Protein AF-0000000085904882 (afdb_homodimer)

Secondary structure (DSSP, 8-state):
-------------------S-SS--HHHHHHHHHHHHHHH--B-TTS-B---EEEEEE-GGGGSTT----TTTSSTTTTS-HHHHHHHHH-TTT-EEE-SSEEEE-PEE-SS-EEPHHHHHH-STTSSHHHHHHHH-TTSEEEEEEEEPPPTTTTT-TTSTT--HHHHHHHHT-SSEEEEEEEE--GGGS---HHHHHHHHHTTS-EEEEEETTEEEE-B--TTPPBPGGGS---------/-------------------S-SS--HHHHHHHHHHHHHHH--B-TTS-B---EEEEEE-GGGGSTT----TTTSS-TTTS-HHHHHHHHH-TTT-EEE-SSEEEE-PEE-SS-EEPHHHHHH-STTSSHHHHHHHH-TTSEEEEEEEEPPPTTTTT-TTSTT--HHHHHHHHT-SSEEEEEEEE--GGGS---HHHHHHHHHTTS-EEEE-SSS-EEE-B--TTPPBPGGGS---------

InterPro domains:
  IPR040958 Secreted Novel AID/APOBEC-like Deaminase 1 [PF18744] (28-234)

Structure (mmCIF, N/CA/C/O backbone):
data_AF-0000000085904882-model_v1
#
loop_
_entity.id
_entity.type
_entity.pdbx_description
1 polymer 'Uncharacterized protein'
#
loop_
_atom_site.group_PDB
_atom_site.id
_atom_site.type_symbol
_atom_site.label_atom_id
_atom_site.label_alt_id
_atom_site.label_comp_id
_atom_site.label_asym_id
_atom_site.label_entity_id
_atom_site.label_seq_id
_atom_site.pdbx_PDB_ins_code
_atom_site.Cartn_x
_atom_site.Cartn_y
_atom_site.Cartn_z
_atom_site.occupancy
_atom_site.B_iso_or_equiv
_atom_site.auth_seq_id
_atom_site.auth_comp_id
_atom_site.auth_asym_id
_atom_site.auth_atom_id
_atom_site.pdbx_PDB_model_num
ATOM 1 N N . MET A 1 1 ? -34.344 18.734 68.438 1 32.81 1 MET A N 1
ATOM 2 C CA . MET A 1 1 ? -34.344 19.5 67.188 1 32.81 1 MET A CA 1
ATOM 3 C C . MET A 1 1 ? -33.031 19.359 66.438 1 32.81 1 MET A C 1
ATOM 5 O O . MET A 1 1 ? -32 19.906 66.875 1 32.81 1 MET A O 1
ATOM 9 N N . PHE A 1 2 ? -32.719 18.141 65.875 1 43.81 2 PHE A N 1
ATOM 10 C CA . PHE A 1 2 ? -31.531 17.703 65.188 1 43.81 2 PHE A CA 1
ATOM 11 C C . PHE A 1 2 ? -31.406 18.422 63.844 1 43.81 2 PHE A C 1
ATOM 13 O O . PHE A 1 2 ? -32.312 18.344 63 1 43.81 2 PHE A O 1
ATOM 20 N N . LEU A 1 3 ? -30.672 19.578 63.812 1 42.5 3 LEU A N 1
ATOM 21 C CA . LEU A 1 3 ? -30.328 20.344 62.625 1 42.5 3 LEU A CA 1
ATOM 22 C C . LEU A 1 3 ? -29.531 19.5 61.625 1 42.5 3 LEU A C 1
ATOM 24 O O . LEU A 1 3 ? -28.438 19.031 61.938 1 42.5 3 LEU A O 1
ATOM 28 N N . SER A 1 4 ? -30.203 18.766 60.75 1 45.84 4 SER A N 1
ATOM 29 C CA . SER A 1 4 ? -29.625 18.062 59.594 1 45.84 4 SER A CA 1
ATOM 30 C C . SER A 1 4 ? -28.922 19.047 58.656 1 45.84 4 SER A C 1
ATOM 32 O O . SER A 1 4 ? -29.547 19.922 58.094 1 45.84 4 SER A O 1
ATOM 34 N N . GLY A 1 5 ? -27.672 19.359 58.938 1 40.5 5 GLY A N 1
ATOM 35 C CA . GLY A 1 5 ? -26.844 20.141 58.031 1 40.5 5 GLY A CA 1
ATOM 36 C C . GLY A 1 5 ? -26.781 19.547 56.625 1 40.5 5 GLY A C 1
ATOM 37 O O . GLY A 1 5 ? -26.344 18.406 56.469 1 40.5 5 GLY A O 1
ATOM 38 N N . LEU A 1 6 ? -27.703 19.953 55.719 1 40.66 6 LEU A N 1
ATOM 39 C CA . LEU A 1 6 ? -27.625 19.656 54.281 1 40.66 6 LEU A CA 1
ATOM 40 C C . LEU A 1 6 ? -26.312 20.141 53.688 1 40.66 6 LEU A C 1
ATOM 42 O O . LEU A 1 6 ? -26.031 21.344 53.656 1 40.66 6 LEU A O 1
ATOM 46 N N . LEU A 1 7 ? -25.234 19.328 53.781 1 40.03 7 LEU A N 1
ATOM 47 C CA . LEU A 1 7 ? -24.031 19.594 53.031 1 40.03 7 LEU A CA 1
ATOM 48 C C . LEU A 1 7 ? -24.312 19.656 51.531 1 40.03 7 LEU A C 1
ATOM 50 O O . LEU A 1 7 ? -24.641 18.625 50.906 1 40.03 7 LEU A O 1
ATOM 54 N N . LEU A 1 8 ? -24.844 20.797 51.062 1 36.75 8 LEU A N 1
ATOM 55 C CA . LEU A 1 8 ? -24.891 21.031 49.594 1 36.75 8 LEU A CA 1
ATOM 56 C C . LEU A 1 8 ? -23.516 20.906 48.969 1 36.75 8 LEU A C 1
ATOM 58 O O . LEU A 1 8 ? -22.641 21.734 49.219 1 36.75 8 LEU A O 1
ATOM 62 N N . LEU A 1 9 ? -23.078 19.719 48.688 1 37 9 LEU A N 1
ATOM 63 C CA . LEU A 1 9 ? -21.922 19.484 47.844 1 37 9 LEU A CA 1
ATOM 64 C C . LEU A 1 9 ? -22.094 20.203 46.5 1 37 9 LEU A C 1
ATOM 66 O O . LEU A 1 9 ? -22.953 19.844 45.688 1 37 9 LEU A O 1
ATOM 70 N N . PHE A 1 10 ? -21.781 21.531 46.531 1 35.31 10 PHE A N 1
ATOM 71 C CA . PHE A 1 10 ? -21.578 22.234 45.25 1 35.31 10 PHE A CA 1
ATOM 72 C C . PHE A 1 10 ? -20.625 21.438 44.344 1 35.31 10 PHE A C 1
ATOM 74 O O . PHE A 1 10 ? -19.453 21.281 44.688 1 35.31 10 PHE A O 1
ATOM 81 N N . LEU A 1 11 ? -21.109 20.531 43.594 1 33.56 11 LEU A N 1
ATOM 82 C CA . LEU A 1 11 ? -20.406 20.016 42.406 1 33.56 11 LEU A CA 1
ATOM 83 C C . LEU A 1 11 ? -19.859 21.156 41.562 1 33.56 11 LEU A C 1
ATOM 85 O O . LEU A 1 11 ? -20.625 21.891 40.938 1 33.56 11 LEU A O 1
ATOM 89 N N . LEU A 1 12 ? -18.812 21.812 42.031 1 34.06 12 LEU A N 1
ATOM 90 C CA . LEU A 1 12 ? -18.125 22.656 41.062 1 34.06 12 LEU A CA 1
ATOM 91 C C . LEU A 1 12 ? -17.891 21.938 39.75 1 34.06 12 LEU A C 1
ATOM 93 O O . LEU A 1 12 ? -17.375 20.828 39.719 1 34.06 12 LEU A O 1
ATOM 97 N N . PRO A 1 13 ? -18.734 22.203 38.719 1 36.75 13 PRO A N 1
ATOM 98 C CA . PRO A 1 13 ? -18.328 21.688 37.406 1 36.75 13 PRO A CA 1
ATOM 99 C C . PRO A 1 13 ? -16.828 21.906 37.156 1 36.75 13 PRO A C 1
ATOM 101 O O . PRO A 1 13 ? -16.266 22.922 37.562 1 36.75 13 PRO A O 1
ATOM 104 N N . ASP A 1 14 ? -16.047 20.938 37.25 1 34.53 14 ASP A N 1
ATOM 105 C CA . ASP A 1 14 ? -14.695 20.953 36.719 1 34.53 14 ASP A CA 1
ATOM 106 C C . ASP A 1 14 ? -14.664 21.672 35.375 1 34.53 14 ASP A C 1
ATOM 108 O O . ASP A 1 14 ? -14.93 21.078 34.312 1 34.53 14 ASP A O 1
ATOM 112 N N . TRP A 1 15 ? -15.164 22.953 35.25 1 34.31 15 TRP A N 1
ATOM 113 C CA . TRP A 1 15 ? -14.688 23.797 34.156 1 34.31 15 TRP A CA 1
ATOM 114 C C . TRP A 1 15 ? -13.172 23.688 34 1 34.31 15 TRP A C 1
ATOM 116 O O . TRP A 1 15 ? -12.414 24.312 34.75 1 34.31 15 TRP A O 1
ATOM 126 N N . THR A 1 16 ? -12.633 22.578 33.844 1 34.38 16 THR A N 1
ATOM 127 C CA . THR A 1 16 ? -11.312 22.688 33.219 1 34.38 16 THR A CA 1
ATOM 128 C C . THR A 1 16 ? -11.344 23.688 32.062 1 34.38 16 THR A C 1
ATOM 130 O O . THR A 1 16 ? -11.805 23.359 30.969 1 34.38 16 THR A O 1
ATOM 133 N N . GLU A 1 17 ? -11.812 24.875 32.25 1 36 17 GLU A N 1
ATOM 134 C CA . GLU A 1 17 ? -11.398 25.938 31.328 1 36 17 GLU A CA 1
ATOM 135 C C . GLU A 1 17 ? -10.031 25.641 30.734 1 36 17 GLU A C 1
ATOM 137 O O . GLU A 1 17 ? -9.07 25.375 31.453 1 36 17 GLU A O 1
ATOM 142 N N . GLY A 1 18 ? -9.906 24.984 29.594 1 37.38 18 GLY A N 1
ATOM 143 C CA . GLY A 1 18 ? -8.633 25.062 28.891 1 37.38 18 GLY A CA 1
ATOM 144 C C . GLY A 1 18 ? -7.922 26.391 29.094 1 37.38 18 GLY A C 1
ATOM 145 O O . GLY A 1 18 ? -8.445 27.438 28.719 1 37.38 18 GLY A O 1
ATOM 146 N N . ILE A 1 19 ? -7.457 26.766 30.172 1 37 19 ILE A N 1
ATOM 147 C CA . ILE A 1 19 ? -6.488 27.859 30.203 1 37 19 ILE A CA 1
ATOM 148 C C . ILE A 1 19 ? -5.922 28.094 28.812 1 37 19 ILE A C 1
ATOM 150 O O . ILE A 1 19 ? -5.738 27.141 28.047 1 37 19 ILE A O 1
ATOM 154 N N . GLY A 1 20 ? -6.082 29.219 28 1 48.78 20 GLY A N 1
ATOM 155 C CA . GLY A 1 20 ? -5.57 29.719 26.734 1 48.78 20 GLY A CA 1
ATOM 156 C C . GLY A 1 20 ? -4.254 29.094 26.344 1 48.78 20 GLY A C 1
ATOM 157 O O . GLY A 1 20 ? -3.184 29.641 26.594 1 48.78 20 GLY A O 1
ATOM 158 N N . GLY A 1 21 ? -3.904 27.797 26.625 1 58.31 21 GLY A N 1
ATOM 159 C CA . GLY A 1 21 ? -2.678 27.016 26.672 1 58.31 21 GLY A CA 1
ATOM 160 C C . GLY A 1 21 ? -2.018 26.859 25.312 1 58.31 21 GLY A C 1
ATOM 161 O O . GLY A 1 21 ? -2.539 27.344 24.297 1 58.31 21 GLY A O 1
ATOM 162 N N . ASP A 1 22 ? -0.684 26.484 25.359 1 80.06 22 ASP A N 1
ATOM 163 C CA . ASP A 1 22 ? 0.313 26.203 24.328 1 80.06 22 ASP A CA 1
ATOM 164 C C . ASP A 1 22 ? -0.14 25.062 23.422 1 80.06 22 ASP A C 1
ATOM 166 O O . ASP A 1 22 ? 0.683 24.406 22.781 1 80.06 22 ASP A O 1
ATOM 170 N N . THR A 1 23 ? -1.699 24.922 23.5 1 87.88 23 THR A N 1
ATOM 171 C CA . THR A 1 23 ? -2.25 23.891 22.609 1 87.88 23 THR A CA 1
ATOM 172 C C . THR A 1 23 ? -3.422 24.453 21.812 1 87.88 23 THR A C 1
ATOM 174 O O . THR A 1 23 ? -3.998 25.484 22.172 1 87.88 23 THR A O 1
ATOM 177 N N . VAL A 1 24 ? -3.801 23.781 20.781 1 94.56 24 VAL A N 1
ATOM 178 C CA . VAL A 1 24 ? -4.895 24.203 19.906 1 94.56 24 VAL A CA 1
ATOM 179 C C . VAL A 1 24 ? -6.234 23.891 20.562 1 94.56 24 VAL A C 1
ATOM 181 O O . VAL A 1 24 ? -6.375 22.859 21.25 1 94.56 24 VAL A O 1
ATOM 184 N N . ASP A 1 25 ? -7.195 24.875 20.469 1 94.69 25 ASP A N 1
ATOM 185 C CA . ASP A 1 25 ? -8.562 24.531 20.844 1 94.69 25 ASP A CA 1
ATOM 186 C C . ASP A 1 25 ? -9.188 23.562 19.844 1 94.69 25 ASP A C 1
ATOM 188 O O . ASP A 1 25 ? -9.266 23.859 18.656 1 94.69 25 ASP A O 1
ATOM 192 N N . ILE A 1 26 ? -9.703 22.453 20.328 1 93.56 26 ILE A N 1
ATOM 193 C CA . ILE A 1 26 ? -10.102 21.344 19.484 1 93.56 26 ILE A CA 1
ATOM 194 C C . ILE A 1 26 ? -11.289 21.75 18.609 1 93.56 26 ILE A C 1
ATOM 196 O O . ILE A 1 26 ? -11.383 21.359 17.453 1 93.56 26 ILE A O 1
ATOM 200 N N . ASN A 1 27 ? -12.211 22.516 19.141 1 92.62 27 ASN A N 1
ATOM 201 C CA . ASN A 1 27 ? -13.352 22.984 18.359 1 92.62 27 ASN A CA 1
ATOM 202 C C . ASN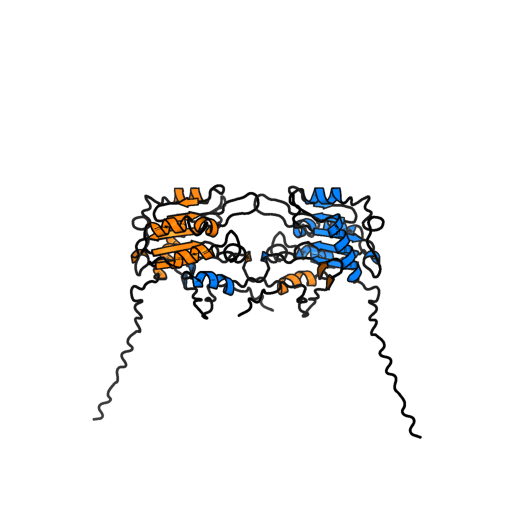 A 1 27 ? -12.914 23.953 17.266 1 92.62 27 ASN A C 1
ATOM 204 O O . ASN A 1 27 ? -13.398 23.891 16.141 1 92.62 27 ASN A O 1
ATOM 208 N N . THR A 1 28 ? -12.031 24.797 17.656 1 95.06 28 THR A N 1
ATOM 209 C CA . THR A 1 28 ? -11.477 25.734 16.672 1 95.06 28 THR A CA 1
ATOM 210 C C . THR A 1 28 ? -10.711 24.984 15.586 1 95.06 28 THR A C 1
ATOM 212 O O . THR A 1 28 ? -10.828 25.312 14.406 1 95.06 28 THR A O 1
ATOM 215 N N . LEU A 1 29 ? -9.984 23.938 16 1 96.31 29 LEU A N 1
ATOM 216 C CA . LEU A 1 29 ? -9.266 23.109 15.039 1 96.31 29 LEU A CA 1
ATOM 217 C C . LEU A 1 29 ? -10.227 22.484 14.023 1 96.31 29 LEU A C 1
ATOM 219 O O . LEU A 1 29 ? -9.953 22.5 12.82 1 96.31 29 LEU A O 1
ATOM 223 N N . ALA A 1 30 ? -11.328 21.969 14.492 1 95.12 30 ALA A N 1
ATOM 224 C CA . ALA A 1 30 ? -12.336 21.375 13.602 1 95.12 30 ALA A CA 1
ATOM 225 C C . ALA A 1 30 ? -12.82 22.406 12.586 1 95.12 30 ALA A C 1
ATOM 227 O O . ALA A 1 30 ? -12.961 22.094 11.398 1 95.12 30 ALA A O 1
ATOM 228 N N . ARG A 1 31 ? -13.031 23.656 13.031 1 94.88 31 ARG A N 1
ATOM 229 C CA . ARG A 1 31 ? -13.492 24.719 12.133 1 94.88 31 ARG A CA 1
ATOM 230 C C . ARG A 1 31 ? -12.422 25.094 11.117 1 94.88 31 ARG A C 1
ATOM 232 O O . ARG A 1 31 ? -12.727 25.359 9.953 1 94.88 31 ARG A O 1
ATOM 239 N N . ILE A 1 32 ? -11.18 25.141 11.586 1 95.81 32 ILE A N 1
ATOM 240 C CA . ILE A 1 32 ? -10.07 25.438 10.688 1 95.81 32 ILE A CA 1
ATOM 241 C C . ILE A 1 32 ? -9.992 24.375 9.594 1 95.81 32 ILE A C 1
ATOM 243 O O . ILE A 1 32 ? -9.867 24.688 8.414 1 95.81 32 ILE A O 1
ATOM 247 N N . ILE A 1 33 ? -10.094 23.062 9.977 1 96.88 33 ILE A N 1
ATOM 248 C CA . ILE A 1 33 ? -9.984 21.969 9.008 1 96.88 33 ILE A CA 1
ATOM 249 C C . ILE A 1 33 ? -11.172 22.016 8.047 1 96.88 33 ILE A C 1
ATOM 251 O O . ILE A 1 33 ? -11.016 21.781 6.848 1 96.88 33 ILE A O 1
ATOM 255 N N . ASP A 1 34 ? -12.312 22.312 8.523 1 94.56 34 ASP A N 1
ATOM 256 C CA . ASP A 1 34 ? -13.477 22.469 7.66 1 94.56 34 ASP A CA 1
ATOM 257 C C . ASP A 1 34 ? -13.25 23.594 6.637 1 94.56 34 ASP A C 1
ATOM 259 O O . ASP A 1 34 ? -13.562 23.422 5.457 1 94.56 34 ASP A O 1
ATOM 263 N N . PHE A 1 35 ? -12.758 24.719 7.105 1 94.31 35 PHE A N 1
ATOM 264 C CA . PHE A 1 35 ? -12.43 25.828 6.207 1 94.31 35 PHE A CA 1
ATOM 265 C C . PHE A 1 35 ? -11.461 25.359 5.121 1 94.31 35 PHE A C 1
ATOM 267 O O . PHE A 1 35 ? -11.656 25.672 3.941 1 94.31 35 PHE A O 1
ATOM 274 N N . VAL A 1 36 ? -10.414 24.641 5.508 1 95.69 36 VAL A N 1
ATOM 275 C CA . VAL A 1 36 ? -9.414 24.141 4.582 1 95.69 36 VAL A CA 1
ATOM 276 C C . VAL A 1 36 ? -10.078 23.234 3.543 1 95.69 36 VAL A C 1
ATOM 278 O O . VAL A 1 36 ? -9.836 23.375 2.342 1 95.69 36 VAL A O 1
ATOM 281 N N . GLU A 1 37 ? -10.914 22.344 3.951 1 95.88 37 GLU A N 1
ATOM 282 C CA . GLU A 1 37 ? -11.555 21.391 3.043 1 95.88 37 GLU A CA 1
ATOM 283 C C . GLU A 1 37 ? -12.5 22.109 2.082 1 95.88 37 GLU A C 1
ATOM 285 O O . GLU A 1 37 ? -12.547 21.781 0.893 1 95.88 37 GLU A O 1
ATOM 290 N N . GLN A 1 38 ? -13.211 23.109 2.551 1 93.56 38 GLN A N 1
ATOM 291 C CA . GLN A 1 38 ? -14.164 23.844 1.715 1 93.56 38 GLN A CA 1
ATOM 292 C C . GLN A 1 38 ? -13.445 24.641 0.638 1 93.56 38 GLN A C 1
ATOM 294 O O . GLN A 1 38 ? -13.961 24.812 -0.47 1 93.56 38 GLN A O 1
ATOM 299 N N . ASN A 1 39 ? -12.297 25.031 0.984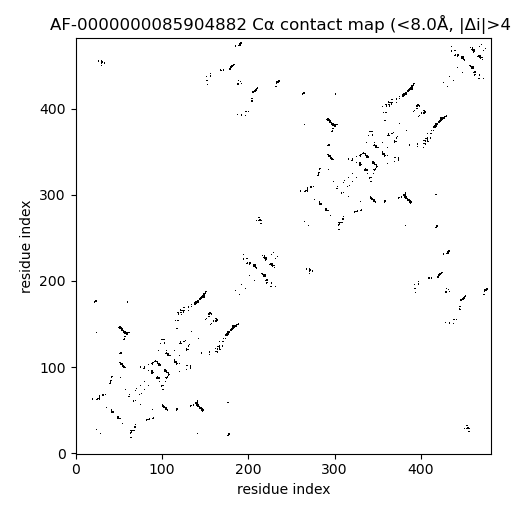 1 94 39 ASN A N 1
ATOM 300 C CA . ASN A 1 39 ? -11.664 26 0.086 1 94 39 ASN A CA 1
ATOM 301 C C . ASN A 1 39 ? -10.562 25.344 -0.744 1 94 39 ASN A C 1
ATOM 303 O O . ASN A 1 39 ? -10.289 25.781 -1.863 1 94 39 ASN A O 1
ATOM 307 N N . TYR A 1 40 ? -9.938 24.266 -0.2 1 95.12 40 TYR A N 1
ATOM 308 C CA . TYR A 1 40 ? -8.703 23.859 -0.851 1 95.12 40 TYR A CA 1
ATOM 309 C C . TYR A 1 40 ? -8.727 22.375 -1.167 1 95.12 40 TYR A C 1
ATOM 311 O O . TYR A 1 40 ? -7.727 21.812 -1.638 1 95.12 40 TYR A O 1
ATOM 319 N N . LYS A 1 41 ? -9.812 21.703 -0.948 1 96.5 41 LYS A N 1
ATOM 320 C CA . LYS A 1 41 ? -9.914 20.281 -1.223 1 96.5 41 LYS A CA 1
ATOM 321 C C . LYS A 1 41 ? -9.547 19.969 -2.672 1 96.5 41 LYS A C 1
ATOM 323 O O . LYS A 1 41 ? -10.016 20.641 -3.592 1 96.5 41 LYS A O 1
ATOM 328 N N . ARG A 1 42 ? -8.719 19 -2.82 1 96.38 42 ARG A N 1
ATOM 329 C CA . ARG A 1 42 ? -8.336 18.531 -4.145 1 96.38 42 ARG A CA 1
ATOM 330 C C . ARG A 1 42 ? -9.297 17.453 -4.645 1 96.38 42 ARG A C 1
ATOM 332 O O . ARG A 1 42 ? -9.586 16.5 -3.928 1 96.38 42 ARG A O 1
ATOM 339 N N . VAL A 1 43 ? -9.789 17.672 -5.879 1 93.75 43 VAL A N 1
ATOM 340 C CA . VAL A 1 43 ? -10.688 16.688 -6.477 1 93.75 43 VAL A CA 1
ATOM 341 C C . VAL A 1 43 ? -10.25 16.391 -7.91 1 93.75 43 VAL A C 1
ATOM 343 O O . VAL A 1 43 ? -9.586 17.219 -8.547 1 93.75 43 VAL A O 1
ATOM 346 N N . ASP A 1 44 ? -10.594 15.266 -8.391 1 87.19 44 ASP A N 1
ATOM 347 C CA . ASP A 1 44 ? -10.32 14.961 -9.789 1 87.19 44 ASP A CA 1
ATOM 348 C C . ASP A 1 44 ? -11.445 15.461 -10.695 1 87.19 44 ASP A C 1
ATOM 350 O O . ASP A 1 44 ? -12.32 16.203 -10.242 1 87.19 44 ASP A O 1
ATOM 354 N N . LYS A 1 45 ? -11.383 15.062 -12.008 1 85.12 45 LYS A N 1
ATOM 355 C CA . LYS A 1 45 ? -12.312 15.562 -13.008 1 85.12 45 LYS A CA 1
ATOM 356 C C . LYS A 1 45 ? -13.742 15.094 -12.719 1 85.12 45 LYS A C 1
ATOM 358 O O . LYS A 1 45 ? -14.703 15.758 -13.102 1 85.12 45 LYS A O 1
ATOM 363 N N . ASP A 1 46 ? -13.852 13.898 -12 1 86.44 46 ASP A N 1
ATOM 364 C CA . ASP A 1 46 ? -15.164 13.328 -11.688 1 86.44 46 ASP A CA 1
ATOM 365 C C . ASP A 1 46 ? -15.656 13.805 -10.328 1 86.44 46 ASP A C 1
ATOM 367 O O . ASP A 1 46 ? -16.688 13.336 -9.836 1 86.44 46 ASP A O 1
ATOM 371 N N . GLY A 1 47 ? -14.891 14.625 -9.633 1 88.44 47 GLY A N 1
ATOM 372 C CA . GLY A 1 47 ? -15.305 15.195 -8.359 1 88.44 47 GLY A CA 1
ATOM 373 C C . GLY A 1 47 ? -14.891 14.352 -7.168 1 88.44 47 GLY A C 1
ATOM 374 O O . GLY A 1 47 ? -15.305 14.617 -6.039 1 88.44 47 GLY A O 1
ATOM 375 N N . HIS A 1 48 ? -14.086 13.336 -7.348 1 88.62 48 HIS A N 1
ATOM 376 C CA . HIS A 1 48 ? -13.648 12.492 -6.246 1 88.62 48 HIS A CA 1
ATOM 377 C C . HIS A 1 48 ? -12.461 13.125 -5.512 1 88.62 48 HIS A C 1
ATOM 379 O O . HIS A 1 48 ? -11.523 13.609 -6.145 1 88.62 48 HIS A O 1
ATOM 385 N N . PRO A 1 49 ? -12.594 13.047 -4.227 1 91.44 49 PRO A N 1
ATOM 386 C CA . PRO A 1 49 ? -11.484 13.594 -3.441 1 91.44 49 PRO A CA 1
ATOM 387 C C . PRO A 1 49 ? -10.156 12.883 -3.721 1 91.44 49 PRO A C 1
ATOM 389 O O . PRO A 1 49 ? -10.141 11.664 -3.922 1 91.44 49 PRO A O 1
ATOM 392 N N . ARG A 1 50 ? -9.07 13.648 -3.721 1 92.31 50 ARG A N 1
ATOM 393 C CA . ARG A 1 50 ? -7.703 13.156 -3.896 1 92.31 50 ARG A CA 1
ATOM 394 C C . ARG A 1 50 ? -6.797 13.641 -2.77 1 92.31 50 ARG A C 1
ATOM 396 O O . ARG A 1 50 ? -7.082 14.656 -2.129 1 92.31 50 ARG A O 1
ATOM 403 N N . GLN A 1 51 ? -5.762 12.922 -2.6 1 94.81 51 GLN A N 1
ATOM 404 C CA . GLN A 1 51 ? -4.797 13.227 -1.548 1 94.81 51 GLN A CA 1
ATOM 405 C C . GLN A 1 51 ? -4.25 14.648 -1.696 1 94.81 51 GLN A C 1
ATOM 407 O O . GLN A 1 51 ? -3.914 15.078 -2.803 1 94.81 51 GLN A O 1
ATOM 412 N N . TYR A 1 52 ? -4.199 15.414 -0.574 1 97.81 52 TYR A N 1
ATOM 413 C CA . TYR A 1 52 ? -3.551 16.719 -0.479 1 97.81 52 TYR A CA 1
ATOM 414 C C . TYR A 1 52 ? -3.197 17.047 0.967 1 97.81 52 TYR A C 1
ATOM 416 O O . TYR A 1 52 ? -3.666 16.375 1.894 1 97.81 52 TYR A O 1
ATOM 424 N N . ALA A 1 53 ? -2.277 17.953 1.122 1 98.56 53 ALA A N 1
ATOM 425 C CA . ALA A 1 53 ? -1.903 18.469 2.438 1 98.56 53 ALA A CA 1
ATOM 426 C C . ALA A 1 53 ? -1.821 20 2.428 1 98.56 53 ALA A C 1
ATOM 428 O O . ALA A 1 53 ? -1.519 20.594 1.397 1 98.56 53 ALA A O 1
ATOM 429 N N . VAL A 1 54 ? -2.15 20.531 3.521 1 98.25 54 VAL A N 1
ATOM 430 C CA 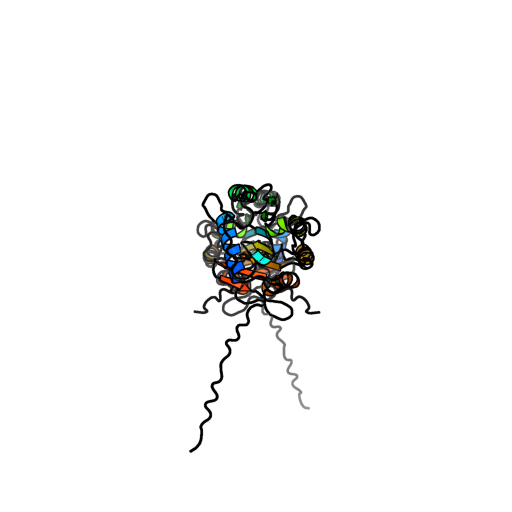. VAL A 1 54 ? -2.104 21.984 3.73 1 98.25 54 VAL A CA 1
ATOM 431 C C . VAL A 1 54 ? -1.462 22.281 5.082 1 98.25 54 VAL A C 1
ATOM 433 O O . VAL A 1 54 ? -1.755 21.625 6.078 1 98.25 54 VAL A O 1
ATOM 436 N N . ALA A 1 55 ? -0.559 23.25 5.051 1 98.56 55 ALA A N 1
ATOM 437 C CA . ALA A 1 55 ? -0.047 23.766 6.316 1 98.56 55 ALA A CA 1
ATOM 438 C C . ALA A 1 55 ? -0.272 25.266 6.422 1 98.56 55 ALA A C 1
ATOM 440 O O . ALA A 1 55 ? -0.111 26 5.441 1 98.56 55 ALA A O 1
ATOM 441 N N . ILE A 1 56 ? -0.636 25.719 7.594 1 97.69 56 ILE A N 1
ATOM 442 C CA . ILE A 1 56 ? -0.832 27.141 7.836 1 97.69 56 ILE A CA 1
ATOM 443 C C . ILE A 1 56 ? 0.003 27.578 9.039 1 97.69 56 ILE A C 1
ATOM 445 O O . ILE A 1 56 ? 0.361 26.766 9.883 1 97.69 56 ILE A O 1
ATOM 449 N N . ASN A 1 57 ? 0.383 28.781 9.062 1 97.12 57 ASN A N 1
ATOM 450 C CA . ASN A 1 57 ? 1.016 29.469 10.172 1 97.12 57 ASN A CA 1
ATOM 451 C C . ASN A 1 57 ? 0.399 30.859 10.391 1 97.12 57 ASN A C 1
ATOM 453 O O . ASN A 1 57 ? 0.718 31.797 9.672 1 97.12 57 ASN A O 1
ATOM 457 N N . VAL A 1 58 ? -0.459 30.922 11.445 1 96.25 58 VAL A N 1
ATOM 458 C CA . VAL A 1 58 ? -1.306 32.094 11.672 1 96.25 58 VAL A CA 1
ATOM 459 C C . VAL A 1 58 ? -1.075 32.625 13.086 1 96.25 58 VAL A C 1
ATOM 461 O O . VAL A 1 58 ? -0.336 32.031 13.867 1 96.25 58 VAL A O 1
ATOM 464 N N . PRO A 1 59 ? -1.633 33.812 13.32 1 95.31 59 PRO A N 1
ATOM 465 C CA . PRO A 1 59 ? -1.505 34.312 14.695 1 95.31 59 PRO A CA 1
ATOM 466 C C . PRO A 1 59 ? -2.053 33.312 15.734 1 95.31 59 PRO A C 1
ATOM 468 O O . PRO A 1 59 ? -3.062 32.656 15.484 1 95.31 59 PRO A O 1
ATOM 471 N N . LYS A 1 60 ? -1.447 33.312 16.844 1 95.31 60 LYS A N 1
ATOM 472 C CA . LYS A 1 60 ? -1.713 32.344 17.906 1 95.31 60 LYS A CA 1
ATOM 473 C C . LYS A 1 60 ? -3.186 32.375 18.312 1 95.31 60 LYS A C 1
ATOM 475 O O . LYS A 1 60 ? -3.779 31.312 18.547 1 95.31 60 LYS A O 1
ATOM 480 N N . ASP A 1 61 ? -3.783 33.469 18.375 1 94.44 61 ASP A N 1
ATOM 481 C CA . ASP A 1 61 ? -5.152 33.625 18.859 1 94.44 61 ASP A CA 1
ATOM 482 C C . ASP A 1 61 ? -6.148 33 17.891 1 94.44 61 ASP A C 1
ATOM 484 O O . ASP A 1 61 ? -7.277 32.688 18.266 1 94.44 61 ASP A O 1
ATOM 488 N N . GLN A 1 62 ? -5.684 32.688 16.703 1 95.56 62 GLN A N 1
ATOM 489 C CA . GLN A 1 62 ? -6.57 32.125 15.703 1 95.56 62 GLN A CA 1
ATOM 490 C C . GLN A 1 62 ? -6.68 30.594 15.875 1 95.56 62 GLN A C 1
ATOM 492 O O . GLN A 1 62 ? -7.438 29.938 15.156 1 95.56 62 GLN A O 1
ATOM 497 N N . CYS A 1 63 ? -6.012 30.078 16.828 1 96.5 63 CYS A N 1
ATOM 498 C CA . CYS A 1 63 ? -6.133 28.672 17.172 1 96.5 63 CYS A CA 1
ATOM 499 C C . CYS A 1 63 ? -6.734 28.484 18.562 1 96.5 63 CYS A C 1
ATOM 501 O O . CYS A 1 63 ? -6.727 27.375 19.109 1 96.5 63 CYS A O 1
ATOM 503 N N . GLN A 1 64 ? -7.16 29.547 19.109 1 95.38 64 GLN A N 1
ATOM 504 C CA . GLN A 1 64 ? -7.699 29.516 20.469 1 95.38 64 GLN A CA 1
ATOM 505 C C . GLN A 1 64 ? -9.227 29.547 20.453 1 95.38 64 GLN A C 1
ATOM 507 O O . GLN A 1 64 ? -9.844 29.578 19.391 1 95.38 64 GLN A O 1
ATOM 512 N N . GLN A 1 65 ? -9.734 29.469 21.641 1 93.69 65 GLN A N 1
ATOM 513 C CA . GLN A 1 65 ? -11.18 29.312 21.797 1 93.69 65 GLN A CA 1
ATOM 514 C C . GLN A 1 65 ? -11.93 30.453 21.125 1 93.69 65 GLN A C 1
ATOM 516 O O . GLN A 1 65 ? -11.492 31.609 21.172 1 93.69 65 GLN A O 1
ATOM 521 N N . ASN A 1 66 ? -13.031 30.141 20.438 1 91.94 66 ASN A N 1
ATOM 522 C CA . ASN A 1 66 ? -14.055 31.047 19.938 1 91.94 66 ASN A CA 1
ATOM 523 C C . ASN A 1 66 ? -13.633 31.703 18.609 1 91.94 66 ASN A C 1
ATOM 525 O O . ASN A 1 66 ? -14.305 32.594 18.125 1 91.94 66 ASN A O 1
ATOM 529 N N . PHE A 1 67 ? -12.5 31.328 18.094 1 94.06 67 PHE A N 1
ATOM 530 C CA . PHE A 1 67 ? -12.188 31.797 16.75 1 94.06 67 PHE A CA 1
ATOM 531 C C . PHE A 1 67 ? -12.992 31.047 15.703 1 94.06 67 PHE A C 1
ATOM 533 O O . PHE A 1 67 ? -13.125 29.812 15.773 1 94.06 67 PHE A O 1
ATOM 540 N N . ASN A 1 68 ? -13.555 31.797 14.719 1 93.5 68 ASN A N 1
ATOM 541 C CA . ASN A 1 68 ? -14.281 31.234 13.578 1 93.5 68 ASN A CA 1
ATOM 542 C C . ASN A 1 68 ? -13.664 31.672 12.258 1 93.5 68 ASN A C 1
ATOM 544 O O . ASN A 1 68 ? -13.82 32.812 11.844 1 93.5 68 ASN A O 1
ATOM 548 N N . PRO A 1 69 ? -12.953 30.719 11.633 1 92.62 69 PRO A N 1
ATOM 549 C CA . PRO A 1 69 ? -12.336 31.094 10.352 1 92.62 69 PRO A CA 1
ATOM 550 C C . PRO A 1 69 ? -13.359 31.453 9.281 1 92.62 69 PRO A C 1
ATOM 552 O O . PRO A 1 69 ? -14.352 30.734 9.109 1 92.62 69 PRO A O 1
ATOM 555 N N . ALA A 1 70 ? -13.172 32.5 8.609 1 89.31 70 ALA A N 1
ATOM 556 C CA . ALA A 1 70 ? -13.977 32.969 7.484 1 89.31 70 ALA A CA 1
ATOM 557 C C . ALA A 1 70 ? -13.102 33.594 6.406 1 89.31 70 ALA A C 1
ATOM 559 O O . ALA A 1 70 ? -11.93 33.906 6.648 1 89.31 70 ALA A O 1
ATOM 560 N N . GLN A 1 71 ? -13.672 33.812 5.207 1 82.81 71 GLN A N 1
ATOM 561 C CA . GLN A 1 71 ? -12.922 34.312 4.055 1 82.81 71 GLN A CA 1
ATOM 562 C C . GLN A 1 71 ? -12.336 35.688 4.324 1 82.81 71 GLN A C 1
ATOM 564 O O . GLN A 1 71 ? -11.258 36.031 3.826 1 82.81 71 GLN A O 1
ATOM 569 N N . ASN A 1 72 ? -12.961 36.406 5.117 1 79.88 72 ASN A N 1
ATOM 570 C CA . ASN A 1 72 ? -12.57 37.781 5.305 1 79.88 72 ASN A CA 1
ATOM 571 C C . ASN A 1 72 ? -11.633 37.938 6.504 1 79.88 72 ASN A C 1
ATOM 573 O O . ASN A 1 72 ? -11.078 39.031 6.715 1 79.88 72 ASN A O 1
ATOM 577 N N . ASN A 1 73 ? -11.375 36.938 7.254 1 84.19 73 ASN A N 1
ATOM 578 C CA . ASN A 1 73 ? -10.594 37.125 8.469 1 84.19 73 ASN A CA 1
ATOM 579 C C . ASN A 1 73 ? -9.531 36.062 8.648 1 84.19 73 ASN A C 1
ATOM 581 O O . ASN A 1 73 ? -8.75 36.125 9.602 1 84.19 73 ASN A O 1
ATOM 585 N N . PHE A 1 74 ? -9.594 35.125 7.816 1 90.25 74 PHE A N 1
ATOM 586 C CA . PHE A 1 74 ? -8.688 33.969 7.945 1 90.25 74 PHE A CA 1
ATOM 587 C C . PHE A 1 74 ? -7.883 33.781 6.668 1 90.25 74 PHE A C 1
ATOM 589 O O . PHE A 1 74 ? -8.453 33.719 5.574 1 90.25 74 PHE A O 1
ATOM 596 N N . LEU A 1 75 ? -6.547 33.594 6.758 1 89.56 75 LEU A N 1
ATOM 597 C CA . LEU A 1 75 ? -5.605 33.375 5.664 1 89.56 75 LEU A CA 1
ATOM 598 C C . LEU A 1 75 ? -5.715 34.5 4.641 1 89.56 75 LEU A C 1
ATOM 600 O O . LEU A 1 75 ? -5.285 34.344 3.494 1 89.56 75 LEU A O 1
ATOM 604 N N . ARG A 1 76 ? -5.645 35.719 5.016 1 69.62 76 ARG A N 1
ATOM 605 C CA . ARG A 1 76 ? -5.828 36.844 4.117 1 69.62 76 ARG A CA 1
ATOM 606 C C . ARG A 1 76 ? -6.055 36.375 2.686 1 69.62 76 ARG A C 1
ATOM 608 O O . ARG A 1 76 ? -5.102 36.125 1.943 1 69.62 76 ARG A O 1
ATOM 615 N N . ILE A 1 77 ? -7.309 35.969 2.311 1 57.12 77 ILE A N 1
ATOM 616 C CA . ILE A 1 77 ? -7.793 35.344 1.075 1 57.12 77 ILE A CA 1
ATOM 617 C C . ILE A 1 77 ? -7.148 36.031 -0.126 1 57.12 77 ILE A C 1
ATOM 619 O O . ILE A 1 77 ? -6.832 35.375 -1.125 1 57.12 77 ILE A O 1
ATOM 623 N N . SER A 1 78 ? -6.992 37.375 -0.032 1 56.03 78 SER A N 1
ATOM 624 C CA . SER A 1 78 ? -6.379 38.062 -1.162 1 56.03 78 SER A CA 1
ATOM 625 C C . SER A 1 78 ? -5 37.5 -1.479 1 56.03 78 SER A C 1
ATOM 627 O O . SER A 1 78 ? -4.551 37.562 -2.627 1 56.03 78 SER A O 1
ATOM 629 N N . GLN A 1 79 ? -4.527 36.781 -0.554 1 62.53 79 GLN A N 1
ATOM 630 C CA . GLN A 1 79 ? -3.174 36.25 -0.756 1 62.53 79 GLN A CA 1
ATOM 631 C C . GLN A 1 79 ? -3.188 34.75 -1.038 1 62.53 79 GLN A C 1
ATOM 633 O O . GLN A 1 79 ? -2.43 34.281 -1.878 1 62.53 79 GLN A O 1
ATOM 638 N N . GLU A 1 80 ? -4.152 34.188 -0.421 1 74.94 80 GLU A N 1
ATOM 639 C CA . GLU A 1 80 ? -4.242 32.719 -0.6 1 74.94 80 GLU A CA 1
ATOM 640 C C . GLU A 1 80 ? -5.504 32.344 -1.364 1 74.94 80 GLU A C 1
ATOM 642 O O . GLU A 1 80 ? -6.348 31.609 -0.851 1 74.94 80 GLU A O 1
ATOM 647 N N . ASN A 1 81 ? -5.605 32.812 -2.645 1 86.12 81 ASN A N 1
ATOM 648 C CA . ASN A 1 81 ? -6.762 32.562 -3.496 1 86.12 81 ASN A CA 1
ATOM 649 C C . ASN A 1 81 ? -7.008 31.062 -3.668 1 86.12 81 ASN A C 1
ATOM 651 O O . ASN A 1 81 ? -6.121 30.328 -4.109 1 86.12 81 ASN A O 1
ATOM 655 N N . ALA A 1 82 ? -8.258 30.672 -3.352 1 91.12 82 ALA A N 1
ATOM 656 C CA . ALA A 1 82 ? -8.617 29.25 -3.322 1 91.12 82 ALA A CA 1
ATOM 657 C C . ALA A 1 82 ? -8.398 28.609 -4.688 1 91.12 82 ALA A C 1
ATOM 659 O O . ALA A 1 82 ? -7.895 27.484 -4.773 1 91.12 82 ALA A O 1
ATOM 660 N N . MET A 1 83 ? -8.773 29.281 -5.723 1 92.06 83 MET A N 1
ATOM 661 C CA . MET A 1 83 ? -8.641 28.734 -7.066 1 92.06 83 MET A CA 1
ATOM 662 C C . MET A 1 83 ? -7.168 28.547 -7.438 1 92.06 83 MET A C 1
ATOM 664 O O . MET A 1 83 ? -6.797 27.547 -8.039 1 92.06 83 MET A O 1
ATOM 668 N N . ASN A 1 84 ? -6.352 29.5 -7.051 1 93.62 84 ASN A N 1
ATOM 669 C CA . ASN A 1 84 ? -4.922 29.406 -7.32 1 93.62 84 ASN A CA 1
ATOM 670 C C . ASN A 1 84 ? -4.289 28.234 -6.582 1 93.62 84 ASN A C 1
ATOM 672 O O . ASN A 1 84 ? -3.479 27.5 -7.152 1 93.62 84 ASN A O 1
ATOM 676 N N . VAL A 1 85 ? -4.652 28.078 -5.371 1 95.75 85 VAL A N 1
ATOM 677 C CA . VAL A 1 85 ? -4.121 27 -4.562 1 95.75 85 VAL A CA 1
ATOM 678 C C . VAL A 1 85 ? -4.535 25.656 -5.164 1 95.75 85 VAL A C 1
ATOM 680 O O . VAL A 1 85 ? -3.691 24.781 -5.402 1 95.75 85 VAL A O 1
ATOM 683 N N . LYS A 1 86 ? -5.789 25.5 -5.492 1 95.94 86 LYS A N 1
ATOM 684 C CA . LYS A 1 86 ? -6.309 24.25 -6.031 1 95.94 86 LYS A CA 1
ATOM 685 C C . LYS A 1 86 ? -5.648 23.922 -7.363 1 95.94 86 LYS A C 1
ATOM 687 O O . LYS A 1 86 ? -5.281 22.766 -7.605 1 95.94 86 LYS A O 1
ATOM 692 N N . ASN A 1 87 ? -5.516 24.938 -8.18 1 95.31 87 ASN A N 1
ATOM 693 C CA . ASN A 1 87 ? -4.863 24.703 -9.469 1 95.31 87 ASN A CA 1
ATOM 694 C C . ASN A 1 87 ? -3.426 24.234 -9.297 1 95.31 87 ASN A C 1
ATOM 696 O O . ASN A 1 87 ? -2.982 23.312 -9.992 1 95.31 87 ASN A O 1
ATOM 700 N N . ALA A 1 88 ? -2.744 24.797 -8.383 1 96.31 88 ALA A N 1
ATOM 701 C CA . ALA A 1 88 ? -1.34 24.469 -8.156 1 96.31 88 ALA A CA 1
ATOM 702 C C . ALA A 1 88 ? -1.188 23.031 -7.672 1 96.31 88 ALA A C 1
ATOM 704 O O . ALA A 1 88 ? -0.291 22.297 -8.117 1 96.31 88 ALA A O 1
ATOM 705 N N . ILE A 1 89 ? -2.096 22.562 -6.84 1 97.25 89 ILE A N 1
ATOM 706 C CA . ILE A 1 89 ? -1.865 21.266 -6.219 1 97.25 89 ILE A CA 1
ATOM 707 C C . ILE A 1 89 ? -2.486 20.156 -7.074 1 97.25 89 ILE A C 1
ATOM 709 O O . ILE A 1 89 ? -2.23 18.969 -6.855 1 97.25 89 ILE A O 1
ATOM 713 N N . THR A 1 90 ? -3.275 20.562 -8.031 1 95 90 THR A N 1
ATOM 714 C CA . THR A 1 90 ? -3.848 19.594 -8.961 1 95 90 THR A CA 1
ATOM 715 C C . THR A 1 90 ? -2.875 19.297 -10.102 1 95 90 THR A C 1
ATOM 717 O O . THR A 1 90 ? -2.91 18.219 -10.688 1 95 90 THR A O 1
ATOM 720 N N . ASP A 1 91 ? -2.027 20.297 -10.367 1 93.31 91 ASP A N 1
ATOM 721 C CA . ASP A 1 91 ? -0.955 20.062 -11.328 1 93.31 91 ASP A CA 1
ATOM 722 C C . ASP A 1 91 ? 0.011 19 -10.828 1 93.31 91 ASP A C 1
ATOM 724 O O . ASP A 1 91 ? 0.771 19.234 -9.891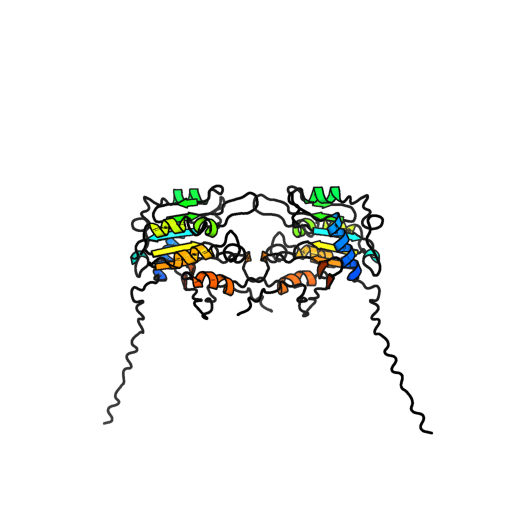 1 93.31 91 ASP A O 1
ATOM 728 N N . GLU A 1 92 ? 0.07 17.906 -11.469 1 91.62 92 GLU A N 1
ATOM 729 C CA . GLU A 1 92 ? 0.824 16.766 -10.961 1 91.62 92 GLU A CA 1
ATOM 730 C C . GLU A 1 92 ? 2.312 16.906 -11.273 1 91.62 92 GLU A C 1
ATOM 732 O O . GLU A 1 92 ? 3.125 16.094 -10.812 1 91.62 92 GLU A O 1
ATOM 737 N N . THR A 1 93 ? 2.699 17.859 -12.016 1 92.94 93 THR A N 1
ATOM 738 C CA . THR A 1 93 ? 4.102 18.078 -12.336 1 92.94 93 THR A CA 1
ATOM 739 C C . THR A 1 93 ? 4.816 18.781 -11.188 1 92.94 93 THR A C 1
ATOM 741 O O . THR A 1 93 ? 5.844 18.297 -10.703 1 92.94 93 THR A O 1
ATOM 744 N N . ASN A 1 94 ? 4.27 19.844 -10.688 1 94.62 94 ASN A N 1
ATOM 745 C CA . ASN A 1 94 ? 4.855 20.562 -9.562 1 94.62 94 ASN A CA 1
ATOM 746 C C . ASN A 1 94 ? 4.152 20.203 -8.25 1 94.62 94 ASN A C 1
ATOM 748 O O . ASN A 1 94 ? 4.801 19.859 -7.266 1 94.62 94 ASN A O 1
ATOM 752 N N . ALA A 1 95 ? 2.869 20.359 -8.219 1 97.56 95 ALA A N 1
ATOM 753 C CA . ALA A 1 95 ? 1.945 19.953 -7.16 1 97.56 95 ALA A CA 1
ATOM 754 C C . ALA A 1 95 ? 2.215 20.719 -5.867 1 97.56 95 ALA A C 1
ATOM 756 O O . ALA A 1 95 ? 2.133 20.156 -4.773 1 97.56 95 ALA A O 1
ATOM 757 N N . LEU A 1 96 ? 2.566 22 -6.023 1 98 96 LEU A N 1
ATOM 758 C CA . LEU A 1 96 ? 3.012 22.75 -4.852 1 98 96 LEU A CA 1
ATOM 759 C C . LEU A 1 96 ? 2.553 24.203 -4.922 1 98 96 LEU A C 1
ATOM 761 O O . LEU A 1 96 ? 2.641 24.828 -5.977 1 98 96 LEU A O 1
ATOM 765 N N . TYR A 1 97 ? 1.99 24.641 -3.84 1 97.5 97 TYR A N 1
ATOM 766 C CA . TYR A 1 97 ? 1.681 26.047 -3.629 1 97.5 97 TYR A CA 1
ATOM 767 C C . TYR A 1 97 ? 2.395 26.594 -2.395 1 97.5 97 TYR A C 1
ATOM 769 O O . TYR A 1 97 ? 2.326 25.984 -1.319 1 97.5 97 TYR A O 1
ATOM 777 N N . GLN A 1 98 ? 3.068 27.703 -2.57 1 96.38 98 GLN A N 1
ATOM 778 C CA . GLN A 1 98 ? 3.752 28.344 -1.455 1 96.38 98 GLN A CA 1
ATOM 779 C C . GLN A 1 98 ? 3.328 29.797 -1.319 1 96.38 98 GLN A C 1
ATOM 781 O O . GLN A 1 98 ? 3.795 30.672 -2.068 1 96.38 98 GLN A O 1
ATOM 786 N N . GLY A 1 99 ? 2.523 30 -0.355 1 94.56 99 GLY A N 1
ATOM 787 C CA . GLY A 1 99 ? 2.057 31.344 -0.062 1 94.56 99 GLY A CA 1
ATOM 788 C C . GLY A 1 99 ? 2.691 31.938 1.181 1 94.56 99 GLY A C 1
ATOM 789 O O . GLY A 1 99 ? 3.785 31.531 1.581 1 94.56 99 GLY A O 1
ATOM 790 N N . THR A 1 100 ? 2.023 32.906 1.778 1 93 100 THR A N 1
ATOM 791 C CA . THR A 1 100 ? 2.566 33.625 2.922 1 93 100 THR A CA 1
ATOM 792 C C . THR A 1 100 ? 2.219 32.938 4.227 1 93 100 THR A C 1
ATOM 794 O O . THR A 1 100 ? 3.08 32.75 5.09 1 93 100 THR A O 1
ATOM 797 N N . GLU A 1 101 ? 0.978 32.531 4.379 1 95.81 101 GLU A N 1
ATOM 798 C CA . GLU A 1 101 ? 0.533 31.906 5.613 1 95.81 101 GLU A CA 1
ATOM 799 C C . GLU A 1 101 ? 0.087 30.469 5.363 1 95.81 101 GLU A C 1
ATOM 801 O O . GLU A 1 101 ? -0.269 29.75 6.301 1 95.81 101 GLU A O 1
ATOM 806 N N . LEU A 1 102 ? 0.103 30.125 4.09 1 97 102 LEU A N 1
ATOM 807 C CA . LEU A 1 102 ? -0.401 28.812 3.691 1 97 102 LEU A CA 1
ATOM 808 C C . LEU A 1 102 ? 0.504 28.188 2.641 1 97 102 LEU A C 1
ATOM 810 O O . LEU A 1 102 ? 0.948 28.859 1.709 1 97 102 LEU A O 1
ATOM 814 N N . ILE A 1 103 ? 0.825 26.938 2.859 1 97.94 103 ILE A N 1
ATOM 815 C CA . ILE A 1 103 ? 1.423 26.094 1.823 1 97.94 103 ILE A CA 1
ATOM 816 C C . ILE A 1 103 ? 0.556 24.859 1.595 1 97.94 103 ILE A C 1
ATOM 818 O O . ILE A 1 103 ? -0.171 24.422 2.492 1 97.94 103 ILE A O 1
ATOM 822 N N . ALA A 1 104 ? 0.588 24.375 0.385 1 98.5 104 ALA A N 1
ATOM 823 C CA . ALA A 1 104 ? -0.224 23.203 0.036 1 98.5 104 ALA A CA 1
ATOM 824 C C . ALA A 1 104 ? 0.467 22.359 -1.022 1 98.5 104 ALA A C 1
ATOM 826 O O . ALA A 1 104 ? 1.302 22.844 -1.782 1 98.5 104 ALA A O 1
ATOM 827 N N . ALA A 1 105 ? 0.146 21.078 -0.987 1 98.62 105 ALA A N 1
ATOM 828 C CA . ALA A 1 105 ? 0.708 20.156 -1.974 1 98.62 105 ALA A CA 1
ATOM 829 C C . ALA A 1 105 ? -0.293 19.078 -2.338 1 98.62 105 ALA A C 1
ATOM 831 O O . ALA A 1 105 ? -1.065 18.625 -1.489 1 98.62 105 ALA A O 1
ATOM 832 N N . GLY A 1 106 ? -0.294 18.703 -3.576 1 97.62 106 GLY A N 1
ATOM 833 C CA . GLY A 1 106 ? -0.906 17.469 -4.027 1 97.62 106 GLY A CA 1
ATOM 834 C C . GLY A 1 106 ? 0.084 16.328 -4.152 1 97.62 106 GLY A C 1
ATOM 835 O O . GLY A 1 106 ? 1.013 16.219 -3.348 1 97.62 106 GLY A O 1
ATOM 836 N N . THR A 1 107 ? -0.175 15.469 -5.051 1 94.5 107 THR A N 1
ATOM 837 C CA . THR A 1 107 ? 0.745 14.383 -5.355 1 94.5 107 THR A CA 1
ATOM 838 C C . THR A 1 107 ? 1.553 14.695 -6.609 1 94.5 107 THR A C 1
ATOM 840 O O . THR A 1 107 ? 0.987 15.047 -7.648 1 94.5 107 THR A O 1
ATOM 843 N N . ARG A 1 108 ? 2.891 14.586 -6.488 1 93.5 108 ARG A N 1
ATOM 844 C CA . ARG A 1 108 ? 3.75 14.82 -7.645 1 93.5 108 ARG A CA 1
ATOM 845 C C . ARG A 1 108 ? 4.113 13.508 -8.328 1 93.5 108 ARG A C 1
ATOM 847 O O . ARG A 1 108 ? 4.688 12.617 -7.703 1 93.5 108 ARG A O 1
ATOM 854 N N . LYS A 1 109 ? 3.836 13.5 -9.57 1 87.19 109 LYS A N 1
ATOM 855 C CA . LYS A 1 109 ? 4.148 12.305 -10.344 1 87.19 109 LYS A CA 1
ATOM 856 C C . LYS A 1 109 ? 5.605 12.305 -10.797 1 87.19 109 LYS A C 1
ATOM 858 O O . LYS A 1 109 ? 6.066 13.266 -11.422 1 87.19 109 LYS A O 1
ATOM 863 N N . LYS A 1 110 ? 6.289 11.266 -10.383 1 79.44 110 LYS A N 1
ATOM 864 C CA . LYS A 1 110 ? 7.641 11.016 -10.867 1 79.44 110 LYS A CA 1
ATOM 865 C C . LYS A 1 110 ? 7.695 9.758 -11.727 1 79.44 110 LYS A C 1
ATOM 867 O O . LYS A 1 110 ? 6.691 9.055 -11.875 1 79.44 110 LYS A O 1
ATOM 872 N N . LYS A 1 111 ? 8.781 9.477 -12.406 1 66 111 LYS A N 1
ATOM 873 C CA . LYS A 1 111 ? 8.922 8.352 -13.328 1 66 111 LYS A CA 1
ATOM 874 C C . LYS A 1 111 ? 8.727 7.02 -12.602 1 66 111 LYS A C 1
ATOM 876 O O . LYS A 1 111 ? 8.031 6.133 -13.102 1 66 111 LYS A O 1
ATOM 881 N N . LYS A 1 112 ? 9.195 6.945 -11.289 1 59.88 112 LYS A N 1
ATOM 882 C CA . LYS A 1 112 ? 9.25 5.645 -10.633 1 59.88 112 LYS A CA 1
ATOM 883 C C . LYS A 1 112 ? 8.305 5.59 -9.438 1 59.88 112 LYS A C 1
ATOM 885 O O . LYS A 1 112 ? 7.953 4.504 -8.969 1 59.88 112 LYS A O 1
ATOM 890 N N . TYR A 1 113 ? 8 6.75 -8.984 1 67.5 113 TYR A N 1
ATOM 891 C CA . TYR A 1 113 ? 7.145 6.797 -7.801 1 67.5 113 TYR A CA 1
ATOM 892 C C . TYR A 1 113 ? 6.41 8.133 -7.711 1 67.5 113 TYR A C 1
ATOM 894 O O . TYR A 1 113 ? 6.773 9.094 -8.391 1 67.5 113 TYR A O 1
ATOM 902 N N . ASN A 1 114 ? 5.379 8.133 -7 1 81.44 114 ASN A N 1
ATOM 903 C CA . ASN A 1 114 ? 4.695 9.383 -6.676 1 81.44 114 ASN A CA 1
ATOM 904 C C . ASN A 1 114 ? 5.199 9.977 -5.367 1 81.44 114 ASN A C 1
ATOM 906 O O . ASN A 1 114 ? 5.312 9.273 -4.363 1 81.44 114 ASN A O 1
ATOM 910 N N . MET A 1 115 ? 5.559 11.234 -5.449 1 89.69 115 MET A N 1
ATOM 911 C CA . MET A 1 115 ? 5.895 11.938 -4.211 1 89.69 115 MET A CA 1
ATOM 912 C C . MET A 1 115 ? 4.637 12.359 -3.467 1 89.69 115 MET A C 1
ATOM 914 O O . MET A 1 115 ? 3.771 13.031 -4.035 1 89.69 115 MET A O 1
ATOM 918 N N . HIS A 1 116 ? 4.535 11.938 -2.223 1 93.38 116 HIS A N 1
ATOM 919 C CA . HIS A 1 116 ? 3.34 12.195 -1.427 1 93.38 116 HIS A CA 1
ATOM 920 C C . HIS A 1 116 ? 3.303 13.641 -0.946 1 93.38 116 HIS A C 1
ATOM 922 O O . HIS A 1 116 ? 4.348 14.273 -0.777 1 93.38 116 HIS A O 1
ATOM 928 N N . SER A 1 117 ? 2.129 14.125 -0.696 1 97.19 117 SER A N 1
ATOM 929 C CA . SER A 1 117 ? 1.9 15.516 -0.342 1 97.19 117 SER A CA 1
ATOM 930 C C . SER A 1 117 ? 2.67 15.906 0.917 1 97.19 117 SER A C 1
ATOM 932 O O . SER A 1 117 ? 3.295 16.969 0.968 1 97.19 117 SER A O 1
ATOM 934 N N . GLU A 1 118 ? 2.654 15.016 1.93 1 97.31 118 GLU A N 1
ATOM 935 C CA . GLU A 1 118 ? 3.361 15.297 3.174 1 97.31 118 GLU A CA 1
ATOM 936 C C . GLU A 1 118 ? 4.863 15.414 2.939 1 97.31 118 GLU A C 1
ATOM 938 O O . GLU A 1 118 ? 5.516 16.312 3.48 1 97.31 118 GLU A O 1
ATOM 943 N N . SER A 1 119 ? 5.344 14.578 2.129 1 95.62 119 SER A N 1
ATOM 944 C CA . SER A 1 119 ? 6.773 14.586 1.829 1 95.62 119 SER A CA 1
ATOM 945 C C . SER A 1 119 ? 7.168 15.859 1.082 1 95.62 119 SER A C 1
ATOM 947 O O . SER A 1 119 ? 8.211 16.453 1.367 1 95.62 119 SER A O 1
ATOM 949 N N . LEU A 1 120 ? 6.379 16.297 0.193 1 97.31 120 LEU A N 1
ATOM 950 C CA . LEU A 1 120 ? 6.66 17.484 -0.593 1 97.31 120 LEU A CA 1
ATOM 951 C C . LEU A 1 120 ? 6.75 18.719 0.304 1 97.31 120 LEU A C 1
ATOM 953 O O . LEU A 1 120 ? 7.586 19.594 0.08 1 97.31 120 LEU A O 1
ATOM 957 N N . LEU A 1 121 ? 5.91 18.781 1.33 1 98.56 121 LEU A N 1
ATOM 958 C CA . LEU A 1 121 ? 5.836 19.984 2.168 1 98.56 121 LEU A CA 1
ATOM 959 C C . LEU A 1 121 ? 6.906 19.953 3.254 1 98.56 121 LEU A C 1
ATOM 961 O O . LEU A 1 121 ? 7.328 21 3.748 1 98.56 121 LEU A O 1
ATOM 965 N N . LEU A 1 122 ? 7.41 18.734 3.535 1 98.5 122 LEU A N 1
ATOM 966 C CA . LEU A 1 122 ? 8.219 18.609 4.742 1 98.5 122 LEU A CA 1
ATOM 967 C C . LEU A 1 122 ? 9.664 18.25 4.395 1 98.5 122 LEU A C 1
ATOM 969 O O . LEU A 1 122 ? 10.523 18.203 5.277 1 98.5 122 LEU A O 1
ATOM 973 N N . ASN A 1 123 ? 9.945 18.094 3.029 1 95.94 123 ASN A N 1
ATOM 974 C CA . ASN A 1 123 ? 11.305 17.781 2.617 1 95.94 123 ASN A CA 1
ATOM 975 C C . ASN A 1 123 ? 11.859 18.828 1.652 1 95.94 123 ASN A C 1
ATOM 977 O O . ASN A 1 123 ? 11.102 19.438 0.902 1 95.94 123 ASN A O 1
ATOM 981 N N . PRO A 1 124 ? 13.172 19.062 1.595 1 96.38 124 PRO A N 1
ATOM 982 C CA . PRO A 1 124 ? 14.109 18.531 2.594 1 96.38 124 PRO A CA 1
ATOM 983 C C . PRO A 1 124 ? 13.93 19.188 3.967 1 96.38 124 PRO A C 1
ATOM 985 O O . PRO A 1 124 ? 13.586 20.359 4.055 1 96.38 124 PRO A O 1
ATOM 988 N N . ALA A 1 125 ? 14.211 18.469 5.074 1 95 125 ALA A N 1
ATOM 989 C CA . ALA A 1 125 ? 13.828 18.859 6.43 1 95 125 ALA A CA 1
ATOM 990 C C . ALA A 1 125 ? 14.359 20.25 6.773 1 95 125 ALA A C 1
ATOM 992 O O . ALA A 1 125 ? 13.664 21.047 7.422 1 95 125 ALA A O 1
ATOM 993 N N . ASP A 1 126 ? 15.508 20.578 6.301 1 94.94 126 ASP A N 1
ATOM 994 C CA . ASP A 1 126 ? 16.172 21.812 6.746 1 94.94 126 ASP A CA 1
ATOM 995 C C . ASP A 1 126 ? 15.844 22.969 5.816 1 94.94 126 ASP A C 1
ATOM 997 O O . ASP A 1 126 ? 16.188 24.125 6.109 1 94.94 126 ASP A O 1
ATOM 1001 N N . ASN A 1 127 ? 15.227 22.703 4.656 1 96.75 127 ASN A N 1
ATOM 1002 C CA . ASN A 1 127 ? 14.875 23.75 3.705 1 96.75 127 ASN A CA 1
ATOM 1003 C C . ASN A 1 127 ? 13.57 23.438 2.988 1 96.75 127 ASN A C 1
ATOM 1005 O O . ASN A 1 127 ? 13.469 23.609 1.771 1 96.75 127 ASN A O 1
ATOM 1009 N N . SER A 1 128 ? 12.625 23 3.684 1 97.75 128 SER A N 1
ATOM 1010 C CA . SER A 1 128 ? 11.328 22.625 3.133 1 97.75 128 SER A CA 1
ATOM 1011 C C . SER A 1 128 ? 10.383 23.812 3.072 1 97.75 128 SER A C 1
ATOM 1013 O O . SER A 1 128 ? 10.625 24.844 3.713 1 97.75 128 SER A O 1
ATOM 1015 N N . PRO A 1 129 ? 9.305 23.641 2.314 1 98.19 129 PRO A N 1
ATOM 1016 C CA . PRO A 1 129 ? 8.242 24.641 2.389 1 98.19 129 PRO A CA 1
ATOM 1017 C C . PRO A 1 129 ? 7.754 24.891 3.814 1 98.19 129 PRO A C 1
ATOM 1019 O O . PRO A 1 129 ? 7.5 26.031 4.199 1 98.19 129 PRO A O 1
ATOM 1022 N N . MET A 1 130 ? 7.711 23.844 4.609 1 98.38 130 MET A N 1
ATOM 1023 C CA . MET A 1 130 ? 7.266 23.953 5.996 1 98.38 130 MET A CA 1
ATOM 1024 C C . MET A 1 130 ? 8.25 24.781 6.816 1 98.38 130 MET A C 1
ATOM 1026 O O . MET A 1 130 ? 7.84 25.656 7.594 1 98.38 130 MET A O 1
ATOM 1030 N N . THR A 1 131 ? 9.508 24.5 6.594 1 97.44 131 THR A N 1
ATOM 1031 C CA . THR A 1 131 ? 10.508 25.281 7.309 1 97.44 131 THR A CA 1
ATOM 1032 C C . THR A 1 131 ? 10.375 26.766 6.984 1 97.44 131 THR A C 1
ATOM 1034 O O . THR A 1 131 ? 10.43 27.609 7.879 1 97.44 131 THR A O 1
ATOM 1037 N N . LYS A 1 132 ? 10.188 27.094 5.777 1 97.44 132 LYS A N 1
ATOM 1038 C CA . LYS A 1 132 ? 10.039 28.484 5.344 1 97.44 132 LYS A CA 1
ATOM 1039 C C . LYS A 1 132 ? 8.766 29.109 5.918 1 97.44 132 LYS A C 1
ATOM 1041 O O . LYS A 1 132 ? 8.773 30.266 6.34 1 97.44 132 LYS A O 1
ATOM 1046 N N . LEU A 1 133 ? 7.742 28.359 5.934 1 97.38 133 LEU A N 1
ATOM 1047 C CA . LEU A 1 133 ? 6.48 28.828 6.504 1 97.38 133 LEU A CA 1
ATOM 1048 C C . LEU A 1 133 ? 6.645 29.156 7.984 1 97.38 133 LEU A C 1
ATOM 1050 O O . LEU A 1 133 ? 6.203 30.219 8.438 1 97.38 133 LEU A O 1
ATOM 1054 N N . LEU A 1 134 ? 7.285 28.328 8.719 1 97.5 134 LEU A N 1
ATOM 1055 C CA . LEU A 1 134 ? 7.461 28.484 10.164 1 97.5 134 LEU A CA 1
ATOM 1056 C C . LEU A 1 134 ? 8.32 29.703 10.469 1 97.5 134 LEU A C 1
ATOM 1058 O O . LEU A 1 134 ? 8.125 30.375 11.492 1 97.5 134 LEU A O 1
ATOM 1062 N N . ASN A 1 135 ? 9.227 29.953 9.586 1 95.94 135 ASN A N 1
ATOM 1063 C CA . ASN A 1 135 ? 10.148 31.062 9.789 1 95.94 135 ASN A CA 1
ATOM 1064 C C . ASN A 1 135 ? 9.453 32.406 9.609 1 95.94 135 ASN A C 1
ATOM 1066 O O . ASN A 1 135 ? 9.961 33.438 10.07 1 95.94 135 ASN A O 1
ATOM 1070 N N . ARG A 1 136 ? 8.352 32.469 9.016 1 94.19 136 ARG A N 1
ATOM 1071 C CA . ARG A 1 136 ? 7.637 33.719 8.781 1 94.19 136 ARG A CA 1
ATOM 1072 C C . ARG A 1 136 ? 7.02 34.219 10.078 1 94.19 136 ARG A C 1
ATOM 1074 O O . ARG A 1 136 ? 6.832 35.438 10.234 1 94.19 136 ARG A O 1
ATOM 1081 N N . ARG A 1 137 ? 6.664 33.312 10.898 1 93.88 137 ARG A N 1
ATOM 1082 C CA . ARG A 1 137 ? 6.137 33.625 12.227 1 93.88 137 ARG A CA 1
ATOM 1083 C C . ARG A 1 137 ? 6.598 32.562 13.242 1 93.88 137 ARG A C 1
ATOM 1085 O O . ARG A 1 137 ? 6.133 31.438 13.227 1 93.88 137 ARG A O 1
ATOM 1092 N N . ARG A 1 138 ? 7.336 32.938 14.148 1 93.5 138 ARG A N 1
ATOM 1093 C CA . ARG A 1 138 ? 8.039 31.969 15 1 93.5 138 ARG A CA 1
ATOM 1094 C C . ARG A 1 138 ? 7.184 31.547 16.188 1 93.5 138 ARG A C 1
ATOM 1096 O O . ARG A 1 138 ? 7.445 30.531 16.812 1 93.5 138 ARG A O 1
ATOM 1103 N N . ASP A 1 139 ? 6.199 32.375 16.516 1 94 139 ASP A N 1
ATOM 1104 C CA . ASP A 1 139 ? 5.398 32.094 17.703 1 94 139 ASP A CA 1
ATOM 1105 C C . ASP A 1 139 ? 3.924 31.922 17.344 1 94 139 ASP A C 1
ATOM 1107 O O . ASP A 1 139 ? 3.047 32.094 18.188 1 94 139 ASP A O 1
ATOM 1111 N N . GLY A 1 140 ? 3.652 31.656 16.062 1 95.81 140 GLY A N 1
ATOM 1112 C CA . GLY A 1 140 ? 2.283 31.516 15.594 1 95.81 140 GLY A CA 1
ATOM 1113 C C . GLY A 1 140 ? 1.692 30.141 15.883 1 95.81 140 GLY A C 1
ATOM 1114 O O . GLY A 1 140 ? 2.217 29.406 16.719 1 95.81 140 GLY A O 1
ATOM 1115 N N . CYS A 1 141 ? 0.505 30 15.398 1 97.31 141 CYS A N 1
ATOM 1116 C CA . CYS A 1 141 ? -0.191 28.719 15.391 1 97.31 141 CYS A CA 1
ATOM 1117 C C . CYS A 1 141 ? -0.027 28.016 14.047 1 97.31 141 CYS A C 1
ATOM 1119 O O . CYS A 1 141 ? -0.504 28.5 13.023 1 97.31 141 CYS A O 1
ATOM 1121 N N . SER A 1 142 ? 0.717 26.938 14.125 1 98.06 142 SER A N 1
ATOM 1122 C CA . SER A 1 142 ? 0.96 26.172 12.906 1 98.06 142 SER A CA 1
ATOM 1123 C C . SER A 1 142 ? 0.168 24.875 12.898 1 98.06 142 SER A C 1
ATOM 1125 O O . SER A 1 142 ? 0.262 24.078 13.844 1 98.06 142 SER A O 1
ATOM 1127 N N . VAL A 1 143 ? -0.647 24.688 11.836 1 98.12 143 VAL A N 1
ATOM 1128 C CA . VAL A 1 143 ? -1.458 23.5 11.633 1 98.12 143 VAL A CA 1
ATOM 1129 C C . VAL A 1 143 ? -1.079 22.828 10.312 1 98.12 143 VAL A C 1
ATOM 1131 O O . VAL A 1 143 ? -1.045 23.484 9.273 1 98.12 143 VAL A O 1
ATOM 1134 N N . PHE A 1 144 ? -0.674 21.531 10.422 1 98.75 144 PHE A N 1
ATOM 1135 C CA . PHE A 1 144 ? -0.445 20.719 9.242 1 98.75 144 PHE A CA 1
ATOM 1136 C C . PHE A 1 144 ? -1.584 19.719 9.047 1 98.75 144 PHE A C 1
ATOM 1138 O O . PHE A 1 144 ? -1.82 18.859 9.906 1 98.75 144 PHE A O 1
ATOM 1145 N N . TYR A 1 145 ? -2.275 19.844 7.973 1 98.44 145 TYR A N 1
ATOM 1146 C CA . TYR A 1 145 ? -3.389 18.953 7.641 1 98.44 145 TYR A CA 1
ATOM 1147 C C . TYR A 1 145 ? -3.049 18.078 6.441 1 98.44 145 TYR A C 1
ATOM 1149 O O . TYR A 1 145 ? -2.523 18.562 5.438 1 98.44 145 TYR A O 1
ATOM 1157 N N . THR A 1 146 ? -3.395 16.797 6.594 1 98.44 146 THR A N 1
ATOM 1158 C CA . THR A 1 146 ? -3.303 15.883 5.461 1 98.44 146 THR A CA 1
ATOM 1159 C C . THR A 1 146 ? -4.578 15.062 5.328 1 98.44 146 THR A C 1
ATOM 1161 O O . THR A 1 146 ? -5.117 14.57 6.328 1 98.44 146 THR A O 1
ATOM 1164 N N . PHE A 1 147 ? -5.031 14.922 4.117 1 97 147 PHE A N 1
ATOM 1165 C CA . PHE A 1 147 ? -6.297 14.25 3.842 1 97 147 PHE A CA 1
ATOM 1166 C C . PHE A 1 147 ? -6.25 12.797 4.301 1 97 147 PHE A C 1
ATOM 1168 O O . PHE A 1 147 ? -7.156 12.328 4.992 1 97 147 PHE A O 1
ATOM 1175 N N . GLU A 1 148 ? -5.211 12.078 3.939 1 92.62 148 GLU A N 1
ATOM 1176 C CA . GLU A 1 148 ? -4.93 10.742 4.457 1 92.62 148 GLU A CA 1
ATOM 1177 C C . GLU A 1 148 ? -3.787 10.766 5.469 1 92.62 148 GLU A C 1
ATOM 1179 O O . GLU A 1 148 ? -2.842 11.547 5.324 1 92.62 148 GLU A O 1
ATOM 1184 N N . SER A 1 149 ? -3.871 9.805 6.469 1 91.81 149 SER A N 1
ATOM 1185 C CA . SER A 1 149 ? -2.756 9.672 7.402 1 91.81 149 SER A CA 1
ATOM 1186 C C . SER A 1 149 ? -1.449 9.391 6.664 1 91.81 149 SER A C 1
ATOM 1188 O O . SER A 1 149 ? -1.452 8.773 5.598 1 91.81 149 SER A O 1
ATOM 1190 N N . PRO A 1 150 ? -0.326 9.891 7.277 1 90.31 150 PRO A N 1
ATOM 1191 C CA . PRO A 1 150 ? 0.956 9.555 6.652 1 90.31 150 PRO A CA 1
ATOM 1192 C C . PRO A 1 150 ? 1.181 8.055 6.539 1 90.31 150 PRO A C 1
ATOM 1194 O O . PRO A 1 150 ? 0.925 7.312 7.492 1 90.31 150 PRO A O 1
ATOM 1197 N N . CYS A 1 151 ? 1.61 7.684 5.43 1 84.81 151 CYS A N 1
ATOM 1198 C CA . CYS A 1 151 ? 1.81 6.258 5.195 1 84.81 151 CYS A CA 1
ATOM 1199 C C . CYS A 1 151 ? 2.961 5.723 6.039 1 84.81 151 CYS A C 1
ATOM 1201 O O . CYS A 1 151 ? 4 6.375 6.164 1 84.81 151 CYS A O 1
ATOM 1203 N N . VAL A 1 152 ? 2.783 4.516 6.508 1 79.25 152 VAL A N 1
ATOM 1204 C CA . VAL A 1 152 ? 3.703 3.959 7.496 1 79.25 152 VAL A CA 1
ATOM 1205 C C . VAL A 1 152 ? 4.98 3.492 6.809 1 79.25 152 VAL A C 1
ATOM 1207 O O . VAL A 1 152 ? 6.062 3.514 7.406 1 79.25 152 VAL A O 1
ATOM 1210 N N . ASN A 1 153 ? 4.891 3.229 5.539 1 76.62 153 ASN A N 1
ATOM 1211 C CA . ASN A 1 153 ? 6.02 2.578 4.883 1 76.62 153 ASN A CA 1
ATOM 1212 C C . ASN A 1 153 ? 6.926 3.594 4.195 1 76.62 153 ASN A C 1
ATOM 1214 O O . ASN A 1 153 ? 8.055 3.27 3.812 1 76.62 153 ASN A O 1
ATOM 1218 N N . THR A 1 154 ? 6.469 4.852 4.031 1 83.12 154 THR A N 1
ATOM 1219 C CA . THR A 1 154 ? 7.277 5.832 3.316 1 83.12 154 THR A CA 1
ATOM 1220 C C . THR A 1 154 ? 7.445 7.102 4.145 1 83.12 154 THR A C 1
ATOM 1222 O O . THR A 1 154 ? 8.547 7.414 4.602 1 83.12 154 THR A O 1
ATOM 1225 N N . CYS A 1 155 ? 6.387 7.691 4.48 1 90.31 155 CYS A N 1
ATOM 1226 C CA . CYS A 1 155 ? 6.438 8.984 5.148 1 90.31 155 CYS A CA 1
ATOM 1227 C C . CYS A 1 155 ? 6.887 8.836 6.598 1 90.31 155 CYS A C 1
ATOM 1229 O O . CYS A 1 155 ? 7.551 9.719 7.141 1 90.31 155 CYS A O 1
ATOM 1231 N N . LEU A 1 156 ? 6.543 7.637 7.156 1 87.88 156 LEU A N 1
ATOM 1232 C CA . LEU A 1 156 ? 6.891 7.457 8.562 1 87.88 156 LEU A CA 1
ATOM 1233 C C . LEU A 1 156 ? 8.023 6.449 8.719 1 87.88 156 LEU A C 1
ATOM 1235 O O . LEU A 1 156 ? 8.305 5.996 9.828 1 87.88 156 LEU A O 1
ATOM 1239 N N . ASP A 1 157 ? 8.594 6.098 7.613 1 81.94 157 ASP A N 1
ATOM 1240 C CA . ASP A 1 157 ? 9.781 5.25 7.656 1 81.94 157 ASP A CA 1
ATOM 1241 C C . ASP A 1 157 ? 11.016 6.062 8.031 1 81.94 157 ASP A C 1
ATOM 1243 O O . ASP A 1 157 ? 11.5 6.871 7.238 1 81.94 157 ASP A O 1
ATOM 1247 N N . GLU A 1 158 ? 11.57 5.812 9.148 1 80.44 158 GLU A N 1
ATOM 1248 C CA . GLU A 1 158 ? 12.648 6.609 9.719 1 80.44 158 GLU A CA 1
ATOM 1249 C C . GLU A 1 158 ? 13.867 6.629 8.812 1 80.44 158 GLU A C 1
ATOM 1251 O O . GLU A 1 158 ? 14.609 7.613 8.773 1 80.44 158 GLU A O 1
ATOM 1256 N N . ASN A 1 159 ? 14.039 5.625 8.039 1 79.06 159 ASN A N 1
ATOM 1257 C CA . ASN A 1 159 ? 15.25 5.5 7.234 1 79.06 159 ASN A CA 1
ATOM 1258 C C . ASN A 1 159 ? 14.984 5.824 5.766 1 79.06 159 ASN A C 1
ATOM 1260 O O . ASN A 1 159 ? 15.891 5.738 4.934 1 79.06 159 ASN A O 1
ATOM 1264 N N . GLY A 1 160 ? 13.812 6.219 5.504 1 81.62 160 GLY A N 1
ATOM 1265 C CA . GLY A 1 160 ? 13.453 6.469 4.117 1 81.62 160 GLY A CA 1
ATOM 1266 C C . GLY A 1 160 ? 13.797 7.875 3.66 1 81.62 160 GLY A C 1
ATOM 1267 O O . GLY A 1 160 ? 13.758 8.82 4.453 1 81.62 160 GLY A O 1
ATOM 1268 N N . SER A 1 161 ? 14.023 8.055 2.371 1 86.44 161 SER A N 1
ATOM 1269 C CA . SER A 1 161 ? 14.391 9.352 1.805 1 86.44 161 SER A CA 1
ATOM 1270 C C . SER A 1 161 ? 13.195 10.305 1.789 1 86.44 161 SER A C 1
ATOM 1272 O O . SER A 1 161 ? 13.367 11.508 1.617 1 86.44 161 SER A O 1
ATOM 1274 N N . HIS A 1 162 ? 12.07 9.766 2 1 90.19 162 HIS A N 1
ATOM 1275 C CA . HIS A 1 162 ? 10.867 10.586 1.946 1 90.19 162 HIS A CA 1
ATOM 1276 C C . HIS A 1 162 ? 10.227 10.719 3.324 1 90.19 162 HIS A C 1
ATOM 1278 O O . HIS A 1 162 ? 9.094 11.188 3.443 1 90.19 162 HIS A O 1
ATOM 1284 N N . SER A 1 163 ? 11.008 10.352 4.359 1 91.75 163 SER A N 1
ATOM 1285 C CA . SER A 1 163 ? 10.531 10.438 5.734 1 91.75 163 SER A CA 1
ATOM 1286 C C . SER A 1 163 ? 10.25 11.883 6.129 1 91.75 163 SER A C 1
ATOM 1288 O O . SER A 1 163 ? 11.023 12.781 5.801 1 91.75 163 SER A O 1
ATOM 1290 N N . ILE A 1 164 ? 9.203 12 6.859 1 96.25 164 ILE A N 1
ATOM 1291 C CA . ILE A 1 164 ? 8.867 13.359 7.285 1 96.25 164 ILE A CA 1
ATOM 1292 C C . ILE A 1 164 ? 9.336 13.578 8.719 1 96.25 164 ILE A C 1
ATOM 1294 O O . ILE A 1 164 ? 9.18 14.672 9.266 1 96.25 164 ILE A O 1
ATOM 1298 N N . LEU A 1 165 ? 9.969 12.625 9.336 1 94.31 165 LEU A N 1
ATOM 1299 C CA . LEU A 1 165 ? 10.227 12.625 10.773 1 94.31 165 LEU A CA 1
ATOM 1300 C C . LEU A 1 165 ? 11.25 13.695 11.133 1 94.31 165 LEU A C 1
ATOM 1302 O O . LEU A 1 165 ? 11.117 14.375 12.156 1 94.31 165 LEU A O 1
ATOM 1306 N N . LYS A 1 166 ? 12.211 13.859 10.352 1 94.56 166 LYS A N 1
ATOM 1307 C CA . LYS A 1 166 ? 13.203 14.898 10.633 1 94.56 166 LYS A CA 1
ATOM 1308 C C . LYS A 1 166 ? 12.57 16.281 10.586 1 94.56 166 LYS A C 1
ATOM 1310 O O . LYS A 1 166 ? 12.914 17.156 11.391 1 94.56 166 LYS A O 1
ATOM 1315 N N . ALA A 1 167 ? 11.727 16.5 9.672 1 97.25 167 ALA A N 1
ATOM 1316 C CA . ALA A 1 167 ? 11.023 17.781 9.586 1 97.25 167 ALA A CA 1
ATOM 1317 C C . ALA A 1 167 ? 10.148 18 10.82 1 97.25 167 ALA A C 1
ATOM 1319 O O . ALA A 1 167 ? 10.016 19.141 11.297 1 97.25 167 ALA A O 1
ATOM 1320 N N . LEU A 1 168 ? 9.539 16.969 11.305 1 96.75 168 LEU A N 1
ATOM 1321 C CA . LEU A 1 168 ? 8.727 17.078 12.516 1 96.75 168 LEU A CA 1
ATOM 1322 C C . LEU A 1 168 ? 9.594 17.406 13.719 1 96.75 168 LEU A C 1
ATOM 1324 O O . LEU A 1 168 ? 9.164 18.156 14.602 1 96.75 168 LEU A O 1
ATOM 1328 N N . GLU A 1 169 ? 10.742 16.828 13.703 1 94.56 169 GLU A N 1
ATOM 1329 C CA . GLU A 1 169 ? 11.703 17.172 14.75 1 94.56 169 GLU A CA 1
ATOM 1330 C C . GLU A 1 169 ? 12.016 18.672 14.742 1 94.56 169 GLU A C 1
ATOM 1332 O O . GLU A 1 169 ? 12.031 19.312 15.789 1 94.56 169 GLU A O 1
ATOM 1337 N N . ASN A 1 170 ? 12.227 19.203 13.57 1 96.06 170 ASN A N 1
ATOM 1338 C CA . ASN A 1 170 ? 12.438 20.641 13.438 1 96.06 170 ASN A CA 1
ATOM 1339 C C . ASN A 1 170 ? 11.219 21.438 13.891 1 96.06 170 ASN A C 1
ATOM 1341 O O . ASN A 1 170 ? 11.352 22.453 14.57 1 96.06 170 ASN A O 1
ATOM 1345 N N . TRP A 1 171 ? 10.07 20.969 13.508 1 97.12 171 TRP A N 1
ATOM 1346 C CA . TRP A 1 171 ? 8.82 21.641 13.836 1 97.12 171 TRP A CA 1
ATOM 1347 C C . TRP A 1 171 ? 8.594 21.672 15.344 1 97.12 171 TRP A C 1
ATOM 1349 O O . TRP A 1 171 ? 8.039 22.625 15.875 1 97.12 171 TRP A O 1
ATOM 1359 N N . LYS A 1 172 ? 9.039 20.656 15.984 1 95.06 172 LYS A N 1
ATOM 1360 C CA . LYS A 1 172 ? 8.93 20.547 17.438 1 95.06 172 LYS A CA 1
ATOM 1361 C C . LYS A 1 172 ? 9.547 21.766 18.125 1 95.06 172 LYS A C 1
ATOM 1363 O O . LYS A 1 172 ? 9.07 22.203 19.172 1 95.06 172 LYS A O 1
ATOM 1368 N N . GLU A 1 173 ? 10.5 22.359 17.5 1 94.25 173 GLU A N 1
ATOM 1369 C CA . GLU A 1 173 ? 11.25 23.469 18.094 1 94.25 173 GLU A CA 1
ATOM 1370 C C . GLU A 1 173 ? 10.516 24.797 17.906 1 94.25 173 GLU A C 1
ATOM 1372 O O . GLU A 1 173 ? 10.906 25.812 18.484 1 94.25 173 GLU A O 1
ATOM 1377 N N . HIS A 1 174 ? 9.531 24.828 17.094 1 94 174 HIS A N 1
ATOM 1378 C CA . HIS A 1 174 ? 8.719 26.031 16.922 1 94 174 HIS A CA 1
ATOM 1379 C C . HIS A 1 174 ? 8.023 26.406 18.219 1 94 174 HIS A C 1
ATOM 1381 O O . HIS A 1 174 ? 7.48 25.547 18.922 1 94 174 HIS A O 1
ATOM 1387 N N . SER A 1 175 ? 7.984 27.656 18.531 1 93.88 175 SER A N 1
ATOM 1388 C CA . SER A 1 175 ? 7.566 28.094 19.859 1 93.88 175 SER A CA 1
ATOM 1389 C C . SER A 1 175 ? 6.051 28.25 19.938 1 93.88 175 SER A C 1
ATOM 1391 O O . SER A 1 175 ? 5.484 28.297 21.031 1 93.88 175 SER A O 1
ATOM 1393 N N . GLY A 1 176 ? 5.402 28.297 18.906 1 95 176 GLY A N 1
ATOM 1394 C CA . GLY A 1 176 ? 3.963 28.516 18.891 1 95 176 GLY A CA 1
ATOM 1395 C C . GLY A 1 176 ? 3.166 27.234 19.016 1 95 176 GLY A C 1
ATOM 1396 O O . GLY A 1 176 ? 3.711 26.188 19.375 1 95 176 GLY A O 1
ATOM 1397 N N . ILE A 1 177 ? 1.835 27.391 18.812 1 96 177 ILE A N 1
ATOM 1398 C CA . ILE A 1 177 ? 0.917 26.266 18.828 1 96 177 ILE A CA 1
ATOM 1399 C C . ILE A 1 177 ? 1.153 25.391 17.609 1 96 177 ILE A C 1
ATOM 1401 O O . ILE A 1 177 ? 1.355 25.906 16.5 1 96 177 ILE A O 1
ATOM 1405 N N . LYS A 1 178 ? 1.117 24.047 17.797 1 96.62 178 LYS A N 1
ATOM 1406 C CA . LYS A 1 178 ? 1.341 23.094 16.719 1 96.62 178 LYS A CA 1
ATOM 1407 C C . LYS A 1 178 ? 0.24 22.031 16.688 1 96.62 178 LYS A C 1
ATOM 1409 O O . LYS A 1 178 ? -0.248 21.594 17.734 1 96.62 178 LYS A O 1
ATOM 1414 N N . ALA A 1 179 ? -0.142 21.656 15.516 1 97.06 179 ALA A N 1
ATOM 1415 C CA . ALA A 1 179 ? -1.106 20.578 15.352 1 97.06 179 ALA A CA 1
ATOM 1416 C C . ALA A 1 179 ? -0.889 19.844 14.031 1 97.06 179 ALA A C 1
ATOM 1418 O O . ALA A 1 179 ? -0.995 20.453 12.953 1 97.06 179 ALA A O 1
ATOM 1419 N N . PHE A 1 180 ? -0.53 18.562 14.109 1 97.75 180 PHE A N 1
ATOM 1420 C CA . PHE A 1 180 ? -0.549 17.688 12.953 1 97.75 180 PHE A CA 1
ATOM 1421 C C . PHE A 1 180 ? -1.888 16.969 12.844 1 97.75 180 PHE A C 1
ATOM 1423 O O . PHE A 1 180 ? -2.281 16.234 13.75 1 97.75 180 PHE A O 1
ATOM 1430 N N . VAL A 1 181 ? -2.58 17.172 11.727 1 97.5 181 VAL A N 1
ATOM 1431 C CA . VAL A 1 181 ? -3.963 16.719 11.617 1 97.5 181 VAL A CA 1
ATOM 1432 C C . VAL A 1 181 ? -4.121 15.828 10.383 1 97.5 181 VAL A C 1
ATOM 1434 O O . VAL A 1 181 ? -3.586 16.141 9.32 1 97.5 181 VAL A O 1
ATOM 1437 N N . PHE A 1 182 ? -4.781 14.695 10.531 1 96.31 182 PHE A N 1
ATOM 1438 C CA . PHE A 1 182 ? -5.223 13.922 9.375 1 96.31 182 PHE A CA 1
ATOM 1439 C C . PHE A 1 182 ? -6.715 13.625 9.453 1 96.31 182 PHE A C 1
ATOM 1441 O O . PHE A 1 182 ? -7.324 13.758 10.523 1 96.31 182 PHE A O 1
ATOM 1448 N N . LYS A 1 183 ? -7.312 13.312 8.352 1 94.5 183 LYS A N 1
ATOM 1449 C CA . LYS A 1 183 ? -8.742 13.016 8.312 1 94.5 183 LYS A CA 1
ATOM 1450 C C . LYS A 1 183 ? -8.992 11.523 8.133 1 94.5 183 LYS A C 1
ATOM 1452 O O . LYS A 1 183 ? -9.617 10.891 8.992 1 94.5 183 LYS A O 1
ATOM 1457 N N . ASN A 1 184 ? -8.508 10.891 7.059 1 90.44 184 ASN A N 1
ATOM 1458 C CA . ASN A 1 184 ? -8.727 9.492 6.719 1 90.44 184 ASN A CA 1
ATOM 1459 C C . ASN A 1 184 ? -7.469 8.656 6.926 1 90.44 184 ASN A C 1
ATOM 1461 O O . ASN A 1 184 ? -6.363 9.195 6.973 1 90.44 184 A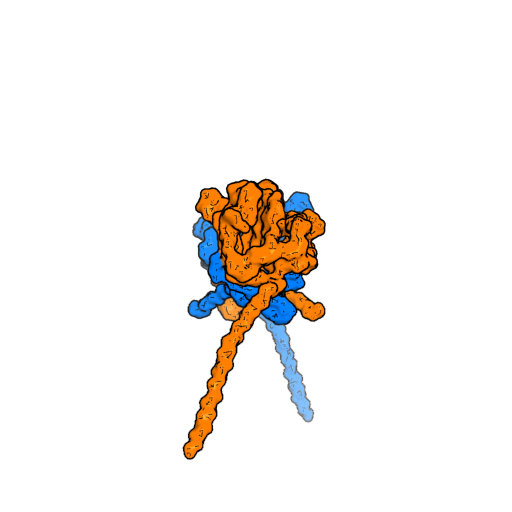SN A O 1
ATOM 1465 N N . PHE A 1 185 ? -7.652 7.375 7.074 1 84.5 185 PHE A N 1
ATOM 1466 C CA . PHE A 1 185 ? -6.508 6.473 7.125 1 84.5 185 PHE A CA 1
ATOM 1467 C C . PHE A 1 185 ? -6.043 6.105 5.723 1 84.5 185 PHE A C 1
ATOM 1469 O O . PHE A 1 185 ? -6.863 5.871 4.832 1 84.5 185 PHE A O 1
ATOM 1476 N N . TRP A 1 186 ? -4.805 6.035 5.652 1 82.12 186 TRP A N 1
ATOM 1477 C CA . TRP A 1 186 ? -4.266 5.508 4.406 1 82.12 186 TRP A CA 1
ATOM 1478 C C . TRP A 1 186 ? -4.699 4.059 4.195 1 82.12 186 TRP A C 1
ATOM 1480 O O . TRP A 1 186 ? -4.461 3.201 5.047 1 82.12 186 TRP A O 1
ATOM 1490 N N . LYS A 1 187 ? -5.246 3.822 3.129 1 71.06 187 LYS A N 1
ATOM 1491 C CA . LYS A 1 187 ? -5.965 2.568 2.916 1 71.06 187 LYS A CA 1
ATOM 1492 C C . LYS A 1 187 ? -5.023 1.371 3.02 1 71.06 187 LYS A C 1
ATOM 1494 O O . LYS A 1 187 ? -5.43 0.292 3.455 1 71.06 187 LYS A O 1
ATOM 1499 N N . TYR A 1 188 ? -3.779 1.562 2.666 1 68.88 188 TYR A N 1
ATOM 1500 C CA . TYR A 1 188 ? -2.869 0.422 2.648 1 68.88 188 TYR A CA 1
ATOM 1501 C C . TYR A 1 188 ? -2.291 0.163 4.035 1 68.88 188 TYR A C 1
ATOM 1503 O O . TYR A 1 188 ? -1.625 -0.851 4.254 1 68.88 188 TYR A O 1
ATOM 1511 N N . ASP A 1 189 ? -2.529 1.065 4.887 1 67.25 189 ASP A N 1
ATOM 1512 C CA . ASP A 1 189 ? -2.082 0.867 6.262 1 67.25 189 ASP A CA 1
ATOM 1513 C C . ASP A 1 189 ? -3.176 0.222 7.109 1 67.25 189 ASP A C 1
ATOM 1515 O O . ASP A 1 189 ? -2.979 -0.038 8.297 1 67.25 189 ASP A O 1
ATOM 1519 N N . THR A 1 190 ? -4.215 0.15 6.496 1 61.72 190 THR A N 1
ATOM 1520 C CA . THR A 1 190 ? -5.328 -0.389 7.266 1 61.72 190 THR A CA 1
ATOM 1521 C C . THR A 1 190 ? -5.266 -1.912 7.32 1 61.72 190 THR A C 1
ATOM 1523 O O . THR A 1 190 ? -4.68 -2.545 6.438 1 61.72 190 THR A O 1
ATOM 1526 N N . GLU A 1 191 ? -5.336 -2.535 8.57 1 57.44 191 GLU A N 1
ATOM 1527 C CA . GLU A 1 191 ? -5.102 -3.791 9.281 1 57.44 191 GLU A CA 1
ATOM 1528 C C . GLU A 1 191 ? -5.496 -4.988 8.422 1 57.44 191 GLU A C 1
ATOM 1530 O O . GLU A 1 191 ? -6.559 -5.582 8.625 1 57.44 191 GLU A O 1
ATOM 1535 N N . LYS A 1 192 ? -5.484 -4.922 7.109 1 59.62 192 LYS A N 1
ATOM 1536 C CA . LYS A 1 192 ? -5.902 -6.297 6.848 1 59.62 192 LYS A CA 1
ATOM 1537 C C . LYS A 1 192 ? -4.832 -7.289 7.285 1 59.62 192 LYS A C 1
ATOM 1539 O O . LYS A 1 192 ? -3.637 -7.016 7.168 1 59.62 192 LYS A O 1
ATOM 1544 N N . ASP A 1 193 ? -5.211 -8.133 8.148 1 66.56 193 ASP A N 1
ATOM 1545 C CA . ASP A 1 193 ? -4.395 -9.211 8.688 1 66.56 193 ASP A CA 1
ATOM 1546 C C . ASP A 1 193 ? -4.035 -10.219 7.598 1 66.56 193 ASP A C 1
ATOM 1548 O O . ASP A 1 193 ? -4.91 -10.898 7.055 1 66.56 193 ASP A O 1
ATOM 1552 N N . PRO A 1 194 ? -2.73 -10.188 7.242 1 74.12 194 PRO A N 1
ATOM 1553 C CA . PRO A 1 194 ? -2.338 -11.148 6.211 1 74.12 194 PRO A CA 1
ATOM 1554 C C . PRO A 1 194 ? -2.801 -12.57 6.523 1 74.12 194 PRO A C 1
ATOM 1556 O O . PRO A 1 194 ? -3.15 -13.328 5.613 1 74.12 194 PRO A O 1
ATOM 1559 N N . GLN A 1 195 ? -2.836 -12.859 7.777 1 77.94 195 GLN A N 1
ATOM 1560 C CA . GLN A 1 195 ? -3.264 -14.203 8.148 1 77.94 195 GLN A CA 1
ATOM 1561 C C . GLN A 1 195 ? -4.684 -14.484 7.664 1 77.94 195 GLN A C 1
ATOM 1563 O O . GLN A 1 195 ? -4.934 -15.5 7.016 1 77.94 195 GLN A O 1
ATOM 1568 N N . THR A 1 196 ? -5.555 -13.586 7.922 1 78.69 196 THR A N 1
ATOM 1569 C CA . THR A 1 196 ? -6.945 -13.75 7.523 1 78.69 196 THR A CA 1
ATOM 1570 C C . THR A 1 196 ? -7.082 -13.742 6.004 1 78.69 196 THR A C 1
ATOM 1572 O O . THR A 1 196 ? -7.824 -14.547 5.438 1 78.69 196 THR A O 1
ATOM 1575 N N . GLU A 1 197 ? -6.328 -12.93 5.426 1 81.62 197 GLU A N 1
ATOM 1576 C CA . GLU A 1 197 ? -6.445 -12.773 3.977 1 81.62 197 GLU A CA 1
ATOM 1577 C C . GLU A 1 197 ? -5.859 -13.984 3.248 1 81.62 197 GLU A C 1
ATOM 1579 O O . GLU A 1 197 ? -6.414 -14.438 2.242 1 81.62 197 GLU A O 1
ATOM 1584 N N . PHE A 1 198 ? -4.754 -14.57 3.752 1 88.75 198 PHE A N 1
ATOM 1585 C CA . PHE A 1 198 ? -4.137 -15.727 3.119 1 88.75 198 PHE A CA 1
ATOM 1586 C C . PHE A 1 198 ? -5.027 -16.953 3.256 1 88.75 198 PHE A C 1
ATOM 1588 O O . PHE A 1 198 ? -5.023 -17.828 2.391 1 88.75 198 PHE A O 1
ATOM 1595 N N . LYS A 1 199 ? -5.844 -16.969 4.262 1 88.75 199 LYS A N 1
ATOM 1596 C CA . LYS A 1 199 ? -6.777 -18.078 4.43 1 88.75 199 LYS A CA 1
ATOM 1597 C C . LYS A 1 199 ? -7.785 -18.125 3.285 1 88.75 199 LYS A C 1
ATOM 1599 O O . LYS A 1 199 ? -8.305 -19.203 2.959 1 88.75 199 LYS A O 1
ATOM 1604 N N . GLN A 1 200 ? -7.996 -17 2.705 1 88.12 200 GLN A N 1
ATOM 1605 C CA . GLN A 1 200 ? -8.898 -16.984 1.558 1 88.12 200 GLN A CA 1
ATOM 1606 C C . GLN A 1 200 ? -8.305 -17.75 0.379 1 88.12 200 GLN A C 1
ATOM 1608 O O . GLN A 1 200 ? -9.031 -18.359 -0.399 1 88.12 200 GLN A O 1
ATOM 1613 N N . ILE A 1 201 ? -6.977 -17.719 0.23 1 90.44 201 ILE A N 1
ATOM 1614 C CA . ILE A 1 201 ? -6.316 -18.5 -0.809 1 90.44 201 ILE A CA 1
ATOM 1615 C C . ILE A 1 201 ? -6.418 -19.984 -0.475 1 90.44 201 ILE A C 1
ATOM 1617 O O . ILE A 1 201 ? -6.855 -20.797 -1.305 1 90.44 201 ILE A O 1
ATOM 1621 N N . VAL A 1 202 ? -6.082 -20.25 0.769 1 92.75 202 VAL A N 1
ATOM 1622 C CA . VAL A 1 202 ? -5.969 -21.641 1.226 1 92.75 202 VAL A CA 1
ATOM 1623 C C . VAL A 1 202 ? -7.328 -22.328 1.135 1 92.75 202 VAL A C 1
ATOM 1625 O O . VAL A 1 202 ? -7.402 -23.547 0.934 1 92.75 202 VAL A O 1
ATOM 1628 N N . ALA A 1 203 ? -8.375 -21.531 1.294 1 90.06 203 ALA A N 1
ATOM 1629 C CA . ALA A 1 203 ? -9.727 -22.078 1.188 1 90.06 203 ALA A CA 1
ATOM 1630 C C . ALA A 1 203 ? -9.953 -22.719 -0.181 1 90.06 203 ALA A C 1
ATOM 1632 O O . ALA A 1 203 ? -10.867 -23.516 -0.354 1 90.06 203 ALA A O 1
ATOM 1633 N N . HIS A 1 204 ? -9.055 -22.453 -1.163 1 91.56 204 HIS A N 1
ATOM 1634 C CA . HIS A 1 204 ? -9.305 -22.906 -2.523 1 91.56 204 HIS A CA 1
ATOM 1635 C C . HIS A 1 204 ? -8.141 -23.75 -3.041 1 91.56 204 HIS A C 1
ATOM 1637 O O . HIS A 1 204 ? -8.352 -24.797 -3.67 1 91.56 204 HIS A O 1
ATOM 1643 N N . VAL A 1 205 ? -6.957 -23.312 -2.793 1 94 205 VAL A N 1
ATOM 1644 C CA . VAL A 1 205 ? -5.777 -24 -3.299 1 94 205 VAL A CA 1
ATOM 1645 C C . VAL A 1 205 ? -4.695 -24.031 -2.223 1 94 205 VAL A C 1
ATOM 1647 O O . VAL A 1 205 ? -4.578 -23.109 -1.423 1 94 205 VAL A O 1
ATOM 1650 N N . PRO A 1 206 ? -3.852 -25.109 -2.229 1 94.19 206 PRO A N 1
ATOM 1651 C CA . PRO A 1 206 ? -2.742 -25.125 -1.271 1 94.19 206 PRO A CA 1
ATOM 1652 C C . PRO A 1 206 ? -1.756 -23.969 -1.502 1 94.19 206 PRO A C 1
ATOM 1654 O O . PRO A 1 206 ? -1.375 -23.703 -2.643 1 94.19 206 PRO A O 1
ATOM 1657 N N . LEU A 1 207 ? -1.396 -23.375 -0.38 1 94.31 207 LEU A N 1
ATOM 1658 C CA . LEU A 1 207 ? -0.515 -22.219 -0.403 1 94.31 207 LEU A CA 1
ATOM 1659 C C . LEU A 1 207 ? 0.883 -22.578 0.082 1 94.31 207 LEU A C 1
ATOM 1661 O O . LEU A 1 207 ? 1.031 -23.312 1.069 1 94.31 207 LEU A O 1
ATOM 1665 N N . TYR A 1 208 ? 1.911 -22.141 -0.686 1 94.69 208 TYR A N 1
ATOM 1666 C CA . TYR A 1 208 ? 3.307 -22.375 -0.333 1 94.69 208 TYR A CA 1
ATOM 1667 C C . TYR A 1 208 ? 4.117 -21.078 -0.427 1 94.69 208 TYR A C 1
ATOM 1669 O O . TYR A 1 208 ? 3.789 -20.188 -1.213 1 94.69 208 TYR A O 1
ATOM 1677 N N . ARG A 1 209 ? 5.117 -21.016 0.425 1 94.5 209 ARG A N 1
ATOM 1678 C CA . ARG A 1 209 ? 6.141 -19.984 0.278 1 94.5 209 ARG A CA 1
ATOM 1679 C C . ARG A 1 209 ? 7.5 -20.609 -0.038 1 94.5 209 ARG A C 1
ATOM 1681 O O . ARG A 1 209 ? 7.977 -21.469 0.698 1 94.5 209 ARG A O 1
ATOM 1688 N N . CYS A 1 210 ? 8.078 -20.234 -1.155 1 94.5 210 CYS A N 1
ATOM 1689 C CA . CYS A 1 210 ? 9.414 -20.703 -1.508 1 94.5 210 CYS A CA 1
ATOM 1690 C C . CYS A 1 210 ? 10.406 -19.531 -1.544 1 94.5 210 CYS A C 1
ATOM 1692 O O . CYS A 1 210 ? 10.312 -18.672 -2.41 1 94.5 210 CYS A O 1
ATOM 1694 N N . GLU A 1 211 ? 11.375 -19.547 -0.628 1 89 211 GLU A N 1
ATOM 1695 C CA . GLU A 1 211 ? 12.336 -18.469 -0.484 1 89 211 GLU A CA 1
ATOM 1696 C C . GLU A 1 211 ? 13.555 -18.688 -1.372 1 89 211 GLU A C 1
ATOM 1698 O O . GLU A 1 211 ? 14.219 -17.719 -1.776 1 89 211 GLU A O 1
ATOM 1703 N N . SER A 1 212 ? 13.875 -19.984 -1.549 1 86.12 212 SER A N 1
ATOM 1704 C CA . SER A 1 212 ? 15.055 -20.359 -2.33 1 86.12 212 SER A CA 1
ATOM 1705 C C . SER A 1 212 ? 14.867 -21.734 -2.971 1 86.12 212 SER A C 1
ATOM 1707 O O . SER A 1 212 ? 13.797 -22.344 -2.871 1 86.12 212 SER A O 1
ATOM 1709 N N . GLU A 1 213 ? 15.867 -22.203 -3.582 1 82.94 213 GLU A N 1
ATOM 1710 C CA . GLU A 1 213 ? 15.844 -23.484 -4.285 1 82.94 213 GLU A CA 1
ATOM 1711 C C . GLU A 1 213 ? 15.695 -24.656 -3.312 1 82.94 213 GLU A C 1
ATOM 1713 O O . GLU A 1 213 ? 15.328 -25.766 -3.709 1 82.94 213 GLU A O 1
ATOM 1718 N N . THR A 1 214 ? 15.961 -24.344 -2.076 1 84.19 214 THR A N 1
ATOM 1719 C CA . THR A 1 214 ? 15.945 -25.438 -1.123 1 84.19 214 THR A CA 1
ATOM 1720 C C . THR A 1 214 ? 14.953 -25.172 0.005 1 84.19 214 THR A C 1
ATOM 1722 O O . THR A 1 214 ? 14.789 -26 0.9 1 84.19 214 THR A O 1
ATOM 1725 N N . GLN A 1 215 ? 14.273 -24.062 -0.033 1 88.56 215 GLN A N 1
ATOM 1726 C CA . GLN A 1 215 ? 13.461 -23.719 1.127 1 88.56 215 GLN A CA 1
ATOM 1727 C C . GLN A 1 215 ? 12.039 -23.328 0.708 1 88.56 215 GLN A C 1
ATOM 1729 O O . GLN A 1 215 ? 11.789 -22.188 0.345 1 88.56 215 GLN A O 1
ATOM 1734 N N . CYS A 1 216 ? 11.211 -24.344 0.729 1 94.38 216 CYS A N 1
ATOM 1735 C CA . CYS A 1 216 ? 9.781 -24.109 0.562 1 94.38 216 CYS A CA 1
ATOM 1736 C C . CYS A 1 216 ? 9.016 -24.531 1.809 1 94.38 216 CYS A C 1
ATOM 1738 O O . CYS A 1 216 ? 9.398 -25.484 2.484 1 94.38 216 CYS A O 1
ATOM 1740 N N . TYR A 1 217 ? 7.949 -23.734 2.133 1 93.62 217 TYR A N 1
ATOM 1741 C CA . TYR A 1 217 ? 7.094 -24 3.283 1 93.62 217 TYR A CA 1
ATOM 1742 C C . TYR A 1 217 ? 5.645 -24.203 2.852 1 93.62 217 TYR A C 1
ATOM 1744 O O . TYR A 1 217 ? 5.117 -23.422 2.051 1 93.62 217 TYR A O 1
ATOM 1752 N N . ALA A 1 218 ? 5.094 -25.312 3.264 1 94.69 218 ALA A N 1
ATOM 1753 C CA . ALA A 1 218 ? 3.635 -25.375 3.223 1 94.69 218 ALA A CA 1
ATOM 1754 C C . ALA A 1 218 ? 3.02 -24.391 4.223 1 94.69 218 ALA A C 1
ATOM 1756 O O . ALA A 1 218 ? 3.371 -24.406 5.406 1 94.69 218 ALA A O 1
ATOM 1757 N N . CYS A 1 219 ? 2.107 -23.578 3.715 1 93.38 219 CYS A N 1
ATOM 1758 C CA . CYS A 1 219 ? 1.595 -22.516 4.574 1 93.38 219 CYS A CA 1
ATOM 1759 C C . CYS A 1 219 ? 0.448 -23.031 5.441 1 93.38 219 CYS A C 1
ATOM 1761 O O . CYS A 1 219 ? 0.098 -22.406 6.441 1 93.38 219 CYS A O 1
ATOM 1763 N N . LYS A 1 220 ? -0.087 -24.109 5.031 1 93.56 220 LYS A N 1
ATOM 1764 C CA . LYS A 1 220 ? -1.231 -24.656 5.754 1 93.56 220 LYS A CA 1
ATOM 1765 C C . LYS A 1 220 ? -2.361 -23.625 5.848 1 93.56 220 LYS A C 1
ATOM 1767 O O . LYS A 1 220 ? -2.631 -22.906 4.883 1 93.56 220 LYS A O 1
ATOM 1772 N N . GLY A 1 221 ? -3.23 -23.703 6.824 1 87.88 221 GLY A N 1
ATOM 1773 C CA . GLY A 1 221 ? -4.273 -22.719 6.98 1 87.88 221 GLY A CA 1
ATOM 1774 C C . GLY A 1 221 ? -5.664 -23.25 6.695 1 87.88 221 GLY A C 1
ATOM 1775 O O . GLY A 1 221 ? -6.645 -22.5 6.727 1 87.88 221 GLY A O 1
ATOM 1776 N N . GLU A 1 222 ? -5.68 -24.5 6.387 1 89.81 222 GLU A N 1
ATOM 1777 C CA . GLU A 1 222 ? -6.984 -25.125 6.16 1 89.81 222 GLU A CA 1
ATOM 1778 C C . GLU A 1 222 ? -7.82 -25.125 7.434 1 89.81 222 GLU A C 1
ATOM 1780 O O . GLU A 1 222 ? -7.301 -25.375 8.523 1 89.81 222 GLU A O 1
ATOM 1785 N N . GLY A 1 223 ? -9.062 -24.812 7.332 1 85.19 223 GLY A N 1
ATOM 1786 C CA . GLY A 1 223 ? -9.945 -24.812 8.484 1 85.19 223 GLY A CA 1
ATOM 1787 C C . GLY A 1 223 ? -9.469 -23.891 9.594 1 85.19 223 GLY A C 1
ATOM 1788 O O . GLY A 1 223 ? -9.195 -22.703 9.359 1 85.19 223 GLY A O 1
ATOM 1789 N N . ASN A 1 224 ? -9.281 -24.453 10.742 1 85.44 224 ASN A N 1
ATOM 1790 C CA . ASN A 1 224 ? -8.898 -23.656 11.906 1 85.44 224 ASN A CA 1
ATOM 1791 C C . ASN A 1 224 ? -7.383 -23.625 12.086 1 85.44 224 ASN A C 1
ATOM 1793 O O . ASN A 1 224 ? -6.879 -22.953 13 1 85.44 224 ASN A O 1
ATOM 1797 N N . THR A 1 225 ? -6.691 -24.297 11.195 1 90.19 225 THR A N 1
ATOM 1798 C CA . THR A 1 225 ? -5.234 -24.266 11.266 1 90.19 225 THR A CA 1
ATOM 1799 C C . THR A 1 225 ? -4.691 -22.906 10.875 1 90.19 225 THR A C 1
ATOM 1801 O O . THR A 1 225 ? -5.078 -22.344 9.844 1 90.19 225 THR A O 1
ATOM 1804 N N . PRO A 1 226 ? -3.916 -22.359 11.734 1 88.75 226 PRO A N 1
ATOM 1805 C CA . PRO A 1 226 ? -3.326 -21.062 11.367 1 88.75 226 PRO A CA 1
ATOM 1806 C C . PRO A 1 226 ? -2.33 -21.172 10.219 1 88.75 226 PRO A C 1
ATOM 1808 O O . PRO A 1 226 ? -1.771 -22.25 9.984 1 88.75 226 PRO A O 1
ATOM 1811 N N . ILE A 1 227 ? -2.184 -20.078 9.578 1 90.44 227 ILE A N 1
ATOM 1812 C CA . ILE A 1 227 ? -1.124 -20 8.578 1 90.44 227 ILE A CA 1
ATOM 1813 C C . ILE A 1 227 ? 0.237 -20.141 9.258 1 90.44 227 ILE A C 1
ATOM 1815 O O . ILE A 1 227 ? 0.471 -19.562 10.32 1 90.44 227 ILE A O 1
ATOM 1819 N N . ASP A 1 228 ? 1.045 -20.953 8.68 1 91.06 228 ASP A N 1
ATOM 1820 C CA . ASP A 1 228 ? 2.402 -21.109 9.195 1 91.06 228 ASP A CA 1
ATOM 1821 C C . ASP A 1 228 ? 3.117 -19.766 9.289 1 91.06 228 ASP A C 1
ATOM 1823 O O . ASP A 1 228 ? 3.031 -18.953 8.367 1 91.06 228 ASP A O 1
ATOM 1827 N N . ALA A 1 229 ? 3.822 -19.484 10.367 1 86.62 229 ALA A N 1
ATOM 1828 C CA . ALA A 1 229 ? 4.484 -18.219 10.641 1 86.62 229 ALA A CA 1
ATOM 1829 C C . ALA A 1 229 ? 5.484 -17.875 9.547 1 86.62 229 ALA A C 1
ATOM 1831 O O . ALA A 1 229 ? 5.715 -16.688 9.258 1 86.62 229 ALA A O 1
ATOM 1832 N N . GLN A 1 230 ? 6.066 -18.891 8.906 1 88 230 GLN A N 1
ATOM 1833 C CA . GLN A 1 230 ? 7.047 -18.672 7.848 1 88 230 GLN A CA 1
ATOM 1834 C C . GLN A 1 230 ? 6.395 -18.078 6.605 1 88 230 GLN A C 1
ATOM 1836 O O . GLN A 1 230 ? 7.082 -17.578 5.715 1 88 230 GLN A O 1
ATOM 1841 N N . CYS A 1 231 ? 5.035 -18.203 6.625 1 91.19 231 CYS A N 1
ATOM 1842 C CA . CYS A 1 231 ? 4.293 -17.688 5.477 1 91.19 231 CYS A CA 1
ATOM 1843 C C . CYS A 1 231 ? 3.633 -16.359 5.809 1 91.19 231 CYS A C 1
ATOM 1845 O O . CYS A 1 231 ? 2.748 -15.898 5.082 1 91.19 231 CYS A O 1
ATOM 1847 N N . LEU A 1 232 ? 3.988 -15.734 6.98 1 84.69 232 LEU A N 1
ATOM 1848 C CA . LEU A 1 232 ? 3.473 -14.43 7.391 1 84.69 232 LEU A CA 1
ATOM 1849 C C . LEU A 1 232 ? 4.609 -13.43 7.574 1 84.69 232 LEU A C 1
ATOM 1851 O O . LEU A 1 232 ? 5.719 -13.805 7.953 1 84.69 232 LEU A O 1
ATOM 1855 N N . PRO A 1 233 ? 4.191 -12.227 7.23 1 76.31 233 PRO A N 1
ATOM 1856 C CA . PRO A 1 233 ? 5.227 -11.219 7.496 1 76.31 233 PRO A CA 1
ATOM 1857 C C . PRO A 1 233 ? 5.582 -11.109 8.977 1 76.31 233 PRO A C 1
ATOM 1859 O O . PRO A 1 233 ? 4.707 -11.242 9.836 1 76.31 233 PRO A O 1
ATOM 1862 N N . GLN A 1 234 ? 6.844 -11.156 9.141 1 62.94 234 GLN A N 1
ATOM 1863 C CA . GLN A 1 234 ? 7.289 -11.055 10.531 1 62.94 234 GLN A CA 1
ATOM 1864 C C . GLN A 1 234 ? 7.141 -9.625 11.047 1 62.94 234 GLN A C 1
ATOM 1866 O O . GLN A 1 234 ? 7.367 -8.664 10.305 1 62.94 234 GLN A O 1
ATOM 1871 N N . LYS A 1 235 ? 6.277 -9.609 12.047 1 52.31 235 LYS A N 1
ATOM 1872 C CA . LYS A 1 235 ? 6.195 -8.312 12.711 1 52.31 235 LYS A CA 1
ATOM 1873 C C . LYS A 1 235 ? 7.582 -7.816 13.125 1 52.31 235 LYS A C 1
ATOM 1875 O O . LYS A 1 235 ? 8.383 -8.586 13.656 1 52.31 235 LYS A O 1
ATOM 1880 N N . LYS A 1 236 ? 8.148 -6.895 12.484 1 45.62 236 LYS A N 1
ATOM 1881 C CA . LYS A 1 236 ? 9.367 -6.348 13.078 1 45.62 236 LYS A CA 1
ATOM 1882 C C . LYS A 1 236 ? 9.148 -5.988 14.547 1 45.62 236 LYS A C 1
ATOM 1884 O O . LYS A 1 236 ? 8.289 -5.164 14.867 1 45.62 236 LYS A O 1
ATOM 1889 N N . ILE A 1 237 ? 9.195 -6.832 15.453 1 37.88 237 ILE A N 1
ATOM 1890 C CA . ILE A 1 237 ? 9.211 -6.359 16.828 1 37.88 237 ILE A CA 1
ATOM 1891 C C . ILE A 1 237 ? 10.352 -5.367 17.031 1 37.88 237 ILE A C 1
ATOM 1893 O O . ILE A 1 237 ? 11.508 -5.676 16.734 1 37.88 237 ILE A O 1
ATOM 1897 N N . LYS A 1 238 ? 10.211 -4.148 16.844 1 35.41 238 LYS A N 1
ATOM 1898 C CA . LYS A 1 238 ? 11.242 -3.283 17.422 1 35.41 238 LYS A CA 1
ATOM 1899 C C . LYS A 1 238 ? 11.641 -3.758 18.812 1 35.41 238 LYS A C 1
ATOM 1901 O O . LYS A 1 238 ? 10.789 -4.117 19.625 1 35.41 238 LYS A O 1
ATOM 1906 N N . ASP A 1 239 ? 12.844 -4.312 19.094 1 29.06 239 ASP A N 1
ATOM 1907 C CA . ASP A 1 239 ? 13.445 -4.371 20.422 1 29.06 239 ASP A CA 1
ATOM 1908 C C . ASP A 1 239 ? 13.078 -3.145 21.25 1 29.06 239 ASP A C 1
ATOM 1910 O O . ASP A 1 239 ? 13.281 -2.01 20.812 1 29.06 239 ASP A O 1
ATOM 1914 N N . GLU A 1 240 ? 12.023 -3.168 22.078 1 29.03 240 GLU A N 1
ATOM 1915 C CA . GLU A 1 240 ? 12.047 -2.303 23.25 1 29.03 240 GLU A CA 1
ATOM 1916 C C . GLU A 1 240 ? 13.469 -2.145 23.797 1 29.03 240 GLU A C 1
ATOM 1918 O O . GLU A 1 240 ? 13.664 -1.559 24.859 1 29.03 240 GLU A O 1
ATOM 1923 N N . PHE A 1 241 ? 14.68 -2.438 23.156 1 24.48 241 PHE A N 1
ATOM 1924 C CA . PHE A 1 241 ? 15.742 -1.921 24.016 1 24.48 241 PHE A CA 1
ATOM 1925 C C . PHE A 1 241 ? 15.828 -0.403 2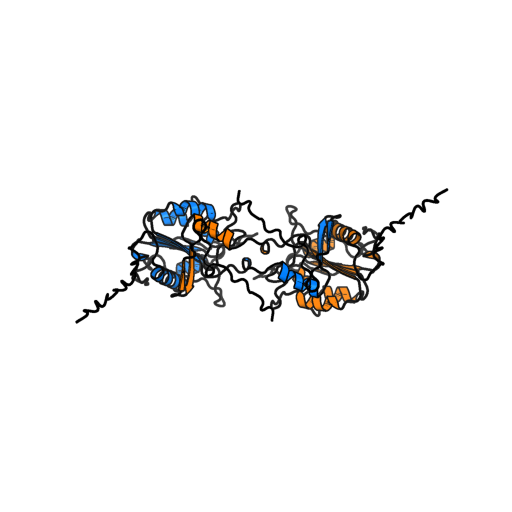3.922 1 24.48 241 PHE A C 1
ATOM 1927 O O . PHE A 1 241 ? 15.555 0.171 22.859 1 24.48 241 PHE A O 1
ATOM 1934 N N . MET B 1 1 ? 18.953 -70.125 34.906 1 33.09 1 MET B N 1
ATOM 1935 C CA . MET B 1 1 ? 19.297 -69.562 33.625 1 33.09 1 MET B CA 1
ATOM 1936 C C . MET B 1 1 ? 18.156 -68.688 33.062 1 33.09 1 MET B C 1
ATOM 1938 O O . MET B 1 1 ? 17.125 -69.25 32.656 1 33.09 1 MET B O 1
ATOM 1942 N N . PHE B 1 2 ? 17.922 -67.438 33.625 1 44.41 2 PHE B N 1
ATOM 1943 C CA . PHE B 1 2 ? 16.891 -66.438 33.375 1 44.41 2 PHE B CA 1
ATOM 1944 C C . PHE B 1 2 ? 17.078 -65.875 31.984 1 44.41 2 PHE B C 1
ATOM 1946 O O . PHE B 1 2 ? 18.141 -65.312 31.672 1 44.41 2 PHE B O 1
ATOM 1953 N N . LEU B 1 3 ? 16.375 -66.375 30.953 1 43.09 3 LEU B N 1
ATOM 1954 C CA . LEU B 1 3 ? 16.281 -65.938 29.578 1 43.09 3 LEU B CA 1
ATOM 1955 C C . LEU B 1 3 ? 15.758 -64.5 29.516 1 43.09 3 LEU B C 1
ATOM 1957 O O . LEU B 1 3 ? 14.609 -64.25 29.875 1 43.09 3 LEU B O 1
ATOM 1961 N N . SER B 1 4 ? 16.625 -63.469 29.672 1 45.88 4 SER B N 1
ATOM 1962 C CA . SER B 1 4 ? 16.312 -62.062 29.453 1 45.88 4 SER B CA 1
ATOM 1963 C C . SER B 1 4 ? 15.859 -61.844 28.016 1 45.88 4 SER B C 1
ATOM 1965 O O . SER B 1 4 ? 16.609 -62.062 27.062 1 45.88 4 SER B O 1
ATOM 1967 N N . GLY B 1 5 ? 14.57 -61.969 27.719 1 41.38 5 GLY B N 1
ATOM 1968 C CA . GLY B 1 5 ? 13.977 -61.625 26.438 1 41.38 5 GLY B CA 1
ATOM 1969 C C . GLY B 1 5 ? 14.234 -60.156 26.047 1 41.38 5 GLY B C 1
ATOM 1970 O O . GLY B 1 5 ? 13.805 -59.25 26.734 1 41.38 5 GLY B O 1
ATOM 1971 N N . LEU B 1 6 ? 15.383 -59.875 25.375 1 40.97 6 LEU B N 1
ATOM 1972 C CA . LEU B 1 6 ? 15.656 -58.594 24.75 1 40.97 6 LEU B CA 1
ATOM 1973 C C . LEU B 1 6 ? 14.555 -58.219 23.75 1 40.97 6 LEU B C 1
ATOM 1975 O O . LEU B 1 6 ? 14.391 -58.906 22.734 1 40.97 6 LEU B O 1
ATOM 1979 N N . LEU B 1 7 ? 13.461 -57.594 24.219 1 39.56 7 LEU B N 1
ATOM 1980 C CA . LEU B 1 7 ? 12.484 -56.969 23.328 1 39.56 7 LEU B CA 1
ATOM 1981 C C . LEU B 1 7 ? 13.141 -55.906 22.438 1 39.56 7 LEU B C 1
ATOM 1983 O O . LEU B 1 7 ? 13.578 -54.875 22.922 1 39.56 7 LEU B O 1
ATOM 1987 N N . LEU B 1 8 ? 13.789 -56.375 21.359 1 37.09 8 LEU B N 1
ATOM 1988 C CA . LEU B 1 8 ? 14.234 -55.438 20.328 1 37.09 8 LEU B CA 1
ATOM 1989 C C . LEU B 1 8 ? 13.055 -54.625 19.781 1 37.09 8 LEU B C 1
ATOM 1991 O O . LEU B 1 8 ? 12.172 -55.188 19.125 1 37.09 8 LEU B O 1
ATOM 1995 N N . LEU B 1 9 ? 12.672 -53.562 20.406 1 36.56 9 LEU B N 1
ATOM 1996 C CA . LEU B 1 9 ? 11.766 -52.562 19.844 1 36.56 9 LEU B CA 1
ATOM 1997 C C . LEU B 1 9 ? 12.273 -52.062 18.5 1 36.56 9 LEU B C 1
ATOM 1999 O O . LEU B 1 9 ? 13.297 -51.375 18.422 1 36.56 9 LEU B O 1
ATOM 2003 N N . PHE B 1 10 ? 11.961 -52.844 17.438 1 35.75 10 PHE B N 1
ATOM 2004 C CA . PHE B 1 10 ? 12.086 -52.344 16.078 1 35.75 10 PHE B CA 1
ATOM 2005 C C . PHE B 1 10 ? 11.422 -50.969 15.953 1 35.75 10 PHE B C 1
ATOM 2007 O O . PHE B 1 10 ? 10.203 -50.875 16.094 1 35.75 10 PHE B O 1
ATOM 2014 N N . LEU B 1 11 ? 12.094 -49.938 16.266 1 33.38 11 LEU B N 1
ATOM 2015 C CA . LEU B 1 11 ? 11.727 -48.594 15.805 1 33.38 11 LEU B CA 1
ATOM 2016 C C . LEU B 1 11 ? 11.461 -48.594 14.305 1 33.38 11 LEU B C 1
ATOM 2018 O O . LEU B 1 11 ? 12.383 -48.719 13.508 1 33.38 11 LEU B O 1
ATOM 2022 N N . LEU B 1 12 ? 10.352 -49.156 13.883 1 34.34 12 LEU B N 1
ATOM 2023 C CA . LEU B 1 12 ? 9.953 -48.875 12.516 1 34.34 12 LEU B CA 1
ATOM 2024 C C . LEU B 1 12 ? 10.062 -47.375 12.211 1 34.34 12 LEU B C 1
ATOM 2026 O O . LEU B 1 12 ? 9.5 -46.562 12.93 1 34.34 12 LEU B O 1
ATOM 2030 N N . PRO B 1 13 ? 11.172 -46.938 11.586 1 36.62 13 PRO B N 1
ATOM 2031 C CA . PRO B 1 13 ? 11.109 -45.562 11.094 1 36.62 13 PRO B CA 1
ATOM 2032 C C . PRO B 1 13 ? 9.781 -45.219 10.43 1 36.62 13 PRO B C 1
ATOM 2034 O O . PRO B 1 13 ? 9.188 -46.094 9.766 1 36.62 13 PRO B O 1
ATOM 2037 N N . ASP B 1 14 ? 8.945 -44.531 11.055 1 34.38 14 ASP B N 1
ATOM 2038 C CA . ASP B 1 14 ? 7.824 -43.844 10.414 1 34.38 14 ASP B CA 1
ATOM 2039 C C . ASP B 1 14 ? 8.219 -43.312 9.039 1 34.38 14 ASP B C 1
ATOM 2041 O O . ASP B 1 14 ? 8.75 -42.188 8.922 1 34.38 14 ASP B O 1
ATOM 2045 N N . TRP B 1 15 ? 8.812 -44.125 8.117 1 33.91 15 TRP B N 1
ATOM 2046 C CA . TRP B 1 15 ? 8.695 -43.781 6.707 1 33.91 15 TRP B CA 1
ATOM 2047 C C . TRP B 1 15 ? 7.285 -43.312 6.375 1 33.91 15 TRP B C 1
ATOM 2049 O O . TRP B 1 15 ? 6.383 -44.125 6.188 1 33.91 15 TRP B O 1
ATOM 2059 N N . THR B 1 16 ? 6.758 -42.375 6.996 1 34.19 16 THR B N 1
ATOM 2060 C CA . THR B 1 16 ? 5.68 -41.719 6.254 1 34.19 16 THR B CA 1
ATOM 2061 C C . THR B 1 16 ? 6.086 -41.5 4.801 1 34.19 16 THR B C 1
ATOM 2063 O O . THR B 1 16 ? 6.836 -40.562 4.496 1 34.19 16 THR B O 1
ATOM 2066 N N . GLU B 1 17 ? 6.547 -42.469 4.102 1 36.12 17 GLU B N 1
ATOM 2067 C CA . GLU B 1 17 ? 6.453 -42.375 2.646 1 36.12 17 GLU B CA 1
ATOM 2068 C C . GLU B 1 17 ? 5.297 -41.5 2.223 1 36.12 17 GLU B C 1
ATOM 2070 O O . GLU B 1 17 ? 4.152 -41.688 2.637 1 36.12 17 GLU B O 1
ATOM 2075 N N . GLY B 1 18 ? 5.449 -40.219 2.061 1 37.25 18 GLY B N 1
ATOM 2076 C CA . GLY B 1 18 ? 4.438 -39.5 1.288 1 37.25 18 GLY B CA 1
ATOM 2077 C C . GLY B 1 18 ? 3.816 -40.344 0.199 1 37.25 18 GLY B C 1
ATOM 2078 O O . GLY B 1 18 ? 4.512 -40.812 -0.711 1 37.25 18 GLY B O 1
ATOM 2079 N N . ILE B 1 19 ? 3.102 -41.344 0.409 1 37.34 19 ILE B N 1
ATOM 2080 C CA . ILE B 1 19 ? 2.273 -41.906 -0.652 1 37.34 19 ILE B CA 1
ATOM 2081 C C . ILE B 1 19 ? 2.172 -40.938 -1.809 1 37.34 19 ILE B C 1
ATOM 2083 O O . ILE B 1 19 ? 2.098 -39.719 -1.591 1 37.34 19 ILE B O 1
ATOM 2087 N N . GLY B 1 20 ? 2.729 -41.062 -3.078 1 48.84 20 GLY B N 1
ATOM 2088 C CA . GLY B 1 20 ? 2.662 -40.312 -4.332 1 48.84 20 GLY B CA 1
ATOM 2089 C C . GLY B 1 20 ? 1.431 -39.438 -4.441 1 48.84 20 GLY B C 1
ATOM 2090 O O . GLY B 1 20 ? 0.417 -39.844 -5.012 1 48.84 20 GLY B O 1
ATOM 2091 N N . GLY B 1 21 ? 0.859 -38.75 -3.408 1 58.53 21 GLY B N 1
ATOM 2092 C CA . GLY B 1 21 ? -0.408 -38.125 -3.074 1 58.53 21 GLY B CA 1
ATOM 2093 C C . GLY B 1 21 ? -0.738 -36.938 -3.959 1 58.53 21 GLY B C 1
ATOM 2094 O O . GLY B 1 21 ? 0.044 -36.562 -4.84 1 58.53 21 GLY B O 1
ATOM 2095 N N . ASP B 1 22 ? -2.07 -36.562 -3.971 1 80.38 22 ASP B N 1
ATOM 2096 C CA . ASP B 1 22 ? -2.816 -35.5 -4.641 1 80.38 22 ASP B CA 1
ATOM 2097 C C . ASP B 1 22 ? -2.287 -34.125 -4.242 1 80.38 22 ASP B C 1
ATOM 2099 O O . ASP B 1 22 ? -2.994 -33.125 -4.363 1 80.38 22 ASP B O 1
ATOM 2103 N N . THR B 1 23 ? -0.824 -34.25 -3.709 1 87.94 23 THR B N 1
ATOM 2104 C CA . THR B 1 23 ? -0.199 -33 -3.357 1 87.94 23 THR B CA 1
ATOM 2105 C C . THR B 1 23 ? 1.19 -32.875 -3.98 1 87.94 23 THR B C 1
ATOM 2107 O O . THR B 1 23 ? 1.78 -33.875 -4.375 1 87.94 23 THR B O 1
ATOM 2110 N N . VAL B 1 24 ? 1.727 -31.719 -4.039 1 94.62 24 VAL B N 1
ATOM 2111 C CA . VAL B 1 24 ? 3.041 -31.453 -4.617 1 94.62 24 VAL B CA 1
ATOM 2112 C C . VAL B 1 24 ? 4.133 -31.906 -3.645 1 94.62 24 VAL B C 1
ATOM 2114 O O . VAL B 1 24 ? 3.984 -31.75 -2.43 1 94.62 24 VAL B O 1
ATOM 2117 N N . ASP B 1 25 ? 5.191 -32.562 -4.195 1 94.69 25 ASP B N 1
ATOM 2118 C CA . ASP B 1 25 ? 6.383 -32.781 -3.379 1 94.69 25 ASP B CA 1
ATOM 2119 C C . ASP B 1 25 ? 7.113 -31.469 -3.119 1 94.69 25 ASP B C 1
ATOM 2121 O O . ASP B 1 25 ? 7.512 -30.781 -4.059 1 94.69 25 ASP B O 1
ATOM 2125 N N . ILE B 1 26 ? 7.355 -31.188 -1.876 1 93.56 26 ILE B N 1
ATOM 2126 C CA . ILE B 1 26 ? 7.82 -29.859 -1.471 1 93.56 26 ILE B CA 1
ATOM 2127 C C . ILE B 1 26 ? 9.227 -29.625 -2.018 1 93.56 26 ILE B C 1
ATOM 2129 O O . ILE B 1 26 ? 9.562 -28.5 -2.41 1 93.56 26 ILE B O 1
ATOM 2133 N N . ASN B 1 27 ? 10.07 -30.609 -2.039 1 92.75 27 ASN B N 1
ATOM 2134 C CA . ASN B 1 27 ? 11.414 -30.453 -2.592 1 92.75 27 ASN B CA 1
ATOM 2135 C C . ASN B 1 27 ? 11.375 -30.234 -4.102 1 92.75 27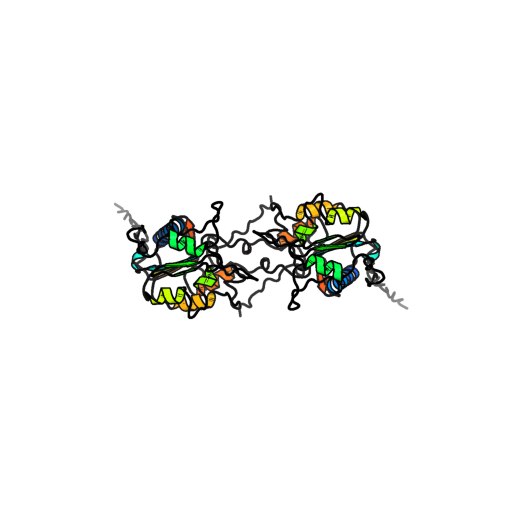 ASN B C 1
ATOM 2137 O O . ASN B 1 27 ? 12.109 -29.391 -4.629 1 92.75 27 ASN B O 1
ATOM 2141 N N . THR B 1 28 ? 10.523 -30.969 -4.703 1 95.06 28 THR B N 1
ATOM 2142 C CA . THR B 1 28 ? 10.344 -30.797 -6.137 1 95.06 28 THR B CA 1
ATOM 2143 C C . THR B 1 28 ? 9.789 -29.406 -6.438 1 95.06 28 THR B C 1
ATOM 2145 O O . THR B 1 28 ? 10.227 -28.75 -7.387 1 95.06 28 THR B O 1
ATOM 2148 N N . LEU B 1 29 ? 8.859 -28.938 -5.586 1 96.38 29 LEU B N 1
ATOM 2149 C CA . LEU B 1 29 ? 8.312 -27.594 -5.742 1 96.38 29 LEU B CA 1
ATOM 2150 C C . LEU B 1 29 ? 9.422 -26.547 -5.672 1 96.38 29 LEU B C 1
ATOM 2152 O O . LEU B 1 29 ? 9.461 -25.625 -6.492 1 96.38 29 LEU B O 1
ATOM 2156 N N . ALA B 1 30 ? 10.312 -26.672 -4.723 1 95.12 30 ALA B N 1
ATOM 2157 C CA . ALA B 1 30 ? 11.43 -25.75 -4.586 1 95.12 30 ALA B CA 1
ATOM 2158 C C . ALA B 1 30 ? 12.273 -25.703 -5.855 1 95.12 30 ALA B C 1
ATOM 2160 O O . ALA B 1 30 ? 12.664 -24.641 -6.32 1 95.12 30 ALA B O 1
ATOM 2161 N N . ARG B 1 31 ? 12.5 -26.891 -6.469 1 95.06 31 ARG B N 1
ATOM 2162 C CA . ARG B 1 31 ? 13.289 -26.969 -7.695 1 95.06 31 ARG B CA 1
ATOM 2163 C C . ARG B 1 31 ? 12.547 -26.328 -8.867 1 95.06 31 ARG B C 1
ATOM 2165 O O . ARG B 1 31 ? 13.156 -25.672 -9.711 1 95.06 31 ARG B O 1
ATOM 2172 N N . ILE B 1 32 ? 11.25 -26.562 -8.914 1 95.94 32 ILE B N 1
ATOM 2173 C CA . ILE B 1 32 ? 10.43 -25.953 -9.961 1 95.94 32 ILE B CA 1
ATOM 2174 C C . ILE B 1 32 ? 10.508 -24.438 -9.859 1 95.94 32 ILE B C 1
ATOM 2176 O O . ILE B 1 32 ? 10.719 -23.75 -10.859 1 95.94 32 ILE B O 1
ATOM 2180 N N . ILE B 1 33 ? 10.367 -23.875 -8.617 1 97 33 ILE B N 1
ATOM 2181 C CA . ILE B 1 33 ? 10.383 -22.422 -8.43 1 97 33 ILE B CA 1
ATOM 2182 C C . ILE B 1 33 ? 11.766 -21.875 -8.758 1 97 33 ILE B C 1
ATOM 2184 O O . ILE B 1 33 ? 11.883 -20.797 -9.367 1 97 33 ILE B O 1
ATOM 2188 N N . ASP B 1 34 ? 12.773 -22.562 -8.406 1 94.62 34 ASP B N 1
ATOM 2189 C CA . ASP B 1 34 ? 14.125 -22.156 -8.773 1 94.62 34 ASP B CA 1
ATOM 2190 C C . ASP B 1 34 ? 14.289 -22.094 -10.289 1 94.62 34 ASP B C 1
ATOM 2192 O O . ASP B 1 34 ? 14.867 -21.141 -10.812 1 94.62 34 ASP B O 1
ATOM 2196 N N . PHE B 1 35 ? 13.828 -23.125 -10.977 1 94.5 35 PHE B N 1
ATOM 2197 C CA . PHE B 1 35 ? 13.867 -23.141 -12.438 1 94.5 35 PHE B CA 1
ATOM 2198 C C . PHE B 1 35 ? 13.156 -21.906 -13 1 94.5 35 PHE B C 1
ATOM 2200 O O . PHE B 1 35 ? 13.672 -21.25 -13.898 1 94.5 35 PHE B O 1
ATOM 2207 N N . VAL B 1 36 ? 11.961 -21.609 -12.477 1 95.81 36 VAL B N 1
ATOM 2208 C CA . VAL B 1 36 ? 11.172 -20.469 -12.914 1 95.81 36 VAL B CA 1
ATOM 2209 C C . VAL B 1 36 ? 11.961 -19.172 -12.711 1 95.81 36 VAL B C 1
ATOM 2211 O O . VAL B 1 36 ? 12.039 -18.344 -13.617 1 95.81 36 VAL B O 1
ATOM 2214 N N . GLU B 1 37 ? 12.57 -19 -11.594 1 96 37 GLU B N 1
ATOM 2215 C CA . GLU B 1 37 ? 13.305 -17.781 -11.289 1 96 37 GLU B CA 1
ATOM 2216 C C . GLU B 1 37 ? 14.539 -17.625 -12.18 1 96 37 GLU B C 1
ATOM 2218 O O . GLU B 1 37 ? 14.844 -16.531 -12.648 1 96 37 GLU B O 1
ATOM 2223 N N . GLN B 1 38 ? 15.211 -18.719 -12.453 1 93.81 38 GLN B N 1
ATOM 2224 C CA . GLN B 1 38 ? 16.422 -18.672 -13.273 1 93.81 38 GLN B CA 1
ATOM 2225 C C . GLN B 1 38 ? 16.094 -18.312 -14.719 1 93.81 38 GLN B C 1
ATOM 2227 O O . GLN B 1 38 ? 16.875 -17.641 -15.398 1 93.81 38 GLN B O 1
ATOM 2232 N N . ASN B 1 39 ? 14.953 -18.703 -15.078 1 94.31 39 ASN B N 1
ATOM 2233 C CA . ASN B 1 39 ? 14.688 -18.578 -16.516 1 94.31 39 ASN B CA 1
ATOM 2234 C C . ASN B 1 39 ? 13.75 -17.422 -16.812 1 94.31 39 ASN B C 1
ATOM 2236 O O . ASN B 1 39 ? 13.812 -16.828 -17.891 1 94.31 39 ASN B O 1
ATOM 2240 N N . TYR B 1 40 ? 12.875 -17.047 -15.828 1 95.31 40 TYR B N 1
ATOM 2241 C CA . TYR B 1 40 ? 11.797 -16.156 -16.219 1 95.31 40 TYR B CA 1
ATOM 2242 C C . TYR B 1 40 ? 11.727 -14.938 -15.297 1 95.31 40 TYR B C 1
ATOM 2244 O O . TYR B 1 40 ? 10.812 -14.117 -15.414 1 95.31 40 TYR B O 1
ATOM 2252 N N . LYS B 1 41 ? 12.648 -14.797 -14.414 1 96.62 41 LYS B N 1
ATOM 2253 C CA . LYS B 1 41 ? 12.648 -13.664 -13.492 1 96.62 41 LYS B CA 1
ATOM 2254 C C . LYS B 1 41 ? 12.617 -12.344 -14.242 1 96.62 41 LYS B C 1
ATOM 2256 O O . LYS B 1 41 ? 13.367 -12.148 -15.203 1 96.62 41 LYS B O 1
ATOM 2261 N N . ARG B 1 42 ? 11.758 -11.5 -13.82 1 96.5 42 ARG B N 1
ATOM 2262 C CA . ARG B 1 42 ? 11.656 -10.148 -14.375 1 96.5 42 ARG B CA 1
ATOM 2263 C C . ARG B 1 42 ? 12.586 -9.188 -13.641 1 96.5 42 ARG B C 1
ATOM 2265 O O . ARG B 1 42 ? 12.578 -9.125 -12.406 1 96.5 42 ARG B O 1
ATOM 2272 N N . VAL B 1 43 ? 13.391 -8.469 -14.43 1 94 43 VAL B N 1
ATOM 2273 C CA . VAL B 1 43 ? 14.281 -7.477 -13.836 1 94 43 VAL B CA 1
ATOM 2274 C C . VAL B 1 43 ? 14.18 -6.16 -14.609 1 94 43 VAL B C 1
ATOM 2276 O O . VAL B 1 43 ? 13.797 -6.152 -15.781 1 94 43 VAL B O 1
ATOM 2279 N N . ASP B 1 44 ? 14.5 -5.121 -13.969 1 87.5 44 ASP B N 1
ATOM 2280 C CA . ASP B 1 44 ? 14.547 -3.84 -14.672 1 87.5 44 ASP B CA 1
ATOM 2281 C C . ASP B 1 44 ? 15.914 -3.615 -15.312 1 87.5 44 ASP B C 1
ATOM 2283 O O . ASP B 1 44 ? 16.734 -4.535 -15.383 1 87.5 44 ASP B O 1
ATOM 2287 N N . LYS B 1 45 ? 16.125 -2.354 -15.828 1 85.19 45 LYS B N 1
ATOM 2288 C CA . LYS B 1 45 ? 17.328 -2.027 -16.578 1 85.19 45 LYS B CA 1
ATOM 2289 C C . LYS B 1 45 ? 18.578 -2.111 -15.695 1 85.19 45 LYS B C 1
ATOM 2291 O O . LYS B 1 45 ? 19.672 -2.355 -16.188 1 85.19 45 LYS B O 1
ATOM 2296 N N . ASP B 1 46 ? 18.391 -1.889 -14.336 1 86.81 46 ASP B N 1
ATOM 2297 C CA . ASP B 1 46 ? 19.5 -1.899 -13.391 1 86.81 46 ASP B CA 1
ATOM 2298 C C . ASP B 1 46 ? 19.688 -3.289 -12.789 1 86.81 46 ASP B C 1
ATOM 2300 O O . ASP B 1 46 ? 20.516 -3.467 -11.883 1 86.81 46 ASP B O 1
ATOM 2304 N N . GLY B 1 47 ? 18.891 -4.254 -13.172 1 88.44 47 GLY B N 1
ATOM 2305 C CA . GLY B 1 47 ? 19.031 -5.629 -12.719 1 88.44 47 GLY B CA 1
ATOM 2306 C C . GLY B 1 47 ? 18.234 -5.93 -11.461 1 88.44 47 GLY B C 1
ATOM 2307 O O . GLY B 1 47 ? 18.375 -7.004 -10.875 1 88.44 47 GLY B O 1
ATOM 2308 N N . HIS B 1 48 ? 17.391 -5.043 -11.016 1 88.88 48 HIS B N 1
ATOM 2309 C CA . HIS B 1 48 ? 16.594 -5.27 -9.82 1 88.88 48 HIS B CA 1
ATOM 2310 C C . HIS B 1 48 ? 15.344 -6.09 -10.133 1 88.88 48 HIS B C 1
ATOM 2312 O O . HIS B 1 48 ? 14.656 -5.828 -11.125 1 88.88 48 HIS B O 1
ATOM 2318 N N . PRO B 1 49 ? 15.133 -7.008 -9.242 1 91.69 49 PRO B N 1
ATOM 2319 C CA . PRO B 1 49 ? 13.938 -7.82 -9.453 1 91.69 49 PRO B CA 1
ATOM 2320 C C . PRO B 1 49 ? 12.648 -6.996 -9.414 1 91.69 49 PRO B C 1
ATOM 2322 O O . PRO B 1 49 ? 12.539 -6.059 -8.617 1 91.69 49 PRO B O 1
ATOM 2325 N N . ARG B 1 50 ? 11.688 -7.371 -10.266 1 92.5 50 ARG B N 1
ATOM 2326 C CA . ARG B 1 50 ? 10.367 -6.758 -10.336 1 92.5 50 ARG B CA 1
ATOM 2327 C C . ARG B 1 50 ? 9.266 -7.812 -10.234 1 92.5 50 ARG B C 1
ATOM 2329 O O . ARG B 1 50 ? 9.5 -8.992 -10.516 1 92.5 50 ARG B O 1
ATOM 2336 N N . GLN B 1 51 ? 8.148 -7.348 -9.852 1 94.88 51 GLN B N 1
ATOM 2337 C CA . GLN B 1 51 ? 6.992 -8.227 -9.672 1 94.88 51 GLN B CA 1
ATOM 2338 C C . GLN B 1 51 ? 6.668 -8.977 -10.953 1 94.88 51 GLN B C 1
ATOM 2340 O O . GLN B 1 51 ? 6.668 -8.398 -12.039 1 94.88 51 GLN B O 1
ATOM 2345 N N . TYR B 1 52 ? 6.422 -10.305 -10.836 1 97.88 52 TYR B N 1
ATOM 2346 C CA . TYR B 1 52 ? 5.922 -11.148 -11.906 1 97.88 52 TYR B CA 1
ATOM 2347 C C . TYR B 1 52 ? 5.266 -12.406 -11.352 1 97.88 52 TYR B C 1
ATOM 2349 O O . TYR B 1 52 ? 5.41 -12.719 -10.164 1 97.88 52 TYR B O 1
ATOM 2357 N N . ALA B 1 53 ? 4.441 -13.031 -12.164 1 98.62 53 ALA B N 1
ATOM 2358 C CA . ALA B 1 53 ? 3.816 -14.305 -11.828 1 98.62 53 ALA B CA 1
ATOM 2359 C C . ALA B 1 53 ? 3.914 -15.289 -13 1 98.62 53 ALA B C 1
ATOM 2361 O O . ALA B 1 53 ? 3.938 -14.875 -14.156 1 98.62 53 ALA B O 1
ATOM 2362 N N . VAL B 1 54 ? 4.039 -16.5 -12.656 1 98.38 54 VAL B N 1
ATOM 2363 C CA . VAL B 1 54 ? 4.105 -17.594 -13.617 1 98.38 54 VAL B CA 1
ATOM 2364 C C . VAL B 1 54 ? 3.193 -18.734 -13.172 1 98.38 54 VAL B C 1
ATOM 2366 O O . VAL B 1 54 ? 3.156 -19.078 -11.984 1 98.38 54 VAL B O 1
ATOM 2369 N N . ALA B 1 55 ? 2.43 -19.219 -14.117 1 98.62 55 ALA B N 1
ATOM 2370 C CA . ALA B 1 55 ? 1.681 -20.453 -13.852 1 98.62 55 ALA B CA 1
ATOM 2371 C C . ALA B 1 55 ? 2.039 -21.547 -14.852 1 98.62 55 ALA B C 1
ATOM 2373 O O . ALA B 1 55 ? 2.207 -21.266 -16.047 1 98.62 55 ALA B O 1
ATOM 2374 N N . ILE B 1 56 ? 2.154 -22.75 -14.383 1 97.88 56 ILE B N 1
ATOM 2375 C CA . ILE B 1 56 ? 2.445 -23.875 -15.25 1 97.88 56 ILE B CA 1
ATOM 2376 C C . ILE B 1 56 ? 1.396 -24.969 -15.047 1 97.88 56 ILE B C 1
ATOM 2378 O O . ILE B 1 56 ? 0.746 -25.031 -14 1 97.88 56 ILE B O 1
ATOM 2382 N N . ASN B 1 57 ? 1.169 -25.734 -16.016 1 97.19 57 ASN B N 1
ATOM 2383 C CA . ASN B 1 57 ? 0.366 -26.953 -16 1 97.19 57 ASN B CA 1
ATOM 2384 C C . ASN B 1 57 ? 1.062 -28.078 -16.75 1 97.19 57 ASN B C 1
ATOM 2386 O O . ASN B 1 57 ? 1.049 -28.125 -17.984 1 97.19 57 ASN B O 1
ATOM 2390 N N . VAL B 1 58 ? 1.63 -29 -15.953 1 96.38 58 VAL B N 1
ATOM 2391 C CA . VAL B 1 58 ? 2.521 -30.031 -16.469 1 96.38 58 VAL B CA 1
ATOM 2392 C C . VAL B 1 58 ? 2.014 -31.422 -16.062 1 96.38 58 VAL B C 1
ATOM 2394 O O . VAL B 1 58 ? 1.042 -31.531 -15.312 1 96.38 58 VAL B O 1
ATOM 2397 N N . PRO B 1 59 ? 2.625 -32.406 -16.656 1 95.25 59 PRO B N 1
ATOM 2398 C CA . PRO B 1 59 ? 2.223 -33.75 -16.219 1 95.25 59 PRO B CA 1
ATOM 2399 C C . PRO B 1 59 ? 2.381 -33.969 -14.711 1 95.25 59 PRO B C 1
ATOM 2401 O O . PRO B 1 59 ? 3.334 -33.438 -14.109 1 95.25 59 PRO B O 1
ATOM 2404 N N . LYS B 1 60 ? 1.518 -34.719 -14.164 1 95.12 60 LYS B N 1
ATOM 2405 C CA . LYS B 1 60 ? 1.396 -34.906 -12.727 1 95.12 60 LYS B CA 1
ATOM 2406 C C . LYS B 1 60 ? 2.717 -35.406 -12.125 1 95.12 60 LYS B C 1
ATOM 2408 O O . LYS B 1 60 ? 3.104 -34.938 -11.039 1 95.12 60 LYS B O 1
ATOM 2413 N N . ASP B 1 61 ? 3.396 -36.219 -12.758 1 94.31 61 ASP B N 1
ATOM 2414 C CA . ASP B 1 61 ? 4.613 -36.844 -12.227 1 94.31 61 ASP B CA 1
ATOM 2415 C C . ASP B 1 61 ? 5.734 -35.812 -12.102 1 94.31 61 ASP B C 1
ATOM 2417 O O . ASP B 1 61 ? 6.699 -36.031 -11.359 1 94.31 61 ASP B O 1
ATOM 2421 N N . GLN B 1 62 ? 5.555 -34.688 -12.742 1 95.56 62 GLN B N 1
ATOM 2422 C CA . GLN B 1 62 ? 6.59 -33.656 -12.703 1 95.56 62 GLN B CA 1
ATOM 2423 C C . GLN B 1 62 ? 6.48 -32.812 -11.445 1 95.56 62 GLN B C 1
ATOM 2425 O O . GLN B 1 62 ? 7.309 -31.938 -11.211 1 95.56 62 GLN B O 1
ATOM 2430 N N . CYS B 1 63 ? 5.551 -33.125 -10.633 1 96.5 63 CYS B N 1
ATOM 2431 C CA . CYS B 1 63 ? 5.418 -32.469 -9.336 1 96.5 63 CYS B CA 1
ATOM 2432 C C . CYS B 1 63 ? 5.629 -33.438 -8.195 1 96.5 63 CYS B C 1
ATOM 2434 O O . CYS B 1 63 ? 5.352 -33.125 -7.035 1 96.5 63 CYS B O 1
ATOM 2436 N N . GLN B 1 64 ? 6.027 -34.594 -8.539 1 95.38 64 GLN B N 1
ATOM 2437 C CA . GLN B 1 64 ? 6.203 -35.656 -7.555 1 95.38 64 GLN B CA 1
ATOM 2438 C C . GLN B 1 64 ? 7.676 -35.844 -7.211 1 95.38 64 GLN B C 1
ATOM 2440 O O . GLN B 1 64 ? 8.539 -35.156 -7.754 1 95.38 64 GLN B O 1
ATOM 2445 N N . GLN B 1 65 ? 7.859 -36.75 -6.305 1 93.62 65 GLN B N 1
ATOM 2446 C CA . GLN B 1 65 ? 9.188 -36.938 -5.738 1 93.62 65 GLN B CA 1
ATOM 2447 C C . GLN B 1 65 ? 10.211 -37.281 -6.828 1 93.62 65 GLN B C 1
ATOM 2449 O O . GLN B 1 65 ? 9.898 -38 -7.766 1 93.62 65 GLN B O 1
ATOM 2454 N N . ASN B 1 66 ? 11.406 -36.688 -6.734 1 91.81 66 ASN B N 1
ATOM 2455 C CA . ASN B 1 66 ? 12.609 -37.031 -7.48 1 91.81 66 ASN B CA 1
ATOM 2456 C C . ASN B 1 66 ? 12.602 -36.406 -8.875 1 91.81 66 ASN B C 1
ATOM 2458 O O . ASN B 1 66 ? 13.484 -36.688 -9.688 1 91.81 66 ASN B O 1
ATOM 2462 N N . PHE B 1 67 ? 11.617 -35.656 -9.195 1 94.12 67 PHE B N 1
ATOM 2463 C CA . PHE B 1 67 ? 11.703 -34.906 -10.453 1 94.12 67 PHE B CA 1
ATOM 2464 C C . PHE B 1 67 ? 12.648 -33.719 -10.328 1 94.12 67 PHE B C 1
ATOM 2466 O O . PHE B 1 67 ? 12.617 -33 -9.344 1 94.12 67 PHE B O 1
ATOM 2473 N N . ASN B 1 68 ? 13.5 -33.562 -11.367 1 93.5 68 ASN B N 1
ATOM 2474 C CA . ASN B 1 68 ? 14.422 -32.438 -11.477 1 93.5 68 ASN B CA 1
ATOM 2475 C C . ASN B 1 68 ? 14.203 -31.641 -12.773 1 93.5 68 ASN B C 1
ATOM 2477 O O . ASN B 1 68 ? 14.586 -32.094 -13.852 1 93.5 68 ASN B O 1
ATOM 2481 N N . PRO B 1 69 ? 13.57 -30.469 -12.617 1 92.69 69 PRO B N 1
ATOM 2482 C CA . PRO B 1 69 ? 13.336 -29.688 -13.836 1 92.69 69 PRO B CA 1
ATOM 2483 C C . PRO B 1 69 ? 14.625 -29.234 -14.508 1 92.69 69 PRO B C 1
ATOM 2485 O O . PRO B 1 69 ? 15.539 -28.75 -13.836 1 92.69 69 PRO B O 1
ATOM 2488 N N . ALA B 1 70 ? 14.742 -29.406 -15.758 1 89.38 70 ALA B N 1
ATOM 2489 C CA . ALA B 1 70 ? 15.852 -28.984 -16.609 1 89.38 70 ALA B CA 1
ATOM 2490 C C . ALA B 1 70 ? 15.359 -28.484 -17.953 1 89.38 70 ALA B C 1
ATOM 2492 O O . ALA B 1 70 ? 14.203 -28.734 -18.328 1 89.38 70 ALA B O 1
ATOM 2493 N N . GLN B 1 71 ? 16.234 -27.812 -18.703 1 82.38 71 GLN B N 1
ATOM 2494 C CA . GLN B 1 71 ? 15.852 -27.188 -19.969 1 82.38 71 GLN B CA 1
ATOM 2495 C C . GLN B 1 71 ? 15.391 -28.219 -20.984 1 82.38 71 GLN B C 1
ATOM 2497 O O . GLN B 1 71 ? 14.523 -27.953 -21.812 1 82.38 71 GLN B O 1
ATOM 2502 N N . ASN B 1 72 ? 15.859 -29.344 -20.859 1 79.44 72 ASN B N 1
ATOM 2503 C CA . ASN B 1 72 ? 15.602 -30.359 -21.875 1 79.44 72 ASN B CA 1
ATOM 2504 C C . ASN B 1 72 ? 14.414 -31.25 -21.5 1 79.44 72 ASN B C 1
ATOM 2506 O O . ASN B 1 72 ? 13.953 -32.062 -22.297 1 79.44 72 ASN B O 1
ATOM 2510 N N . ASN B 1 73 ? 13.844 -31.078 -20.328 1 84.19 73 ASN B N 1
ATOM 2511 C CA . ASN B 1 73 ? 12.812 -32.031 -19.938 1 84.19 73 ASN B CA 1
ATOM 2512 C C . ASN B 1 73 ? 11.625 -31.344 -19.281 1 84.19 73 ASN B C 1
ATOM 2514 O O . ASN B 1 73 ? 10.633 -31.984 -18.922 1 84.19 73 ASN B O 1
ATOM 2518 N N . PHE B 1 74 ? 11.781 -30.109 -19.062 1 90.38 74 PHE B N 1
ATOM 2519 C CA . PHE B 1 74 ? 10.75 -29.359 -18.359 1 90.38 74 PHE B CA 1
ATOM 2520 C C . PHE B 1 74 ? 10.289 -28.172 -19.203 1 90.38 74 PHE B C 1
ATOM 2522 O O . PHE B 1 74 ? 11.109 -27.391 -19.688 1 90.38 74 PHE B O 1
ATOM 2529 N N . LEU B 1 75 ? 8.984 -27.984 -19.281 1 89.69 75 LEU B N 1
ATOM 2530 C CA . LEU B 1 75 ? 8.359 -26.906 -20.047 1 89.69 75 LEU B CA 1
ATOM 2531 C C . LEU B 1 75 ? 8.891 -26.891 -21.484 1 89.69 75 LEU B C 1
ATOM 2533 O O . LEU B 1 75 ? 9.812 -26.125 -21.797 1 89.69 75 LEU B O 1
ATOM 2537 N N . ARG B 1 76 ? 8.625 -27.859 -22.234 1 71 76 ARG B N 1
ATOM 2538 C CA . ARG B 1 76 ? 9.18 -27.953 -23.594 1 71 76 ARG B CA 1
ATOM 2539 C C . ARG B 1 76 ? 9.664 -26.594 -24.078 1 71 76 ARG B C 1
ATOM 2541 O O . ARG B 1 76 ? 8.898 -25.828 -24.672 1 71 76 ARG B O 1
ATOM 2548 N N . ILE B 1 77 ? 10.883 -26.156 -23.578 1 58.03 77 ILE B N 1
ATOM 2549 C CA . ILE B 1 77 ? 11.539 -24.859 -23.703 1 58.03 77 ILE B CA 1
ATOM 2550 C C . ILE B 1 77 ? 11.43 -24.359 -25.125 1 58.03 77 ILE B C 1
ATOM 2552 O O . ILE B 1 77 ? 11.273 -23.156 -25.359 1 58.03 77 ILE B O 1
ATOM 2556 N N . SER B 1 78 ? 11.516 -25.312 -26.078 1 57.66 78 SER B N 1
ATOM 2557 C CA . SER B 1 78 ? 11.344 -24.859 -27.453 1 57.66 78 SER B CA 1
ATOM 2558 C C . SER B 1 78 ? 10.023 -24.109 -27.625 1 57.66 78 SER B C 1
ATOM 2560 O O . SER B 1 78 ? 9.914 -23.219 -28.469 1 57.66 78 SER B O 1
ATOM 2562 N N . GLN B 1 79 ? 9.203 -24.328 -26.703 1 65.56 79 GLN B N 1
ATOM 2563 C CA . GLN B 1 79 ? 7.895 -23.688 -26.812 1 65.56 79 GLN B CA 1
ATOM 2564 C C . GLN B 1 79 ? 7.793 -22.484 -25.875 1 65.56 79 GLN B C 1
ATOM 2566 O O . GLN B 1 79 ? 7.258 -21.453 -26.25 1 65.56 79 GLN B O 1
ATOM 2571 N N . GLU B 1 80 ? 8.461 -22.688 -24.781 1 78.94 80 GLU B N 1
ATOM 2572 C CA . GLU B 1 80 ? 8.414 -21.609 -23.781 1 78.94 80 GLU B CA 1
ATOM 2573 C C . GLU B 1 80 ? 9.773 -20.922 -23.656 1 78.94 80 GLU B C 1
ATOM 2575 O O . GLU B 1 80 ? 10.359 -20.875 -22.578 1 78.94 80 GLU B O 1
ATOM 2580 N N . ASN B 1 81 ? 10.234 -20.328 -24.766 1 86.88 81 ASN B N 1
ATOM 2581 C CA . ASN B 1 81 ? 11.531 -19.656 -24.828 1 86.88 81 ASN B CA 1
ATOM 2582 C C . ASN B 1 81 ? 11.648 -18.578 -23.75 1 86.88 81 ASN B C 1
ATOM 2584 O O . ASN B 1 81 ? 10.82 -17.656 -23.703 1 86.88 81 ASN B O 1
ATOM 2588 N N . ALA B 1 82 ? 12.734 -18.688 -22.984 1 91.62 82 ALA B N 1
ATOM 2589 C CA . ALA B 1 82 ? 12.914 -17.828 -21.812 1 91.62 82 ALA B CA 1
ATOM 2590 C C . ALA B 1 82 ? 12.969 -16.359 -22.234 1 91.62 82 ALA B C 1
ATOM 2592 O O . ALA B 1 82 ? 12.375 -15.5 -21.562 1 91.62 82 ALA B O 1
ATOM 2593 N N . MET B 1 83 ? 13.664 -16.062 -23.266 1 92.44 83 MET B N 1
ATOM 2594 C CA . MET B 1 83 ? 13.805 -14.688 -23.719 1 92.44 83 MET B CA 1
ATOM 2595 C C . MET B 1 83 ? 12.461 -14.117 -24.172 1 92.44 83 MET B C 1
ATOM 2597 O O . MET B 1 83 ? 12.141 -12.969 -23.875 1 92.44 83 MET B O 1
ATOM 2601 N N . ASN B 1 84 ? 11.68 -14.938 -24.844 1 93.88 84 ASN B N 1
ATOM 2602 C CA . ASN B 1 84 ? 10.352 -14.508 -25.297 1 93.88 84 ASN B CA 1
ATOM 2603 C C . ASN B 1 84 ? 9.438 -14.219 -24.109 1 93.88 84 ASN B C 1
ATOM 2605 O O . ASN B 1 84 ? 8.719 -13.219 -24.109 1 93.88 84 ASN B O 1
ATOM 2609 N N . VAL B 1 85 ? 9.469 -15.07 -23.156 1 95.94 85 VAL B N 1
ATOM 2610 C CA . VAL B 1 85 ? 8.641 -14.898 -21.969 1 95.94 85 VAL B CA 1
ATOM 2611 C C . VAL B 1 85 ? 9.039 -13.625 -21.25 1 95.94 85 VAL B C 1
ATOM 2613 O O . VAL B 1 85 ? 8.188 -12.773 -20.953 1 95.94 85 VAL B O 1
ATOM 2616 N N . LYS B 1 86 ? 10.312 -13.43 -21.031 1 96.06 86 LYS B N 1
ATOM 2617 C CA . LYS B 1 86 ? 10.812 -12.266 -20.297 1 96.06 86 LYS B CA 1
ATOM 2618 C C . LYS B 1 86 ? 10.461 -10.969 -21.031 1 96.06 86 LYS B C 1
ATOM 2620 O O . LYS B 1 86 ? 10.039 -10 -20.406 1 96.06 86 LYS B O 1
ATOM 2625 N N . ASN B 1 87 ? 10.656 -11 -22.328 1 95.5 87 ASN B N 1
ATOM 2626 C CA . ASN B 1 87 ? 10.32 -9.812 -23.109 1 95.5 87 ASN B CA 1
ATOM 2627 C C . ASN B 1 87 ? 8.836 -9.469 -23 1 95.5 87 ASN B C 1
ATOM 2629 O O . ASN B 1 87 ? 8.477 -8.297 -22.859 1 95.5 87 ASN B O 1
ATOM 2633 N N . ALA B 1 88 ? 8.016 -10.445 -23.016 1 96.56 88 ALA B N 1
ATOM 2634 C CA . ALA B 1 88 ? 6.57 -10.234 -22.984 1 96.56 88 ALA B CA 1
ATOM 2635 C C . ALA B 1 88 ? 6.141 -9.641 -21.641 1 96.56 88 ALA B C 1
ATOM 2637 O O . ALA B 1 88 ? 5.301 -8.742 -21.594 1 96.56 88 ALA B O 1
ATOM 2638 N N . ILE B 1 89 ? 6.762 -10.062 -20.547 1 97.31 89 ILE B N 1
ATOM 2639 C CA . ILE B 1 89 ? 6.246 -9.656 -19.25 1 97.31 89 ILE B CA 1
ATOM 2640 C C . ILE B 1 89 ? 6.934 -8.367 -18.797 1 97.31 89 ILE B C 1
ATOM 2642 O O . ILE B 1 89 ? 6.5 -7.727 -17.844 1 97.31 89 ILE B O 1
ATOM 2646 N N . THR B 1 90 ? 7.969 -8.008 -19.516 1 95 90 THR B N 1
ATOM 2647 C CA . THR B 1 90 ? 8.641 -6.742 -19.234 1 95 90 THR B CA 1
ATOM 2648 C C . THR B 1 90 ? 7.949 -5.586 -19.953 1 95 90 THR B C 1
ATOM 2650 O O . THR B 1 90 ? 7.996 -4.441 -19.484 1 95 90 THR B O 1
ATOM 2653 N N . ASP B 1 91 ? 7.316 -5.945 -21.062 1 93.31 91 ASP B N 1
ATOM 2654 C CA . ASP B 1 91 ? 6.496 -4.957 -21.75 1 93.31 91 ASP B CA 1
ATOM 2655 C C . ASP B 1 91 ? 5.312 -4.52 -20.891 1 93.31 91 ASP B C 1
ATOM 2657 O O . ASP B 1 91 ? 4.371 -5.289 -20.688 1 93.31 91 ASP B O 1
ATOM 2661 N N . GLU B 1 92 ? 5.297 -3.332 -20.469 1 91.69 92 GLU B N 1
ATOM 2662 C CA . GLU B 1 92 ? 4.316 -2.883 -19.484 1 91.69 92 GLU B CA 1
ATOM 2663 C C . GLU B 1 92 ? 2.977 -2.566 -20.156 1 91.69 92 GLU B C 1
ATOM 2665 O O . GLU B 1 92 ? 1.987 -2.299 -19.469 1 91.69 92 GLU B O 1
ATOM 2670 N N . THR B 1 93 ? 2.9 -2.57 -21.422 1 93.06 93 THR B N 1
ATOM 2671 C CA . THR B 1 93 ? 1.656 -2.312 -22.141 1 93.06 93 THR B CA 1
ATOM 2672 C C . THR B 1 93 ? 0.762 -3.549 -22.141 1 93.06 93 THR B C 1
ATOM 2674 O O . THR B 1 93 ? -0.402 -3.477 -21.734 1 93.06 93 THR B O 1
ATOM 2677 N N . ASN B 1 94 ? 1.275 -4.668 -22.484 1 94.56 94 ASN B N 1
ATOM 2678 C CA . ASN B 1 94 ? 0.518 -5.914 -22.469 1 94.56 94 ASN B CA 1
ATOM 2679 C C . ASN B 1 94 ? 0.828 -6.75 -21.234 1 94.56 94 ASN B C 1
ATOM 2681 O O . ASN B 1 94 ? -0.083 -7.176 -20.516 1 94.56 94 ASN B O 1
ATOM 2685 N N . ALA B 1 95 ? 2.094 -7.023 -21 1 97.56 95 ALA B N 1
ATOM 2686 C CA . ALA B 1 95 ? 2.672 -7.652 -19.812 1 97.56 95 ALA B CA 1
ATOM 2687 C C . ALA B 1 95 ? 2.182 -9.086 -19.672 1 97.56 95 ALA B C 1
ATOM 2689 O O . ALA B 1 95 ? 1.923 -9.547 -18.547 1 97.56 95 ALA B O 1
ATOM 2690 N N . LEU B 1 96 ? 2.02 -9.781 -20.797 1 98 96 LEU B N 1
ATOM 2691 C CA . LEU B 1 96 ? 1.383 -11.094 -20.75 1 98 96 LEU B CA 1
ATOM 2692 C C . LEU B 1 96 ? 2.006 -12.047 -21.766 1 98 96 LEU B C 1
ATOM 2694 O O . LEU B 1 96 ? 2.25 -11.664 -22.906 1 98 96 LEU B O 1
ATOM 2698 N N . TYR B 1 97 ? 2.328 -13.203 -21.297 1 97.56 97 TYR B N 1
ATOM 2699 C CA . TYR B 1 97 ? 2.732 -14.32 -22.141 1 97.56 97 TYR B CA 1
ATOM 2700 C C . TYR B 1 97 ? 1.797 -15.508 -21.953 1 97.56 97 TYR B C 1
ATOM 2702 O O . TYR B 1 97 ? 1.523 -15.922 -20.828 1 97.56 97 TYR B O 1
ATOM 2710 N N . GLN B 1 98 ? 1.312 -16.031 -23.047 1 96.5 98 GLN B N 1
ATOM 2711 C CA . GLN B 1 98 ? 0.448 -17.203 -23.016 1 96.5 98 GLN B CA 1
ATOM 2712 C C . GLN B 1 98 ? 0.985 -18.312 -23.922 1 96.5 98 GLN B C 1
ATOM 2714 O O . GLN B 1 98 ? 0.817 -18.25 -25.141 1 96.5 98 GLN B O 1
ATOM 2719 N N . GLY B 1 99 ? 1.561 -19.25 -23.281 1 94.75 99 GLY B N 1
ATOM 2720 C CA . GLY B 1 99 ? 2.09 -20.406 -24 1 94.75 99 GLY B CA 1
ATOM 2721 C C . GLY B 1 99 ? 1.247 -21.656 -23.812 1 94.75 99 GLY B C 1
ATOM 2722 O O . GLY B 1 99 ? 0.053 -21.562 -23.531 1 94.75 99 GLY B O 1
ATOM 2723 N N . THR B 1 100 ? 1.842 -22.812 -24.016 1 93.12 100 THR B N 1
ATOM 2724 C CA . THR B 1 100 ? 1.128 -24.078 -23.984 1 93.12 100 THR B CA 1
ATOM 2725 C C . THR B 1 100 ? 1.06 -24.625 -22.562 1 93.12 100 THR B C 1
ATOM 2727 O O . THR B 1 100 ? -0.003 -25.047 -22.094 1 93.12 100 THR B O 1
ATOM 2730 N N . GLU B 1 101 ? 2.172 -24.641 -21.859 1 95.94 101 GLU B N 1
ATOM 2731 C CA . GLU B 1 101 ? 2.225 -25.188 -20.516 1 95.94 101 GLU B CA 1
ATOM 2732 C C . GLU B 1 101 ? 2.555 -24.109 -19.484 1 95.94 101 GLU B C 1
ATOM 2734 O O . GLU B 1 101 ? 2.592 -24.375 -18.281 1 95.94 101 GLU B O 1
ATOM 2739 N N . LEU B 1 102 ? 2.801 -22.938 -20.016 1 97.19 102 LEU B N 1
ATOM 2740 C CA . LEU B 1 102 ? 3.238 -21.844 -19.172 1 97.19 102 LEU B CA 1
ATOM 2741 C C . LEU B 1 102 ? 2.555 -20.547 -19.562 1 97.19 102 LEU B C 1
ATOM 2743 O O . LEU B 1 102 ? 2.432 -20.234 -20.75 1 97.19 102 LEU B O 1
ATOM 2747 N N . ILE B 1 103 ? 2.047 -19.844 -18.578 1 98.12 103 ILE B N 1
ATOM 2748 C CA . ILE B 1 103 ? 1.635 -18.453 -18.734 1 98.12 103 ILE B CA 1
ATOM 2749 C C . ILE B 1 103 ? 2.383 -17.578 -17.734 1 98.12 103 ILE B C 1
ATOM 2751 O O . ILE B 1 103 ? 2.807 -18.047 -16.672 1 98.12 103 ILE B O 1
ATOM 2755 N N . ALA B 1 104 ? 2.596 -16.344 -18.125 1 98.5 104 ALA B N 1
ATOM 2756 C CA . ALA B 1 104 ? 3.332 -15.414 -17.266 1 98.5 104 ALA B CA 1
ATOM 2757 C C . ALA B 1 104 ? 2.834 -13.984 -17.453 1 98.5 104 ALA B C 1
ATOM 2759 O O . ALA B 1 104 ? 2.273 -13.648 -18.5 1 98.5 104 ALA B O 1
ATOM 2760 N N . ALA B 1 105 ? 2.994 -13.219 -16.406 1 98.69 105 ALA B N 1
ATOM 2761 C CA . ALA B 1 105 ? 2.594 -11.82 -16.469 1 98.69 105 ALA B CA 1
ATOM 2762 C C . ALA B 1 105 ? 3.525 -10.945 -15.625 1 98.69 105 ALA B C 1
ATOM 2764 O O . ALA B 1 105 ? 4.008 -11.375 -14.578 1 98.69 105 ALA B O 1
ATOM 2765 N N . GLY B 1 106 ? 3.797 -9.781 -16.125 1 97.69 106 GLY B N 1
ATOM 2766 C CA . GLY B 1 106 ? 4.352 -8.703 -15.32 1 97.69 106 GLY B CA 1
ATOM 2767 C C . GLY B 1 106 ? 3.293 -7.754 -14.789 1 97.69 106 GLY B C 1
ATOM 2768 O O . GLY B 1 106 ? 2.186 -8.18 -14.445 1 97.69 106 GLY B O 1
ATOM 2769 N N . THR B 1 107 ? 3.666 -6.551 -14.625 1 94.62 107 THR B N 1
ATOM 2770 C CA . THR B 1 107 ? 2.727 -5.504 -14.227 1 94.62 107 THR B CA 1
ATOM 2771 C C . THR B 1 107 ? 2.295 -4.68 -15.438 1 94.62 107 THR B C 1
ATOM 2773 O O . THR B 1 107 ? 3.137 -4.211 -16.203 1 94.62 107 THR B O 1
ATOM 2776 N N . ARG B 1 108 ? 0.978 -4.555 -15.609 1 93.62 108 ARG B N 1
ATOM 2777 C CA . ARG B 1 108 ? 0.465 -3.744 -16.703 1 93.62 108 ARG B CA 1
ATOM 2778 C C . ARG B 1 108 ? 0.13 -2.332 -16.234 1 93.62 108 ARG B C 1
ATOM 2780 O O . ARG B 1 108 ? -0.676 -2.15 -15.328 1 93.62 108 ARG B O 1
ATOM 2787 N N . LYS B 1 109 ? 0.692 -1.429 -16.938 1 87.12 109 LYS B N 1
ATOM 2788 C CA . LYS B 1 109 ? 0.445 -0.031 -16.594 1 87.12 109 LYS B CA 1
ATOM 2789 C C . LYS B 1 109 ? -0.842 0.474 -17.25 1 87.12 109 LYS B C 1
ATOM 2791 O O . LYS B 1 109 ? -1.018 0.363 -18.453 1 87.12 109 LYS B O 1
ATOM 2796 N N . LYS B 1 110 ? -1.727 0.917 -16.391 1 79.62 110 LYS B N 1
ATOM 2797 C CA . LYS B 1 110 ? -2.936 1.602 -16.828 1 79.62 110 LYS B CA 1
ATOM 2798 C C . LYS B 1 110 ? -2.916 3.072 -16.422 1 79.62 110 LYS B C 1
ATOM 2800 O O . LYS B 1 110 ? -1.989 3.523 -15.75 1 79.62 110 LYS B O 1
ATOM 2805 N N . LYS B 1 111 ? -3.814 3.877 -16.906 1 66.75 111 LYS B N 1
ATOM 2806 C CA . LYS B 1 111 ? -3.846 5.316 -16.672 1 66.75 111 LYS B CA 1
ATOM 2807 C C . LYS B 1 111 ? -3.992 5.621 -15.18 1 66.75 111 LYS B C 1
ATOM 2809 O O . LYS B 1 111 ? -3.291 6.48 -14.648 1 66.75 111 LYS B O 1
ATOM 2814 N N . LYS B 1 112 ? -4.773 4.77 -14.43 1 60 112 LYS B N 1
ATOM 2815 C CA . LYS B 1 112 ? -5.145 5.133 -13.07 1 60 112 LYS B CA 1
ATOM 2816 C C . LYS B 1 112 ? -4.539 4.16 -12.055 1 60 112 LYS B C 1
ATOM 2818 O O . LYS B 1 112 ? -4.457 4.465 -10.867 1 60 112 LYS B O 1
ATOM 2823 N N . TYR B 1 113 ? -4.219 3.035 -12.578 1 67.19 113 TYR B N 1
ATOM 2824 C CA . TYR B 1 113 ? -3.697 2.02 -11.672 1 67.19 113 TYR B CA 1
ATOM 2825 C C . TYR B 1 113 ? -2.846 1.004 -12.422 1 67.19 113 TYR B C 1
ATOM 2827 O O . TYR B 1 113 ? -2.895 0.933 -13.656 1 67.19 113 TYR B O 1
ATOM 2835 N N . ASN B 1 114 ? -2.039 0.333 -11.727 1 81.62 114 ASN B N 1
ATOM 2836 C CA . ASN B 1 114 ? -1.312 -0.802 -12.281 1 81.62 114 ASN B CA 1
ATOM 2837 C C . ASN B 1 114 ? -2.055 -2.113 -12.047 1 81.62 114 ASN B C 1
ATOM 2839 O O . ASN B 1 114 ? -2.498 -2.391 -10.93 1 81.62 114 ASN B O 1
ATOM 2843 N N . MET B 1 115 ? -2.236 -2.836 -13.109 1 89.5 115 MET B N 1
ATOM 2844 C CA . MET B 1 115 ? -2.783 -4.18 -12.961 1 89.5 115 MET B CA 1
ATOM 2845 C C . MET B 1 115 ? -1.702 -5.16 -12.516 1 89.5 115 MET B C 1
ATOM 2847 O O . MET B 1 115 ? -0.661 -5.277 -13.164 1 89.5 115 MET B O 1
ATOM 2851 N N . HIS B 1 116 ? -1.952 -5.812 -11.406 1 93.44 116 HIS B N 1
ATOM 2852 C CA . HIS B 1 116 ? -0.966 -6.715 -10.82 1 93.44 116 HIS B CA 1
ATOM 2853 C C . HIS B 1 116 ? -0.883 -8.023 -11.594 1 93.44 116 HIS B C 1
ATOM 2855 O O . HIS B 1 116 ? -1.859 -8.438 -12.227 1 93.44 116 HIS B O 1
ATOM 2861 N N . SER B 1 117 ? 0.239 -8.656 -11.516 1 97.31 117 SER B N 1
ATOM 2862 C CA . SER B 1 117 ? 0.531 -9.859 -12.281 1 97.31 117 SER B CA 1
ATOM 2863 C C . SER B 1 117 ? -0.473 -10.969 -11.984 1 97.31 117 SER B C 1
ATOM 2865 O O . SER B 1 117 ? -0.961 -11.641 -12.891 1 97.31 117 SER B O 1
ATOM 2867 N N . GLU B 1 118 ? -0.809 -11.148 -10.68 1 97.38 118 GLU B N 1
ATOM 2868 C CA . GLU B 1 118 ? -1.767 -12.18 -10.297 1 97.38 118 GLU B CA 1
ATOM 2869 C C . GLU B 1 118 ? -3.143 -11.906 -10.898 1 97.38 118 GLU B C 1
ATOM 2871 O O . GLU B 1 118 ? -3.801 -12.828 -11.391 1 97.38 118 GLU B O 1
ATOM 2876 N N . SER B 1 119 ? -3.496 -10.695 -10.883 1 95.88 119 SER B N 1
ATOM 2877 C CA . SER B 1 119 ? -4.797 -10.312 -11.43 1 95.88 119 SER B CA 1
ATOM 2878 C C . SER B 1 119 ? -4.852 -10.539 -12.93 1 95.88 119 SER B C 1
ATOM 2880 O O . SER B 1 119 ? -5.859 -11.016 -13.453 1 95.88 119 SER B O 1
ATOM 2882 N N . LEU B 1 120 ? -3.82 -10.25 -13.617 1 97.31 120 LEU B N 1
ATOM 2883 C CA . LEU B 1 120 ? -3.766 -10.406 -15.07 1 97.31 120 LEU B CA 1
ATOM 2884 C C . LEU B 1 120 ? -3.936 -11.875 -15.461 1 97.31 120 LEU B C 1
ATOM 2886 O O . LEU B 1 120 ? -4.594 -12.18 -16.453 1 97.31 120 LEU B O 1
ATOM 2890 N N . LEU B 1 121 ? -3.369 -12.781 -14.672 1 98.62 121 LEU B N 1
ATOM 2891 C CA . LEU B 1 121 ? -3.373 -14.195 -15.031 1 98.62 121 LEU B CA 1
ATOM 2892 C C . LEU B 1 121 ? -4.676 -14.867 -14.602 1 98.62 121 LEU B C 1
ATOM 2894 O O . LEU B 1 121 ? -5.086 -15.867 -15.188 1 98.62 121 LEU B O 1
ATOM 2898 N N . LEU B 1 122 ? -5.359 -14.234 -13.641 1 98.5 122 LEU B N 1
ATOM 2899 C CA . LEU B 1 122 ? -6.453 -14.953 -13.008 1 98.5 122 LEU B CA 1
ATOM 2900 C C . LEU B 1 122 ? -7.793 -14.297 -13.312 1 98.5 122 LEU B C 1
ATOM 2902 O O . LEU B 1 122 ? -8.852 -14.828 -12.961 1 98.5 122 LEU B O 1
ATOM 2906 N N . ASN B 1 123 ? -7.746 -13.133 -14.086 1 95.94 123 ASN B N 1
ATOM 2907 C CA . ASN B 1 123 ? -8.992 -12.461 -14.438 1 95.94 123 ASN B CA 1
ATOM 2908 C C . ASN B 1 123 ? -9.164 -12.359 -15.953 1 95.94 123 ASN B C 1
ATOM 2910 O O . ASN B 1 123 ? -8.18 -12.297 -16.688 1 95.94 123 ASN B O 1
ATOM 2914 N N . PRO B 1 124 ? -10.383 -12.328 -16.5 1 96.31 124 PRO B N 1
ATOM 2915 C CA . PRO B 1 124 ? -11.594 -12.625 -15.719 1 96.31 124 PRO B CA 1
ATOM 2916 C C . PRO B 1 124 ? -11.688 -14.094 -15.32 1 96.31 124 PRO B C 1
ATOM 2918 O O . PRO B 1 124 ? -11.242 -14.969 -16.062 1 96.31 124 PRO B O 1
ATOM 2921 N N . ALA B 1 125 ? -12.328 -14.422 -14.18 1 94.94 125 ALA B N 1
ATOM 2922 C CA . ALA B 1 125 ? -12.258 -15.727 -13.531 1 94.94 125 ALA B CA 1
ATOM 2923 C C . ALA B 1 125 ? -12.688 -16.828 -14.492 1 94.94 125 ALA B C 1
ATOM 2925 O O . ALA B 1 125 ? -12.102 -17.922 -14.508 1 94.94 125 ALA B O 1
ATOM 2926 N N . ASP B 1 126 ? -13.633 -16.562 -15.328 1 94.75 126 ASP B N 1
ATOM 2927 C CA . ASP B 1 126 ? -14.242 -17.609 -16.125 1 94.75 126 ASP B CA 1
ATOM 2928 C C . ASP B 1 126 ? -13.57 -17.719 -17.5 1 94.75 126 ASP B C 1
ATOM 2930 O O . ASP B 1 126 ? -13.852 -18.656 -18.266 1 94.75 126 ASP B O 1
ATOM 2934 N N . ASN B 1 127 ? -12.727 -16.766 -17.859 1 96.69 127 ASN B N 1
ATOM 2935 C CA . ASN B 1 127 ? -12.031 -16.781 -19.141 1 96.69 127 ASN B CA 1
ATOM 2936 C C . ASN B 1 127 ? -10.633 -16.188 -19.031 1 96.69 127 ASN B C 1
ATOM 2938 O O . ASN B 1 127 ? -10.219 -15.383 -19.859 1 96.69 127 ASN B O 1
ATOM 2942 N N . SER B 1 128 ? -9.945 -16.516 -18.031 1 97.75 128 SER B N 1
ATOM 2943 C CA . SER B 1 128 ? -8.609 -16.016 -17.766 1 97.75 128 SER B CA 1
ATOM 2944 C C . SER B 1 128 ? -7.547 -16.859 -18.469 1 97.75 128 SER B C 1
ATOM 2946 O O . SER B 1 128 ? -7.824 -17.984 -18.891 1 97.75 128 SER B O 1
ATOM 2948 N N . PRO B 1 129 ? -6.332 -16.297 -18.531 1 98.19 129 PRO B N 1
ATOM 2949 C CA . PRO B 1 129 ? -5.215 -17.141 -18.984 1 98.19 129 PRO B CA 1
ATOM 2950 C C . PRO B 1 129 ? -5.074 -18.422 -18.172 1 98.19 129 PRO B C 1
ATOM 2952 O O . PRO B 1 129 ? -4.793 -19.484 -18.719 1 98.19 129 PRO B O 1
ATOM 2955 N N . MET B 1 130 ? -5.348 -18.328 -16.875 1 98.38 130 MET B N 1
ATOM 2956 C CA . MET B 1 130 ? -5.25 -19.5 -16 1 98.38 130 MET B CA 1
ATOM 2957 C C . MET B 1 130 ? -6.301 -20.531 -16.359 1 98.38 130 MET B C 1
ATOM 2959 O O . MET B 1 130 ? -6.004 -21.734 -16.422 1 98.38 130 MET B O 1
ATOM 2963 N N . THR B 1 131 ? -7.484 -20.047 -16.594 1 97.44 131 THR B N 1
ATOM 2964 C CA . THR B 1 131 ? -8.539 -20.969 -16.969 1 97.44 131 THR B CA 1
ATOM 2965 C C . THR B 1 131 ? -8.164 -21.719 -18.25 1 97.44 131 THR B C 1
ATOM 2967 O O . THR B 1 131 ? -8.344 -22.938 -18.344 1 97.44 131 THR B O 1
ATOM 2970 N N . LYS B 1 132 ? -7.648 -21.062 -19.203 1 97.44 132 LYS B N 1
ATOM 2971 C CA . LYS B 1 132 ? -7.242 -21.656 -20.469 1 97.44 132 LYS B CA 1
ATOM 2972 C C . LYS B 1 132 ? -6.094 -22.641 -20.266 1 97.44 132 LYS B C 1
ATOM 2974 O O . LYS B 1 132 ? -6.074 -23.719 -20.859 1 97.44 132 LYS B O 1
ATOM 2979 N N . LEU B 1 133 ? -5.188 -22.281 -19.453 1 97.44 133 LEU B N 1
ATOM 2980 C CA . LEU B 1 133 ? -4.062 -23.156 -19.141 1 97.44 133 LEU B CA 1
ATOM 2981 C C . LEU B 1 133 ? -4.551 -24.469 -18.516 1 97.44 133 LEU B C 1
ATOM 2983 O O . LEU B 1 133 ? -4.117 -25.547 -18.922 1 97.44 133 LEU B O 1
ATOM 2987 N N . LEU B 1 134 ? -5.438 -24.391 -17.578 1 97.5 134 LEU B N 1
ATOM 2988 C CA . LEU B 1 134 ? -5.945 -25.547 -16.859 1 97.5 134 LEU B CA 1
ATOM 2989 C C . LEU B 1 134 ? -6.715 -26.484 -17.797 1 97.5 134 LEU B C 1
ATOM 2991 O O . LEU B 1 134 ? -6.699 -27.703 -17.609 1 97.5 134 LEU B O 1
ATOM 2995 N N . ASN B 1 135 ? -7.344 -25.875 -18.75 1 95.88 135 ASN B N 1
ATOM 2996 C CA . ASN B 1 135 ? -8.164 -26.656 -19.688 1 95.88 135 ASN B CA 1
ATOM 2997 C C . ASN B 1 135 ? -7.301 -27.484 -20.625 1 95.88 135 ASN B C 1
ATOM 2999 O O . ASN B 1 135 ? -7.781 -28.438 -21.234 1 95.88 135 ASN B O 1
ATOM 3003 N N . ARG B 1 136 ? -6.086 -27.188 -20.75 1 94.06 136 ARG B N 1
ATOM 3004 C CA . ARG B 1 136 ? -5.199 -27.922 -21.641 1 94.06 136 ARG B CA 1
ATOM 3005 C C . ARG B 1 136 ? -4.875 -29.297 -21.078 1 94.06 136 ARG B C 1
ATOM 3007 O O . ARG B 1 136 ? -4.605 -30.234 -21.844 1 94.06 136 ARG B O 1
ATOM 3014 N N . ARG B 1 137 ? -4.828 -29.344 -19.812 1 93.62 137 ARG B N 1
ATOM 3015 C CA . ARG B 1 137 ? -4.617 -30.594 -19.094 1 93.62 137 ARG B CA 1
ATOM 3016 C C . ARG B 1 137 ? -5.426 -30.609 -17.797 1 93.62 137 ARG B C 1
ATOM 3018 O O . ARG B 1 137 ? -5.094 -29.906 -16.844 1 93.62 137 ARG B O 1
ATOM 3025 N N . ARG B 1 138 ? -6.316 -31.422 -17.688 1 93.44 138 ARG B N 1
ATOM 3026 C CA . ARG B 1 138 ? -7.309 -31.344 -16.625 1 93.44 138 ARG B CA 1
ATOM 3027 C C . ARG B 1 138 ? -6.824 -32.062 -15.367 1 93.44 138 ARG B C 1
ATOM 3029 O O . ARG B 1 138 ? -7.336 -31.828 -14.273 1 93.44 138 ARG B O 1
ATOM 3036 N N . ASP B 1 139 ? -5.879 -33 -15.547 1 93.75 139 ASP B N 1
ATOM 3037 C CA . ASP B 1 139 ? -5.434 -33.781 -14.406 1 93.75 139 ASP B CA 1
ATOM 3038 C C . ASP B 1 139 ? -3.941 -33.562 -14.141 1 93.75 139 ASP B C 1
ATOM 3040 O O . ASP B 1 139 ? -3.289 -34.438 -13.547 1 93.75 139 ASP B O 1
ATOM 3044 N N . GLY B 1 140 ? -3.385 -32.469 -14.656 1 95.75 140 GLY B N 1
ATOM 3045 C CA . GLY B 1 140 ? -1.966 -32.188 -14.508 1 95.75 140 GLY B CA 1
ATOM 3046 C C . GLY B 1 140 ? -1.619 -31.578 -13.164 1 95.75 140 GLY B C 1
ATOM 3047 O O . GLY B 1 140 ? -2.402 -31.672 -12.211 1 95.75 140 GLY B O 1
ATOM 3048 N N . CYS B 1 141 ? -0.377 -31.25 -13.055 1 97.19 141 CYS B N 1
ATOM 3049 C CA . CYS B 1 141 ? 0.149 -30.484 -11.938 1 97.19 141 CYS B CA 1
ATOM 3050 C C . CYS B 1 141 ? 0.24 -29 -12.281 1 97.19 141 CYS B C 1
ATOM 3052 O O . CYS B 1 141 ? 1.005 -28.609 -13.164 1 97.19 141 CYS B O 1
ATOM 3054 N N . SER B 1 142 ? -0.623 -28.266 -11.609 1 98.06 142 SER B N 1
ATOM 3055 C CA . SER B 1 142 ? -0.641 -26.828 -11.844 1 98.06 142 SER B CA 1
ATOM 3056 C C . SER B 1 142 ? -0.022 -26.062 -10.68 1 98.06 142 SER B C 1
ATOM 3058 O O . SER B 1 142 ? -0.437 -26.234 -9.531 1 98.06 142 SER B O 1
ATOM 3060 N N . VAL B 1 143 ? 1.003 -25.25 -11 1 98.12 143 VAL B N 1
ATOM 3061 C CA . VAL B 1 143 ? 1.696 -24.406 -10.031 1 98.12 143 VAL B CA 1
ATOM 3062 C C . VAL B 1 143 ? 1.58 -22.938 -10.445 1 98.12 143 VAL B C 1
ATOM 3064 O O . VAL B 1 143 ? 1.871 -22.594 -11.586 1 98.12 143 VAL B O 1
ATOM 3067 N N . PHE B 1 144 ? 1.026 -22.141 -9.516 1 98.75 144 PHE B N 1
ATOM 3068 C CA . PHE B 1 144 ? 1.003 -20.688 -9.688 1 98.75 144 PHE B CA 1
ATOM 3069 C C . PHE B 1 144 ? 2.031 -20.016 -8.781 1 98.75 144 PHE B C 1
ATOM 3071 O O . PHE B 1 144 ? 1.944 -20.125 -7.555 1 98.75 144 PHE B O 1
ATOM 3078 N N . TYR B 1 145 ? 2.979 -19.391 -9.359 1 98.44 145 TYR B N 1
ATOM 3079 C CA . TYR B 1 145 ? 4.031 -18.688 -8.633 1 98.44 145 TYR B CA 1
ATOM 3080 C C . TYR B 1 145 ? 3.895 -17.172 -8.797 1 98.44 145 TYR B C 1
ATOM 3082 O O . TYR B 1 145 ? 3.682 -16.688 -9.906 1 98.44 145 TYR B O 1
ATOM 3090 N N . THR B 1 146 ? 4.047 -16.5 -7.664 1 98.44 146 THR B N 1
ATOM 3091 C CA . THR B 1 146 ? 4.133 -15.039 -7.699 1 98.44 146 THR B CA 1
ATOM 3092 C C . THR B 1 146 ? 5.301 -14.547 -6.844 1 98.44 146 THR B C 1
ATOM 3094 O O . THR B 1 146 ? 5.52 -15.039 -5.738 1 98.44 146 THR B O 1
ATOM 3097 N N . PHE B 1 147 ? 6.012 -13.594 -7.379 1 97.06 147 PHE B N 1
ATOM 3098 C CA . PHE B 1 147 ? 7.223 -13.102 -6.734 1 97.06 147 PHE B CA 1
ATOM 3099 C C . PHE B 1 147 ? 6.898 -12.484 -5.375 1 97.06 147 PHE B C 1
ATOM 3101 O O . PHE B 1 147 ? 7.547 -12.805 -4.375 1 97.06 147 PHE B O 1
ATOM 3108 N N . GLU B 1 148 ? 5.914 -11.617 -5.312 1 92.69 148 GLU B N 1
ATOM 3109 C CA . GLU B 1 148 ? 5.367 -11.094 -4.062 1 92.69 148 GLU B CA 1
ATOM 3110 C C . GLU B 1 148 ? 4.02 -11.734 -3.738 1 92.69 148 GLU B C 1
ATOM 3112 O O . GLU B 1 148 ? 3.229 -12.016 -4.641 1 92.69 148 GLU B O 1
ATOM 3117 N N . SER B 1 149 ? 3.752 -11.859 -2.385 1 91.94 149 SER B N 1
ATOM 3118 C CA . SER B 1 149 ? 2.436 -12.344 -1.984 1 91.94 149 SER B CA 1
ATOM 3119 C C . SER B 1 149 ? 1.326 -11.461 -2.545 1 91.94 149 SER B C 1
ATOM 3121 O O . SER B 1 149 ? 1.521 -10.258 -2.734 1 91.94 149 SER B O 1
ATOM 3123 N N . PRO B 1 150 ? 0.147 -12.109 -2.832 1 90.31 150 PRO B N 1
ATOM 3124 C CA . PRO B 1 150 ? -0.969 -11.273 -3.283 1 90.31 150 PRO B CA 1
ATOM 3125 C C . PRO B 1 150 ? -1.33 -10.18 -2.283 1 90.31 150 PRO B C 1
ATOM 3127 O O . PRO B 1 150 ? -1.401 -10.438 -1.078 1 90.31 150 PRO B O 1
ATOM 3130 N N . CYS B 1 151 ? -1.503 -9.062 -2.791 1 84.88 151 CYS B N 1
ATOM 3131 C CA . CYS B 1 151 ? -1.801 -7.934 -1.921 1 84.88 151 CYS B CA 1
ATOM 3132 C C . CYS B 1 151 ? -3.18 -8.078 -1.291 1 84.88 151 CYS B C 1
ATOM 3134 O O . CYS B 1 151 ? -4.129 -8.492 -1.956 1 84.88 151 CYS B O 1
ATOM 3136 N N . VAL B 1 152 ? -3.271 -7.648 -0.064 1 79.31 152 VAL B N 1
ATOM 3137 C CA . VAL B 1 152 ? -4.469 -7.898 0.734 1 79.31 152 VAL B CA 1
ATOM 3138 C C . VAL B 1 152 ? -5.578 -6.941 0.314 1 79.31 152 VAL B C 1
ATOM 3140 O O . VAL B 1 152 ? -6.762 -7.281 0.386 1 79.31 152 VAL B O 1
ATOM 3143 N N . ASN B 1 153 ? -5.199 -5.828 -0.229 1 76.44 153 ASN B N 1
ATOM 3144 C CA . ASN B 1 153 ? -6.195 -4.781 -0.438 1 76.44 153 ASN B CA 1
ATOM 3145 C C . ASN B 1 153 ? -6.785 -4.844 -1.844 1 76.44 153 ASN B C 1
ATOM 3147 O O . ASN B 1 153 ? -7.824 -4.234 -2.113 1 76.44 153 ASN B O 1
ATOM 3151 N N . THR B 1 154 ? -6.152 -5.598 -2.768 1 83 154 THR B N 1
ATOM 3152 C CA . THR B 1 154 ? -6.648 -5.621 -4.137 1 83 154 THR B CA 1
ATOM 3153 C C . THR B 1 154 ? -6.867 -7.055 -4.609 1 83 154 THR B C 1
ATOM 3155 O O . THR B 1 154 ? -8.008 -7.469 -4.852 1 83 154 THR B O 1
ATOM 3158 N N . CYS B 1 155 ? -5.879 -7.816 -4.582 1 90.25 155 CYS B N 1
ATOM 3159 C CA . CYS B 1 155 ? -5.945 -9.164 -5.145 1 90.25 155 CYS B CA 1
ATOM 3160 C C . CYS B 1 155 ? -6.758 -10.086 -4.246 1 90.25 155 CYS B C 1
ATOM 3162 O O . CYS B 1 155 ? -7.434 -11 -4.73 1 90.25 155 CYS B O 1
ATOM 3164 N N . LEU B 1 156 ? -6.699 -9.75 -2.92 1 87.88 156 LEU B N 1
ATOM 3165 C CA . LEU B 1 156 ? -7.402 -10.641 -2.004 1 87.88 156 LEU B CA 1
ATOM 3166 C C . LEU B 1 156 ? -8.648 -9.969 -1.444 1 87.88 156 LEU B C 1
ATOM 3168 O O . LEU B 1 156 ? -9.258 -10.469 -0.49 1 87.88 156 LEU B O 1
ATOM 3172 N N . ASP B 1 157 ? -8.953 -8.844 -2.01 1 81.75 157 ASP B N 1
ATOM 3173 C CA . ASP B 1 157 ? -10.203 -8.18 -1.648 1 81.75 157 ASP B CA 1
ATOM 3174 C C . ASP B 1 157 ? -11.398 -8.859 -2.324 1 81.75 157 ASP B C 1
ATOM 3176 O O . ASP B 1 157 ? -11.57 -8.742 -3.539 1 81.75 157 ASP B O 1
ATOM 3180 N N . GLU B 1 158 ? -12.219 -9.461 -1.584 1 80.5 158 GLU B N 1
ATOM 3181 C CA . GLU B 1 158 ? -13.305 -10.297 -2.088 1 80.5 158 GLU B CA 1
ATOM 3182 C C . GLU B 1 158 ? -14.258 -9.492 -2.969 1 80.5 158 GLU B C 1
ATOM 3184 O O . GLU B 1 158 ? -14.844 -10.031 -3.908 1 80.5 158 GLU B O 1
ATOM 3189 N N . ASN B 1 159 ? -14.359 -8.242 -2.734 1 79.06 159 ASN B N 1
ATOM 3190 C CA . ASN B 1 159 ? -15.344 -7.434 -3.441 1 79.06 159 ASN B CA 1
ATOM 3191 C C . ASN B 1 159 ? -14.695 -6.574 -4.523 1 79.06 159 ASN B C 1
ATOM 3193 O O . ASN B 1 159 ? -15.367 -5.801 -5.199 1 79.06 159 ASN B O 1
ATOM 3197 N N . GLY B 1 160 ? -13.453 -6.758 -4.695 1 81.62 160 GLY B N 1
ATOM 3198 C CA . GLY B 1 160 ? -12.734 -5.926 -5.648 1 81.62 160 GLY B CA 1
ATOM 3199 C C . GLY B 1 160 ? -12.789 -6.461 -7.066 1 81.62 160 GLY B C 1
ATOM 3200 O O . GLY B 1 160 ? -12.828 -7.676 -7.273 1 81.62 160 GLY B O 1
ATOM 3201 N N . SER B 1 161 ? -12.664 -5.602 -8.055 1 86.44 161 SER B N 1
ATOM 3202 C CA . SER B 1 161 ? -12.719 -5.98 -9.461 1 86.44 161 SER B CA 1
ATOM 3203 C C . SER B 1 161 ? -11.461 -6.727 -9.891 1 86.44 161 SER B C 1
ATOM 3205 O O . SER B 1 161 ? -11.438 -7.363 -10.945 1 86.44 161 SER B O 1
ATOM 3207 N N . HIS B 1 162 ? -10.484 -6.668 -9.07 1 90.19 162 HIS B N 1
ATOM 3208 C CA . HIS B 1 162 ? -9.219 -7.309 -9.422 1 90.19 162 HIS B CA 1
ATOM 3209 C C . HIS B 1 162 ? -8.93 -8.492 -8.5 1 90.19 162 HIS B C 1
ATOM 3211 O O . HIS B 1 162 ? -7.809 -9 -8.484 1 90.19 162 HIS B O 1
ATOM 3217 N N . SER B 1 163 ? -9.977 -8.93 -7.777 1 91.88 163 SER B N 1
ATOM 3218 C CA . SER B 1 163 ? -9.844 -10.062 -6.875 1 91.88 163 SER B CA 1
ATOM 3219 C C . SER B 1 163 ? -9.508 -11.344 -7.637 1 91.88 163 SER B C 1
ATOM 3221 O O . SER B 1 163 ? -10.07 -11.602 -8.703 1 91.88 163 SER B O 1
ATOM 3223 N N . ILE B 1 164 ? -8.68 -12.094 -7.008 1 96.31 164 ILE B N 1
ATOM 3224 C CA . ILE B 1 164 ? -8.305 -13.336 -7.676 1 96.31 164 ILE B CA 1
ATOM 3225 C C . ILE B 1 164 ? -9.086 -14.5 -7.07 1 96.31 164 ILE B C 1
ATOM 3227 O O . ILE B 1 164 ? -8.945 -15.648 -7.508 1 96.31 164 ILE B O 1
ATOM 3231 N N . LEU B 1 165 ? -9.945 -14.258 -6.125 1 94.31 165 LEU B N 1
ATOM 3232 C CA . LEU B 1 165 ? -10.547 -15.305 -5.305 1 94.31 165 LEU B CA 1
ATOM 3233 C C . LEU B 1 165 ? -11.508 -16.156 -6.129 1 94.31 165 LEU B C 1
ATOM 3235 O O . LEU B 1 165 ? -11.547 -17.375 -5.973 1 94.31 165 LEU B O 1
ATOM 3239 N N . LYS B 1 166 ? -12.227 -15.57 -6.973 1 94.56 166 LYS B N 1
ATOM 3240 C CA . LYS B 1 166 ? -13.125 -16.344 -7.816 1 94.56 166 LYS B CA 1
ATOM 3241 C C . LYS B 1 166 ? -12.352 -17.297 -8.727 1 94.56 166 LYS B C 1
ATOM 3243 O O . LYS B 1 166 ? -12.781 -18.422 -8.953 1 94.56 166 LYS B O 1
ATOM 3248 N N . ALA B 1 167 ? -11.297 -16.844 -9.258 1 97.31 167 ALA B N 1
ATOM 3249 C CA . ALA B 1 167 ? -10.461 -17.703 -10.094 1 97.31 167 ALA B CA 1
ATOM 3250 C C . ALA B 1 167 ? -9.891 -18.875 -9.289 1 97.31 167 ALA B C 1
ATOM 3252 O O . ALA B 1 167 ? -9.758 -19.984 -9.805 1 97.31 167 ALA B O 1
ATOM 3253 N N . LEU B 1 168 ? -9.531 -18.641 -8.07 1 96.88 168 LEU B N 1
ATOM 3254 C CA . LEU B 1 168 ? -9.039 -19.688 -7.203 1 96.88 168 LEU B CA 1
ATOM 3255 C C . LEU B 1 168 ? -10.133 -20.719 -6.918 1 96.88 168 LEU B C 1
ATOM 3257 O O . LEU B 1 168 ? -9.859 -21.922 -6.828 1 96.88 168 LEU B O 1
ATOM 3261 N N . GLU B 1 169 ? -11.297 -20.188 -6.77 1 94.62 169 GLU B N 1
ATOM 3262 C CA . GLU B 1 169 ? -12.445 -21.078 -6.613 1 94.62 169 GLU B CA 1
ATOM 3263 C C . GLU B 1 169 ? -12.578 -22.016 -7.812 1 94.62 169 GLU B C 1
ATOM 3265 O O . GLU B 1 169 ? -12.773 -23.219 -7.648 1 94.62 169 GLU B O 1
ATOM 3270 N N . ASN B 1 170 ? -12.43 -21.469 -8.992 1 96 170 ASN B N 1
ATOM 3271 C CA . ASN B 1 170 ? -12.445 -22.281 -10.203 1 96 170 ASN B CA 1
ATOM 3272 C C . ASN B 1 170 ? -11.297 -23.281 -10.211 1 96 170 ASN B C 1
ATOM 3274 O O . ASN B 1 170 ? -11.477 -24.453 -10.586 1 96 170 ASN B O 1
ATOM 3278 N N . TRP B 1 171 ? -10.141 -22.844 -9.828 1 97.12 171 TRP B N 1
ATOM 3279 C CA . TRP B 1 171 ? -8.945 -23.672 -9.82 1 97.12 171 TRP B CA 1
ATOM 3280 C C . TRP B 1 171 ? -9.094 -24.844 -8.852 1 97.12 171 TRP B C 1
ATOM 3282 O O . TRP B 1 171 ? -8.586 -25.938 -9.102 1 97.12 171 TRP B O 1
ATOM 3292 N N . LYS B 1 172 ? -9.789 -24.594 -7.805 1 95.06 172 LYS B N 1
ATOM 3293 C CA . LYS B 1 172 ? -10.055 -25.625 -6.809 1 95.06 172 LYS B CA 1
ATOM 3294 C C . LYS B 1 172 ? -10.68 -26.859 -7.449 1 95.06 172 LYS B C 1
ATOM 3296 O O . LYS B 1 172 ? -10.445 -27.984 -7.008 1 95.06 172 LYS B O 1
ATOM 3301 N N . GLU B 1 173 ? -11.375 -26.672 -8.516 1 94.25 173 GLU B N 1
ATOM 3302 C CA . GLU B 1 173 ? -12.117 -27.766 -9.156 1 94.25 173 GLU B CA 1
ATOM 3303 C C . GLU B 1 173 ? -11.219 -28.578 -10.078 1 94.25 173 GLU B C 1
ATOM 3305 O O . GLU B 1 173 ? -11.633 -29.625 -10.586 1 94.25 173 GLU B O 1
ATOM 3310 N N . HIS B 1 174 ? -10.078 -28.109 -10.359 1 94.06 174 HIS B N 1
ATOM 3311 C CA . HIS B 1 174 ? -9.117 -28.859 -11.164 1 94.06 174 HIS B CA 1
ATOM 3312 C C . HIS B 1 174 ? -8.727 -30.156 -10.477 1 94.06 174 HIS B C 1
ATOM 3314 O O . HIS B 1 174 ? -8.477 -30.188 -9.266 1 94.06 174 HIS B O 1
ATOM 3320 N N . SER B 1 175 ? -8.625 -31.219 -11.203 1 93.81 175 SER B N 1
ATOM 3321 C CA . SER B 1 175 ? -8.5 -32.531 -10.609 1 93.81 175 SER B CA 1
ATOM 3322 C C . SER B 1 175 ? -7.047 -32.875 -10.297 1 93.81 175 SER B C 1
ATOM 3324 O O . SER B 1 175 ? -6.766 -33.812 -9.531 1 93.81 175 SER B O 1
ATOM 3326 N N . GLY B 1 176 ? -6.156 -32.188 -10.812 1 95 176 GLY B N 1
ATOM 3327 C CA . GLY B 1 176 ? -4.746 -32.5 -10.625 1 95 176 GLY B CA 1
ATOM 3328 C C . GLY B 1 176 ? -4.148 -31.844 -9.406 1 95 176 GLY B C 1
ATOM 3329 O O . GLY B 1 176 ? -4.879 -31.375 -8.531 1 95 176 GLY B O 1
ATOM 3330 N N . ILE B 1 177 ? -2.803 -31.953 -9.312 1 96 177 ILE B N 1
ATOM 3331 C CA . ILE B 1 177 ? -2.045 -31.328 -8.234 1 96 177 ILE B CA 1
ATOM 3332 C C . ILE B 1 177 ? -2.068 -29.812 -8.406 1 96 177 ILE B C 1
ATOM 3334 O O . ILE B 1 177 ? -1.938 -29.312 -9.523 1 96 177 ILE B O 1
ATOM 3338 N N . LYS B 1 178 ? -2.236 -29.094 -7.27 1 96.75 178 LYS B N 1
ATOM 3339 C CA . LYS B 1 178 ? -2.297 -27.625 -7.277 1 96.75 178 LYS B CA 1
ATOM 3340 C C . LYS B 1 178 ? -1.348 -27.031 -6.238 1 96.75 178 LYS B C 1
ATOM 3342 O O . LYS B 1 178 ? -1.183 -27.594 -5.152 1 96.75 178 LYS B O 1
ATOM 3347 N N . ALA B 1 179 ? -0.739 -25.953 -6.594 1 97.06 179 ALA B N 1
ATOM 3348 C CA . ALA B 1 179 ? 0.107 -25.234 -5.648 1 97.06 179 ALA B CA 1
ATOM 3349 C C . ALA B 1 179 ? 0.141 -23.75 -5.977 1 97.06 179 ALA B C 1
ATOM 3351 O O . ALA B 1 179 ? 0.568 -23.344 -7.062 1 97.06 179 ALA B O 1
ATOM 3352 N N . PHE B 1 180 ? -0.369 -22.922 -5.051 1 97.81 180 PHE B N 1
ATOM 3353 C CA . PHE B 1 180 ? -0.162 -21.484 -5.102 1 97.81 180 PHE B CA 1
ATOM 3354 C C . PHE B 1 180 ? 1.071 -21.078 -4.301 1 97.81 180 PHE B C 1
ATOM 3356 O O . PHE B 1 180 ? 1.144 -21.328 -3.098 1 97.81 180 PHE B O 1
ATOM 3363 N N . VAL B 1 181 ? 2.037 -20.469 -4.965 1 97.56 181 VAL B N 1
ATOM 3364 C CA . VAL B 1 181 ? 3.344 -20.234 -4.355 1 97.56 181 VAL B CA 1
ATOM 3365 C C . VAL B 1 181 ? 3.699 -18.75 -4.414 1 97.56 181 VAL B C 1
ATOM 3367 O O . VAL B 1 181 ? 3.484 -18.109 -5.438 1 97.56 181 VAL B O 1
ATOM 3370 N N . PHE B 1 182 ? 4.164 -18.203 -3.316 1 96.25 182 PHE B N 1
ATOM 3371 C CA . PHE B 1 182 ? 4.789 -16.875 -3.34 1 96.25 182 PHE B CA 1
ATOM 3372 C C . PHE B 1 182 ? 6.172 -16.922 -2.705 1 96.25 182 PHE B C 1
ATOM 3374 O O . PHE B 1 182 ? 6.508 -17.875 -1.996 1 96.25 182 PHE B O 1
ATOM 3381 N N . LYS B 1 183 ? 6.988 -15.961 -3.002 1 94.69 183 LYS B N 1
ATOM 3382 C CA . LYS B 1 183 ? 8.336 -15.906 -2.455 1 94.69 183 LYS B CA 1
ATOM 3383 C C . LYS B 1 183 ? 8.453 -14.828 -1.38 1 94.69 183 LYS B C 1
ATOM 3385 O O . LYS B 1 183 ? 8.781 -15.125 -0.23 1 94.69 183 LYS B O 1
ATOM 3390 N N . ASN B 1 184 ? 8.172 -13.555 -1.696 1 90.44 184 ASN B N 1
ATOM 3391 C CA . ASN B 1 184 ? 8.312 -12.414 -0.804 1 90.44 184 ASN B CA 1
ATOM 3392 C C . ASN B 1 184 ? 6.957 -11.875 -0.359 1 90.44 184 ASN B C 1
ATOM 3394 O O . ASN B 1 184 ? 5.938 -12.148 -1.002 1 90.44 184 ASN B O 1
ATOM 3398 N N . PHE B 1 185 ? 6.949 -11.164 0.744 1 84.69 185 PHE B N 1
ATOM 3399 C CA . PHE B 1 185 ? 5.73 -10.477 1.168 1 84.69 185 PHE B CA 1
ATOM 3400 C C . PHE B 1 185 ? 5.59 -9.133 0.46 1 84.69 185 PHE B C 1
ATOM 3402 O O . PHE B 1 185 ? 6.574 -8.414 0.29 1 84.69 185 PHE B O 1
ATOM 3409 N N . TRP B 1 186 ? 4.406 -8.906 0.17 1 82.31 186 TRP B N 1
ATOM 3410 C CA . TRP B 1 186 ? 4.137 -7.562 -0.339 1 82.31 186 TRP B CA 1
ATOM 3411 C C . TRP B 1 186 ? 4.438 -6.508 0.719 1 82.31 186 TRP B C 1
ATOM 3413 O O . TRP B 1 186 ? 3.893 -6.555 1.824 1 82.31 186 TRP B O 1
ATOM 3423 N N . LYS B 1 187 ? 5.211 -5.617 0.373 1 71.5 187 LYS B N 1
ATOM 3424 C CA . LYS B 1 187 ? 5.809 -4.715 1.355 1 71.5 187 LYS B CA 1
ATOM 3425 C C . LYS B 1 187 ? 4.738 -3.902 2.078 1 71.5 187 LYS B C 1
ATOM 3427 O O . LYS B 1 187 ? 4.895 -3.566 3.254 1 71.5 187 LYS B O 1
ATOM 3432 N N . TYR B 1 188 ? 3.654 -3.623 1.411 1 68.94 188 TYR B N 1
ATOM 3433 C CA . TYR B 1 188 ? 2.65 -2.758 2.021 1 68.94 188 TYR B CA 1
ATOM 3434 C C . TYR B 1 188 ? 1.716 -3.559 2.922 1 68.94 188 TYR B C 1
ATOM 3436 O O . TYR B 1 188 ? 0.899 -2.986 3.645 1 68.94 188 TYR B O 1
ATOM 3444 N N . ASP B 1 189 ? 1.835 -4.812 2.836 1 67.56 189 ASP B N 1
ATOM 3445 C CA . ASP B 1 189 ? 1.034 -5.656 3.717 1 67.56 189 ASP B CA 1
ATOM 3446 C C . ASP B 1 189 ? 1.794 -5.988 5 1 67.56 189 ASP B C 1
ATOM 3448 O O . ASP B 1 189 ? 1.261 -6.652 5.891 1 67.56 189 ASP B O 1
ATOM 3452 N N . THR B 1 190 ? 2.947 -5.621 4.91 1 61.56 190 THR B N 1
ATOM 3453 C CA . THR B 1 190 ? 3.76 -5.965 6.074 1 61.56 190 THR B CA 1
ATOM 3454 C C . THR B 1 190 ? 3.49 -5.004 7.227 1 61.56 190 THR B C 1
ATOM 3456 O O . THR B 1 190 ? 3.084 -3.861 7.008 1 61.56 190 THR B O 1
ATOM 3459 N N . GLU B 1 191 ? 3.123 -5.539 8.484 1 57.56 191 GLU B N 1
ATOM 3460 C CA . GLU B 1 191 ? 2.555 -5.215 9.789 1 57.56 191 GLU B CA 1
ATOM 3461 C C . GLU B 1 191 ? 3.051 -3.861 10.289 1 57.56 191 GLU B C 1
ATOM 3463 O O . GLU B 1 191 ? 3.98 -3.793 11.094 1 57.56 191 GLU B O 1
ATOM 3468 N N . LYS B 1 192 ? 3.355 -2.891 9.422 1 59.78 192 LYS B N 1
ATOM 3469 C CA . LYS B 1 192 ? 3.689 -1.86 10.406 1 59.78 192 LYS B CA 1
ATOM 3470 C C . LYS B 1 192 ? 2.451 -1.418 11.18 1 59.78 192 LYS B C 1
ATOM 3472 O O . LYS B 1 192 ? 1.348 -1.383 10.633 1 59.78 192 LYS B O 1
ATOM 3477 N N . ASP B 1 193 ? 2.539 -1.54 12.438 1 66.81 193 ASP B N 1
ATOM 3478 C CA . ASP B 1 193 ? 1.514 -1.136 13.398 1 66.81 193 ASP B CA 1
ATOM 3479 C C . ASP B 1 193 ? 1.322 0.379 13.391 1 66.81 193 ASP B C 1
ATOM 3481 O O . ASP B 1 193 ? 2.227 1.127 13.766 1 66.81 193 ASP B O 1
ATOM 3485 N N . PRO B 1 194 ? 0.167 0.779 12.82 1 74.31 194 PRO B N 1
ATOM 3486 C CA . PRO B 1 194 ? -0.063 2.227 12.797 1 74.31 194 PRO B CA 1
ATOM 3487 C C . PRO B 1 194 ? 0.154 2.873 14.164 1 74.31 194 PRO B C 1
ATOM 3489 O O . PRO B 1 194 ? 0.63 4.008 14.242 1 74.31 194 PRO B O 1
ATOM 3492 N N . GLN B 1 195 ? -0.147 2.135 15.164 1 78.31 195 GLN B N 1
ATOM 3493 C CA . GLN B 1 195 ? 0.033 2.686 16.5 1 78.31 195 GLN B CA 1
ATOM 3494 C C . GLN B 1 195 ? 1.489 3.07 16.75 1 78.31 195 GLN B C 1
ATOM 3496 O O . GLN B 1 195 ? 1.778 4.191 17.172 1 78.31 195 GLN B O 1
ATOM 3501 N N . THR B 1 196 ? 2.354 2.193 16.438 1 79.12 196 THR B N 1
ATOM 3502 C CA . THR B 1 196 ? 3.775 2.438 16.641 1 79.12 196 THR B CA 1
ATOM 3503 C C . THR B 1 196 ? 4.273 3.549 15.727 1 79.12 196 THR B C 1
ATOM 3505 O O . THR B 1 196 ? 5.035 4.418 16.156 1 79.12 196 THR B O 1
ATOM 3508 N N . GLU B 1 197 ? 3.785 3.52 14.578 1 81.69 197 GLU B N 1
ATOM 3509 C CA . GLU B 1 197 ? 4.266 4.484 13.594 1 81.69 197 GLU B CA 1
ATOM 3510 C C . GLU B 1 197 ? 3.75 5.887 13.898 1 81.69 197 GLU B C 1
ATOM 3512 O O . GLU B 1 197 ? 4.48 6.867 13.75 1 81.69 197 GLU B O 1
ATOM 3517 N N . PHE B 1 198 ? 2.49 6.02 14.383 1 88.81 198 PHE B N 1
ATOM 3518 C CA . PHE B 1 198 ? 1.922 7.324 14.695 1 88.81 198 PHE B CA 1
ATOM 3519 C C . PHE B 1 198 ? 2.605 7.93 15.914 1 88.81 198 PHE B C 1
ATOM 3521 O O . PHE B 1 198 ? 2.709 9.156 16.031 1 88.81 198 PHE B O 1
ATOM 3528 N N . LYS B 1 199 ? 3.145 7.109 16.75 1 88.62 199 LYS B N 1
ATOM 3529 C CA . LYS B 1 199 ? 3.873 7.605 17.922 1 88.62 199 LYS B CA 1
ATOM 3530 C C . LYS B 1 199 ? 5.117 8.383 17.5 1 88.62 199 LYS B C 1
ATOM 3532 O O . LYS B 1 199 ? 5.578 9.266 18.219 1 88.62 199 LYS B O 1
ATOM 3537 N N . GLN B 1 200 ? 5.586 8.055 16.328 1 88.19 200 GLN B N 1
ATOM 3538 C CA . GLN B 1 200 ? 6.734 8.789 15.828 1 88.19 200 GLN B CA 1
ATOM 3539 C C . GLN B 1 200 ? 6.371 10.242 15.523 1 88.19 200 GLN B C 1
ATOM 3541 O O . GLN B 1 200 ? 7.195 11.141 15.695 1 88.19 200 GLN B O 1
ATOM 3546 N N . ILE B 1 201 ? 5.137 10.484 15.102 1 90.44 201 ILE B N 1
ATOM 3547 C CA . ILE B 1 201 ? 4.668 11.852 14.891 1 90.44 201 ILE B CA 1
ATOM 3548 C C . ILE B 1 201 ? 4.512 12.562 16.234 1 90.44 201 ILE B C 1
ATOM 3550 O O . ILE B 1 201 ? 5.047 13.656 16.422 1 90.44 201 ILE B O 1
ATOM 3554 N N . VAL B 1 202 ? 3.863 11.844 17.109 1 92.69 202 VAL B N 1
ATOM 3555 C CA . VAL B 1 202 ? 3.482 12.414 18.406 1 92.69 202 VAL B CA 1
ATOM 3556 C C . VAL B 1 202 ? 4.734 12.781 19.188 1 92.69 202 VAL B C 1
ATOM 3558 O O . VAL B 1 202 ? 4.715 13.719 20 1 92.69 202 VAL B O 1
ATOM 3561 N N . ALA B 1 203 ? 5.793 12.016 18.953 1 90 203 ALA B N 1
ATOM 3562 C CA . ALA B 1 203 ? 7.051 12.305 19.625 1 90 203 ALA B CA 1
ATOM 3563 C C . ALA B 1 203 ? 7.535 13.719 19.312 1 90 203 ALA B C 1
ATOM 3565 O O . ALA B 1 203 ? 8.359 14.273 20.031 1 90 203 ALA B O 1
ATOM 3566 N N . HIS B 1 204 ? 6.934 14.383 18.281 1 91.44 204 HIS B N 1
ATOM 3567 C CA . HIS B 1 204 ? 7.457 15.68 17.844 1 91.44 204 HIS B CA 1
ATOM 3568 C C . HIS B 1 204 ? 6.367 16.75 17.859 1 91.44 204 HIS B C 1
ATOM 3570 O O . HIS B 1 204 ? 6.605 17.875 18.281 1 91.44 204 HIS B O 1
ATOM 3576 N N . VAL B 1 205 ? 5.219 16.406 17.406 1 94.06 205 VAL B N 1
ATOM 3577 C CA . VAL B 1 205 ? 4.125 17.359 17.328 1 94.06 205 VAL B CA 1
ATOM 3578 C C . VAL B 1 205 ? 2.814 16.703 17.734 1 94.06 205 VAL B C 1
ATOM 3580 O O . VAL B 1 205 ? 2.613 15.508 17.5 1 94.06 205 VAL B O 1
ATOM 3583 N N . PRO B 1 206 ? 1.887 17.5 18.328 1 94.19 206 PRO B N 1
ATOM 3584 C CA . PRO B 1 206 ? 0.584 16.922 18.656 1 94.19 206 PRO B CA 1
ATOM 3585 C C . PRO B 1 206 ? -0.179 16.453 17.422 1 94.19 206 PRO B C 1
ATOM 3587 O O . PRO B 1 206 ? -0.237 17.172 16.422 1 94.19 206 PRO B O 1
ATOM 3590 N N . LEU B 1 207 ? -0.73 15.258 17.578 1 94.31 207 LEU B N 1
ATOM 3591 C CA . LEU B 1 207 ? -1.44 14.609 16.484 1 94.31 207 LEU B CA 1
ATOM 3592 C C . LEU B 1 207 ? -2.947 14.648 16.719 1 94.31 207 LEU B C 1
ATOM 3594 O O . LEU B 1 207 ? -3.414 14.398 17.828 1 94.31 207 LEU B O 1
ATOM 3598 N N . TYR B 1 208 ? -3.691 15.039 15.648 1 94.69 208 TYR B N 1
ATOM 3599 C CA . TYR B 1 208 ? -5.148 15.086 15.695 1 94.69 208 TYR B CA 1
ATOM 3600 C C . TYR B 1 208 ? -5.758 14.406 14.477 1 94.69 208 TYR B C 1
ATOM 3602 O O . TYR B 1 208 ? -5.148 14.375 13.406 1 94.69 208 TYR B O 1
ATOM 3610 N N . ARG B 1 209 ? -6.93 13.828 14.695 1 94.56 209 ARG B N 1
ATOM 3611 C CA . ARG B 1 209 ? -7.762 13.375 13.586 1 94.56 209 ARG B CA 1
ATOM 3612 C C . ARG B 1 209 ? -9.062 14.172 13.516 1 94.56 209 ARG B C 1
ATOM 3614 O O . ARG B 1 209 ? -9.805 14.234 14.5 1 94.56 209 ARG B O 1
ATOM 3621 N N . CYS B 1 210 ? -9.297 14.836 12.414 1 94.5 210 CYS B N 1
ATOM 3622 C CA . CYS B 1 210 ? -10.547 15.555 12.211 1 94.5 210 CYS B CA 1
ATOM 3623 C C . CYS B 1 210 ? -11.359 14.93 11.078 1 94.5 210 CYS B C 1
ATOM 3625 O O . CYS B 1 210 ? -10.969 15.008 9.914 1 94.5 210 CYS B O 1
ATOM 3627 N N . GLU B 1 211 ? -12.523 14.344 11.422 1 88.88 211 GLU B N 1
ATOM 3628 C CA . GLU B 1 211 ? -13.359 13.617 10.461 1 88.88 211 GLU B CA 1
ATOM 3629 C C . GLU B 1 211 ? -14.336 14.562 9.766 1 88.88 211 GLU B C 1
ATOM 3631 O O . GLU B 1 211 ? -14.758 14.305 8.641 1 88.88 211 GLU B O 1
ATOM 3636 N N . SER B 1 212 ? -14.758 15.578 10.547 1 86.12 212 SER B N 1
ATOM 3637 C CA . SER B 1 212 ? -15.734 16.531 10.047 1 86.12 212 SER B CA 1
ATOM 3638 C C . SER B 1 212 ? -15.57 17.906 10.711 1 86.12 212 SER B C 1
ATOM 3640 O O . SER B 1 212 ? -14.625 18.109 11.484 1 86.12 212 SER B O 1
ATOM 3642 N N . GLU B 1 213 ? -16.438 18.781 10.43 1 82.69 213 GLU B N 1
ATOM 3643 C CA . GLU B 1 213 ? -16.391 20.141 10.945 1 82.69 213 GLU B CA 1
ATOM 3644 C C . GLU B 1 213 ? -16.641 20.172 12.445 1 82.69 213 GLU B C 1
ATOM 3646 O O . GLU B 1 213 ? -16.328 21.156 13.117 1 82.69 213 GLU B O 1
ATOM 3651 N N . THR B 1 214 ? -17.156 19.062 12.93 1 84 214 THR B N 1
ATOM 3652 C CA . THR B 1 214 ? -17.5 19.078 14.344 1 84 214 THR B CA 1
ATOM 3653 C C . THR B 1 214 ? -16.781 17.953 15.094 1 84 214 THR B C 1
ATOM 3655 O O . THR B 1 214 ? -16.922 17.828 16.312 1 84 214 THR B O 1
ATOM 3658 N N . GLN B 1 215 ? -15.984 17.188 14.414 1 88.5 215 GLN B N 1
ATOM 3659 C CA . GLN B 1 215 ? -15.438 16 15.086 1 88.5 215 GLN B CA 1
ATOM 3660 C C . GLN B 1 215 ? -13.93 15.906 14.883 1 88.5 215 GLN B C 1
ATOM 3662 O O . GLN B 1 215 ? -13.461 15.398 13.867 1 88.5 215 GLN B O 1
ATOM 3667 N N . CYS B 1 216 ? -13.25 16.469 15.852 1 94.31 216 CYS B N 1
ATOM 3668 C CA . CYS B 1 216 ? -11.805 16.297 15.938 1 94.31 216 CYS B CA 1
ATOM 3669 C C . CYS B 1 216 ? -11.422 15.547 17.219 1 94.31 216 CYS B C 1
ATOM 3671 O O . CYS B 1 216 ? -12.07 15.719 18.25 1 94.31 216 CYS B O 1
ATOM 3673 N N . TYR B 1 217 ? -10.383 14.664 17.094 1 93.56 217 TYR B N 1
ATOM 3674 C CA . TYR B 1 217 ? -9.875 13.883 18.219 1 93.56 217 TYR B CA 1
ATOM 3675 C C . TYR B 1 217 ? -8.398 14.164 18.453 1 93.56 217 TYR B C 1
ATOM 3677 O O . TYR B 1 217 ? -7.602 14.195 17.516 1 93.56 217 TYR B O 1
ATOM 3685 N N . ALA B 1 218 ? -8.102 14.523 19.672 1 94.62 218 ALA B N 1
ATOM 3686 C CA . ALA B 1 218 ? -6.695 14.438 20.062 1 94.62 218 ALA B CA 1
ATOM 3687 C C . ALA B 1 218 ? -6.234 12.984 20.109 1 94.62 218 ALA B C 1
ATOM 3689 O O . ALA B 1 218 ? -6.859 12.148 20.766 1 94.62 218 ALA B O 1
ATOM 3690 N N . CYS B 1 219 ? -5.137 12.734 19.391 1 93.44 219 CYS B N 1
ATOM 3691 C CA . CYS B 1 219 ? -4.73 11.344 19.266 1 93.44 219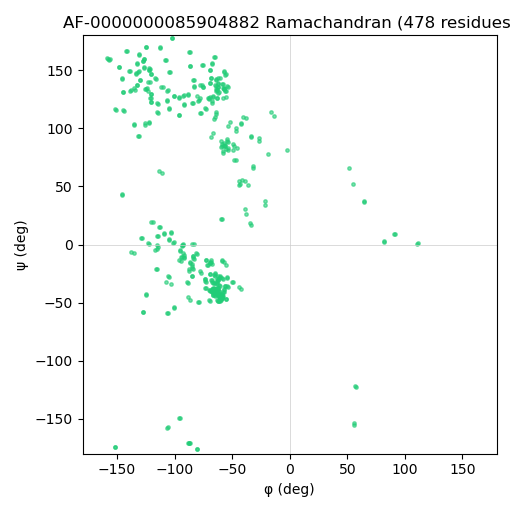 CYS B CA 1
ATOM 3692 C C . CYS B 1 219 ? -3.893 10.906 20.453 1 93.44 219 CYS B C 1
ATOM 3694 O O . CYS B 1 219 ? -3.725 9.711 20.703 1 93.44 219 CYS B O 1
ATOM 3696 N N . LYS B 1 220 ? -3.408 11.859 21.156 1 93.56 220 LYS B N 1
ATOM 3697 C CA . LYS B 1 220 ? -2.545 11.555 22.281 1 93.56 220 LYS B CA 1
ATOM 3698 C C . LYS B 1 220 ? -1.358 10.695 21.859 1 93.56 220 LYS B C 1
ATOM 3700 O O . LYS B 1 220 ? -0.777 10.906 20.797 1 93.56 220 LYS B O 1
ATOM 3705 N N . GLY B 1 221 ? -0.786 9.906 22.734 1 87.94 221 GLY B N 1
ATOM 3706 C CA . GLY B 1 221 ? 0.296 9.016 22.328 1 87.94 221 GLY B CA 1
ATOM 3707 C C . GLY B 1 221 ? 1.642 9.422 22.906 1 87.94 221 GLY B C 1
ATOM 3708 O O . GLY B 1 221 ? 2.662 8.797 22.609 1 87.94 221 GLY B O 1
ATOM 3709 N N . GLU B 1 222 ? 1.602 10.477 23.656 1 89.75 222 GLU B N 1
ATOM 3710 C CA . GLU B 1 222 ? 2.844 10.898 24.297 1 89.75 222 GLU B CA 1
ATOM 3711 C C . GLU B 1 222 ? 3.334 9.859 25.297 1 89.75 222 GLU B C 1
ATOM 3713 O O . GLU B 1 222 ? 2.535 9.273 26.031 1 89.75 222 GLU B O 1
ATOM 3718 N N . GLY B 1 223 ? 4.59 9.578 25.312 1 85.19 223 GLY B N 1
ATOM 3719 C CA . GLY B 1 223 ? 5.16 8.609 26.234 1 85.19 223 GLY B CA 1
ATOM 3720 C C . GLY B 1 223 ? 4.523 7.238 26.125 1 85.19 223 GLY B C 1
ATOM 3721 O O . GLY B 1 223 ? 4.445 6.668 25.047 1 85.19 223 GLY B O 1
ATOM 3722 N N . ASN B 1 224 ? 3.984 6.773 27.219 1 85.5 224 ASN B N 1
ATOM 3723 C CA . ASN B 1 224 ? 3.416 5.43 27.266 1 85.5 224 ASN B CA 1
ATOM 3724 C C . ASN B 1 224 ? 1.919 5.445 26.969 1 85.5 224 ASN B C 1
ATOM 3726 O O . ASN B 1 224 ? 1.282 4.395 26.906 1 85.5 224 ASN B O 1
ATOM 3730 N N . THR B 1 225 ? 1.41 6.641 26.75 1 90.25 225 THR B N 1
ATOM 3731 C CA . THR B 1 225 ? -0.005 6.75 26.406 1 90.25 225 THR B CA 1
ATOM 3732 C C . THR B 1 225 ? -0.271 6.203 25.016 1 90.25 225 THR B C 1
ATOM 3734 O O . THR B 1 225 ? 0.42 6.562 24.062 1 90.25 225 THR B O 1
ATOM 3737 N N . PRO B 1 226 ? -1.183 5.281 24.922 1 88.88 226 PRO B N 1
ATOM 3738 C CA . PRO B 1 226 ? -1.509 4.773 23.594 1 88.88 226 PRO B CA 1
ATOM 3739 C C . PRO B 1 226 ? -2.195 5.816 22.719 1 88.88 226 PRO B C 1
ATOM 3741 O O . PRO B 1 226 ? -2.799 6.762 23.234 1 88.88 226 PRO B O 1
ATOM 3744 N N . ILE B 1 227 ? -2.041 5.602 21.469 1 90.38 227 ILE B N 1
ATOM 3745 C CA . ILE B 1 227 ? -2.807 6.41 20.531 1 90.38 227 ILE B CA 1
ATOM 3746 C C . ILE B 1 227 ? -4.301 6.148 20.719 1 90.38 227 ILE B C 1
ATOM 3748 O O . ILE B 1 227 ? -4.719 5 20.875 1 90.38 227 ILE B O 1
ATOM 3752 N N . ASP B 1 228 ? -5.031 7.199 20.781 1 91 228 ASP B N 1
ATOM 3753 C CA . ASP B 1 228 ? -6.48 7.074 20.875 1 91 228 ASP B CA 1
ATOM 3754 C C . ASP B 1 228 ? -7.039 6.203 19.75 1 91 228 ASP B C 1
ATOM 3756 O O . ASP B 1 228 ? -6.637 6.344 18.594 1 91 228 ASP B O 1
ATOM 3760 N N . ALA B 1 229 ? -7.957 5.277 20.047 1 86.94 229 ALA B N 1
ATOM 3761 C CA . ALA B 1 229 ? -8.508 4.309 19.094 1 86.94 229 ALA B CA 1
ATOM 3762 C C . ALA B 1 229 ? -9.172 5.012 17.922 1 86.94 229 ALA B C 1
ATOM 3764 O O . ALA B 1 229 ? -9.188 4.48 16.797 1 86.94 229 ALA B O 1
ATOM 3765 N N . GLN B 1 230 ? -9.688 6.223 18.156 1 88.06 230 GLN B N 1
ATOM 3766 C CA . GLN B 1 230 ? -10.352 6.977 17.094 1 88.06 230 GLN B CA 1
ATOM 3767 C C . GLN B 1 230 ? -9.352 7.445 16.047 1 88.06 230 GLN B C 1
ATOM 3769 O O . GLN B 1 230 ? -9.734 7.863 14.945 1 88.06 230 GLN B O 1
ATOM 3774 N N . CYS B 1 231 ? -8.062 7.371 16.469 1 91.25 231 CYS B N 1
ATOM 3775 C CA . CYS B 1 231 ? -7.008 7.805 15.562 1 91.25 231 CYS B CA 1
ATOM 3776 C C . CYS B 1 231 ? -6.305 6.609 14.93 1 91.25 231 CYS B C 1
ATOM 3778 O O . CYS B 1 231 ? -5.223 6.75 14.352 1 91.25 231 CYS B O 1
ATOM 3780 N N . LEU B 1 232 ? -6.859 5.359 15.102 1 85.06 232 LEU B N 1
ATOM 3781 C CA . LEU B 1 232 ? -6.316 4.141 14.508 1 85.06 232 LEU B CA 1
ATOM 3782 C C . LEU B 1 232 ? -7.344 3.477 13.594 1 85.06 232 LEU B C 1
ATOM 3784 O O . LEU B 1 232 ? -8.547 3.57 13.836 1 85.06 232 LEU B O 1
ATOM 3788 N N . PRO B 1 233 ? -6.711 2.891 12.57 1 76.5 233 PRO B N 1
ATOM 3789 C CA . PRO B 1 233 ? -7.656 2.15 11.734 1 76.5 233 PRO B CA 1
ATOM 3790 C C . PRO B 1 233 ? -8.352 1.021 12.492 1 76.5 233 PRO B C 1
ATOM 3792 O O . PRO B 1 233 ? -7.742 0.367 13.336 1 76.5 233 PRO B O 1
ATOM 3795 N N . GLN B 1 234 ? -9.625 1.055 12.32 1 62.78 234 GLN B N 1
ATOM 3796 C CA . GLN B 1 234 ? -10.383 0.002 12.992 1 62.78 234 GLN B CA 1
ATOM 3797 C C . GLN B 1 234 ? -10.18 -1.345 12.305 1 62.78 234 GLN B C 1
ATOM 3799 O O . GLN B 1 234 ? -10.094 -1.411 11.07 1 62.78 234 GLN B O 1
ATOM 3804 N N . LYS B 1 235 ? -9.602 -2.148 13.156 1 51.91 235 LYS B N 1
ATOM 3805 C CA . LYS B 1 235 ? -9.531 -3.51 12.633 1 51.91 235 LYS B CA 1
ATOM 3806 C C . LYS B 1 235 ? -10.914 -4 12.203 1 51.91 235 LYS B C 1
ATOM 3808 O O . LYS B 1 235 ? -11.898 -3.83 12.93 1 51.91 235 LYS B O 1
ATOM 3813 N N . LYS B 1 236 ? -11.266 -4.016 10.898 1 46.44 236 LYS B N 1
ATOM 3814 C CA . LYS B 1 236 ? -12.516 -4.699 10.562 1 46.44 236 LYS B CA 1
ATOM 3815 C C . LYS B 1 236 ? -12.609 -6.051 11.266 1 46.44 236 LYS B C 1
ATOM 3817 O O . LYS B 1 236 ? -11.711 -6.891 11.133 1 46.44 236 LYS B O 1
ATOM 3822 N N . ILE B 1 237 ? -13.023 -6.078 12.469 1 36.22 237 ILE B N 1
ATOM 3823 C CA . ILE B 1 237 ? -13.336 -7.391 13.016 1 36.22 237 ILE B CA 1
ATOM 3824 C C . ILE B 1 237 ? -14.328 -8.109 12.102 1 36.22 237 ILE B C 1
ATOM 3826 O O . ILE B 1 237 ? -15.391 -7.574 11.781 1 36.22 237 ILE B O 1
ATOM 3830 N N . LYS B 1 238 ? -13.883 -8.82 11.141 1 35.47 238 LYS B N 1
ATOM 3831 C CA . LYS B 1 238 ? -14.875 -9.719 10.57 1 35.47 238 LYS B CA 1
ATOM 3832 C C . LYS B 1 238 ? -15.773 -10.312 11.656 1 35.47 238 LYS B C 1
ATOM 3834 O O . LYS B 1 238 ? -15.281 -10.727 12.711 1 35.47 238 LYS B O 1
ATOM 3839 N N . ASP B 1 239 ? -17.062 -9.953 11.805 1 29.5 239 ASP B N 1
ATOM 3840 C CA . ASP B 1 239 ? -18.047 -10.766 12.523 1 29.5 239 ASP B CA 1
ATOM 3841 C C . ASP B 1 239 ? -17.766 -12.258 12.344 1 29.5 239 ASP B C 1
ATOM 3843 O O . ASP B 1 239 ? -17.672 -12.742 11.211 1 29.5 239 ASP B O 1
ATOM 3847 N N . GLU B 1 240 ? -17.031 -12.938 13.188 1 29.14 240 GLU B N 1
ATOM 3848 C CA . GLU B 1 240 ? -17.25 -14.367 13.359 1 29.14 240 GLU B CA 1
ATOM 3849 C C . GLU B 1 240 ? -18.734 -14.719 13.211 1 29.14 240 GLU B C 1
ATOM 3851 O O . GLU B 1 240 ? -19.141 -15.852 13.477 1 29.14 240 GLU B O 1
ATOM 3856 N N . PHE B 1 241 ? -19.734 -13.922 12.602 1 25.22 241 PHE B N 1
ATOM 3857 C CA . PHE B 1 241 ? -20.922 -14.766 12.492 1 25.22 241 PHE B CA 1
ATOM 3858 C C . PHE B 1 241 ? -20.781 -15.742 11.328 1 25.22 241 PHE B C 1
ATOM 3860 O O . PHE B 1 241 ? -20.172 -15.414 10.312 1 25.22 241 PHE B O 1
#

pLDDT: mean 84.29, std 18.86, range [24.48, 98.75]

Solvent-accessible surface area (backbone atoms only — not comparable to full-atom values): 26213 Å² total; per-residue (Å²): 137,84,80,77,77,78,79,76,75,75,75,68,74,80,70,71,63,75,64,95,52,86,51,64,26,59,69,25,47,9,39,46,51,37,51,46,50,76,49,49,56,41,56,50,97,87,65,46,79,48,67,31,23,41,36,37,47,39,62,46,68,69,31,25,81,88,41,77,73,43,71,90,79,34,69,62,34,92,70,54,40,42,67,59,46,34,54,29,22,64,37,37,76,74,9,52,33,82,56,81,43,42,36,36,19,9,47,22,63,51,98,88,48,68,46,48,22,63,32,59,39,27,38,55,48,90,71,7,58,47,48,56,43,44,67,73,46,57,60,17,24,33,39,38,38,26,47,42,34,79,42,58,83,42,36,52,21,88,84,40,96,47,30,32,57,64,24,36,51,57,53,43,68,47,70,28,28,53,37,38,32,23,47,40,70,34,74,65,62,41,63,66,50,58,64,66,46,50,32,59,48,26,73,34,39,51,37,32,30,38,76,43,55,81,40,53,39,75,19,60,20,56,83,88,43,64,57,33,67,90,65,43,74,71,62,76,70,71,70,86,117,137,85,81,78,78,76,77,76,77,75,75,68,74,81,71,72,63,74,65,96,51,87,52,63,26,58,67,26,48,10,38,47,52,38,52,45,49,75,49,48,57,42,57,52,99,88,65,47,78,48,67,32,22,39,36,37,46,38,60,47,67,70,32,25,80,89,40,76,74,41,72,89,79,32,67,67,31,94,68,57,40,44,67,61,45,35,54,29,21,65,36,37,77,74,9,53,32,82,57,81,45,41,35,36,19,9,46,23,63,51,97,89,49,69,44,48,21,63,30,59,39,26,37,54,49,90,70,9,60,49,49,56,41,44,68,72,45,56,61,19,22,34,41,37,38,26,48,42,35,78,42,58,82,42,36,53,21,87,87,40,95,45,29,32,58,64,23,37,52,58,53,44,68,48,72,28,28,54,36,40,32,23,46,42,72,36,74,66,58,42,64,64,52,59,64,65,44,51,32,60,48,27,74,32,40,48,37,32,31,39,75,43,54,83,40,54,42,76,19,60,19,55,85,88,43,66,57,34,68,92,64,43,74,70,61,76,68,72,71,87,115

Sequence (482 aa):
MFLSGLLLLFLLPDWTEGIGGDTVDINTLARIIDFVEQNYKRVDKDGHPRQYAVAINVPKDQCQQNFNPAQNNFLRISQENAMNVKNAITDETNALYQGTELIAAGTRKKKKYNMHSESLLLNPADNSPMTKLLNRRRDGCSVFYTFESPCVNTCLDENGSHSILKALENWKEHSGIKAFVFKNFWKYDTEKDPQTEFKQIVAHVPLYRCESETQCYACKGEGNTPIDAQCLPQKKIKDEFMFLSGLLLLFLLPDWTEGIGGDTVDINTLARIIDFVEQNYKRVDKDGHPRQYAVAINVPKDQCQQNFNPAQNNFLRISQENAMNVKNAITDETNALYQGTELIAAGTRKKKKYNMHSESLLLNPADNSPMTKLLNRRRDGCSVFYTFESPCVNTCLDENGSHSILKALENWKEHSGIKAFVFKNFWKYDTEKDPQTEFKQIVAHVPLYRCESETQCYACKGEGNTPIDAQCLPQKKIKDEF

Radius of gyration: 29.3 Å; Cα contacts (8 Å, |Δi|>4): 942; chains: 2; bounding box: 54×108×95 Å

Foldseek 3Di:
DPPPPPPPPPPPPPCPVVPLDLAFDPVLVVQVVVVCCVQAFAADPVGHTAKKKKKFWAAQCSRGPPHHDDCVPPPVCVFVPSVVNRVLLNPQCRNWDQTAGMIMGHWHDDPPDIQHNLLQQCPPLCDGSVNVNCVSPQATAMEMEIAEDDDCPAQCPPPHPSHNVSNVVVVVPRNYYYYYYYDHYDPVPPDPDPFVVVLVVVCPDFDKDDPDPPDIDGQDNPDPDTGDVVPHDDDPPDPPD/DPPPPPPPPPPPPPCPVVPQDLAFDPVLVVQVVVVCCVQAFAADPVGHTAKKKKKFWAAQCSRGPPHHDDCVPPPVCVFVPSVVNRVLLNPQCRNWDQTAGMIMGHWHDDPPDIQHNLLQQCPPLCDGSVNVNCVSPQATAMEMEIAEDDDCPAQCPPPHPSHNVSNVVVVVPRNYYYYYYYDHYDPVPPDPDVFVVVLVVVCPDWDWDDPDPPDIDGQDNPDPDTGDVVPGDDDPPPPPD

Nearest PDB structures (foldseek):
  4lho-assembly1_A  TM=3.432E-01  e=3.873E+00  coryneform bacterium
  6h9p-assembly1_A  TM=3.386E-01  e=6.421E+00  Magnetospirillum gryphiswaldense MSR-1
  6g6i-assembly1_A-2  TM=3.815E-01  e=8.807E+00  Magnetospirillum gryphiswaldense
  4lho-assembly1_A  TM=3.431E-01  e=5.073E+00  coryneform bacterium
  6h9p-assembly1_A  TM=3.384E-01  e=6.525E+00  Magnetospirillum gryphiswaldense MSR-1

Organism: NCBI:txid630221